Protein AF-A0A8J7XU67-F1 (afdb_monomer_lite)

pLDDT: mean 87.63, std 17.69, range [27.12, 98.69]

Foldseek 3Di:
DPDPPDPPPDPPPPPPPDDQALEEFEEEEEPPDVLQVVLVVLLVVLCVVQRYHYDYDHDHPVLLCCQQQVVLLDDVVSSHHAKYKDKFKFAPDPQQQQGGPPRDGCCQQAELVQQSPNPSTNVSLNHYDPLLNVLNVCLVPDDDPVVNLVSLLVNLVVCLQQCQKQWQKKKWDQDPNGTIIMTIIMHGNCVPPQSVDSLLSLLSNLSRQRVVSQVVVVVVCCVVPVPDPIGIDGDRGSGDPPRPNDDPVGDRNHNDNLSSQLSSVVVVGPTDHPLNVQLVVLQVVLVVCVLVVVLVSSLVSLVVSLVSCVVSVVPPVNCCSVVPRNVLSVLSVVLVVLLVVLVVCVVVVVLVSSLVSLVVSLVSCVSSVVVVSNVVSVVVNVVSVVVVVLVVLLVQLVVLQVVLVVCVVVVVLVSSLVSLVSSLVSCVVSVHPCNVVSVVSNVVSVVSVPPDDPVPVPPDPPPPPPDDDDDDDDD

Radius of gyration: 48.75 Å; chains: 1; bounding box: 141×47×150 Å

Sequence (475 aa):
MALLVGLALLLSHVPARGDQALFELRIICPDTYDFRMDYTEMIVDEFAAVGISVTLDFVPMDEVTERCFGSDGKLHKDDGFDVAFFGWRISKATDPRFMYVDGDTIYNIFHSDNSASNVEGDNCMSWENAGNDNLIDKIREEKDEAKLKEYWMQWQELFHDEQPIAPIFHTYVEVEEEECWIYEHISFNLNHPVLKKKLVRQALSHLVPRQKICNLHNRTEKNQRPDTLTSAEPCAVPVNPDHFAFNEDINPYQYDPDLAKELLFRAGYKVKTKKHENAESLLQQAENAFSAFEFQEALDLANQAKLLYEELGDTESLSNVTGAVIPLYQKAIGAETLLNEGTSLKDRGEYETAKQKLLEAKQTFEECGLTQKVSETELLISEIDEILRKQSIIQEADSLFEQGKEAFEKENYEAALDFFQRAKELYASVGSEKAAECDEWIEKTQTEMEKPCLGTIFLAVLIGAGFLVSRRRFR

Secondary structure (DSSP, 8-state):
--SSSSSSSS------S-PPPS-EEEEEEETT-HHHHHHHHHHHHHHHHTT-EEEEEEE-HHHHHHHHHSSTT--GGGTS-SEEEEEEEEP--SSTT--BGGG--HHHHH-GGGBTTTSS-SBTT----HHHHHHHHHHHH---HHHHHHHHHHHHHHHHHH-SEEEEEEEEEEETTEEEEEEEEEEE-TTSTTTTSHHHHHHHHHT--HHHHHHHHHHHHHHH-TT----EEE-SSSS-TTSTT--TT-PPPP--HHHHHHHHHHTT-----HHHHHHHHHHHHHHHHHHTT-HHHHHHHHHHHHHHHHHHT-HHHHHHIIIIIHHHHHHHHHHHHHHHHHHHHHHTT-HHHHHHHHHHHHHHHHHTT-HHHHHHHHHHHHHHHHHHHHHHHHHHHHHHHHHHHHHHHTT-HHHHHHHHHHHHHHHHHTT-THHHHHHHHHHHHHHHHTS--TTSTTSSSTTSSS---------

Structure (mmCIF, N/CA/C/O backbone):
data_AF-A0A8J7XU67-F1
#
_entry.id   AF-A0A8J7XU67-F1
#
loop_
_atom_site.group_PDB
_atom_site.id
_atom_site.type_symbol
_atom_site.label_atom_id
_atom_site.label_alt_id
_atom_site.label_comp_id
_atom_site.label_asym_id
_atom_site.label_entity_id
_atom_site.label_seq_id
_atom_site.pdbx_PDB_ins_code
_atom_site.Cartn_x
_atom_site.Cartn_y
_atom_site.Cartn_z
_atom_site.occupancy
_atom_site.B_iso_or_equiv
_atom_site.auth_seq_id
_atom_site.auth_comp_id
_atom_site.auth_asym_id
_atom_site.auth_atom_id
_atom_site.pdbx_PDB_model_num
ATOM 1 N N . MET A 1 1 ? -12.438 -17.602 27.881 1.00 35.47 1 MET A N 1
ATOM 2 C CA . MET A 1 1 ? -11.368 -18.220 27.062 1.00 35.47 1 MET A CA 1
ATOM 3 C C . MET A 1 1 ? -11.850 -18.218 25.619 1.00 35.47 1 MET A C 1
ATOM 5 O O . MET A 1 1 ? -12.963 -18.675 25.414 1.00 35.47 1 MET A O 1
ATOM 9 N N . ALA A 1 2 ? -11.022 -17.722 24.689 1.00 30.97 2 ALA A N 1
ATOM 10 C CA . ALA A 1 2 ? -11.254 -17.560 23.240 1.00 30.97 2 ALA A CA 1
ATOM 11 C C . ALA A 1 2 ? -11.916 -16.244 22.764 1.00 30.97 2 ALA A C 1
ATOM 13 O O . ALA A 1 2 ? -13.029 -16.271 22.261 1.00 30.97 2 ALA A O 1
ATOM 14 N N . LEU A 1 3 ? -11.200 -15.113 22.900 1.00 28.91 3 LEU A N 1
ATOM 15 C CA . LEU A 1 3 ? -11.207 -13.970 21.949 1.00 28.91 3 LEU A CA 1
ATOM 16 C C . LEU A 1 3 ? -10.097 -12.936 22.275 1.00 28.91 3 LEU A C 1
ATOM 18 O O . LEU A 1 3 ? -10.257 -11.738 22.114 1.00 28.91 3 LEU A O 1
ATOM 22 N N . LEU A 1 4 ? -8.942 -13.420 22.749 1.00 31.08 4 LEU A N 1
ATOM 23 C CA . LEU A 1 4 ? -7.715 -12.631 22.978 1.00 31.08 4 LEU A CA 1
ATOM 24 C C . LEU A 1 4 ? -6.519 -13.287 22.262 1.00 31.08 4 LEU A C 1
ATOM 26 O O . LEU A 1 4 ? -5.400 -13.342 22.759 1.00 31.08 4 LEU A O 1
ATOM 30 N N . VAL A 1 5 ? -6.795 -13.857 21.089 1.00 34.12 5 VAL A N 1
ATOM 31 C CA . VAL A 1 5 ? -5.806 -14.422 20.167 1.00 34.12 5 VAL A CA 1
ATOM 32 C C . VAL A 1 5 ? -6.238 -13.964 18.779 1.00 34.12 5 VAL A C 1
ATOM 34 O O . VAL A 1 5 ? -7.083 -14.608 18.166 1.00 34.12 5 VAL A O 1
ATOM 37 N N . GLY A 1 6 ? -5.759 -12.805 18.321 1.00 32.34 6 GLY A N 1
ATOM 38 C CA . GLY A 1 6 ? -6.169 -12.323 16.998 1.00 32.34 6 GLY A CA 1
ATOM 39 C C . GLY A 1 6 ? -5.794 -10.905 16.579 1.00 32.34 6 GLY A C 1
ATOM 40 O O . GLY A 1 6 ? -6.103 -10.562 15.449 1.00 32.34 6 GLY A O 1
ATOM 41 N N . LEU A 1 7 ? -5.115 -10.106 17.408 1.00 33.94 7 LEU A N 1
ATOM 42 C CA . LEU A 1 7 ? -4.463 -8.866 16.950 1.00 33.94 7 LEU A CA 1
ATOM 43 C C . LEU A 1 7 ? -2.937 -8.908 17.156 1.00 33.94 7 LEU A C 1
ATOM 45 O O . LEU A 1 7 ? -2.286 -7.893 17.321 1.00 33.94 7 LEU A O 1
ATOM 49 N N . ALA A 1 8 ? -2.359 -10.114 17.165 1.00 33.81 8 ALA A N 1
ATOM 50 C CA . ALA A 1 8 ? -0.918 -10.349 17.325 1.00 33.81 8 ALA A CA 1
ATOM 51 C C . ALA A 1 8 ? -0.303 -11.136 16.146 1.00 33.81 8 ALA A C 1
ATOM 53 O O . ALA A 1 8 ? 0.682 -11.852 16.309 1.00 33.81 8 ALA A O 1
ATOM 54 N N . LEU A 1 9 ? -0.886 -11.025 14.951 1.00 36.22 9 LEU A N 1
ATOM 55 C CA . LEU A 1 9 ? -0.333 -11.534 13.688 1.00 36.22 9 LEU A CA 1
ATOM 56 C C . LEU A 1 9 ? -0.510 -10.413 12.658 1.00 36.22 9 LEU A C 1
ATOM 58 O O . LEU A 1 9 ? -1.584 -10.267 12.092 1.00 36.22 9 LEU A O 1
ATOM 62 N N . LEU A 1 10 ? 0.440 -9.483 12.540 1.00 33.94 10 LEU A N 1
ATOM 63 C CA . LEU A 1 10 ? 1.437 -9.525 11.460 1.00 33.94 10 LEU A CA 1
ATOM 64 C C . LEU A 1 10 ? 2.639 -8.595 11.740 1.00 33.94 10 LEU A C 1
ATOM 66 O O . LEU A 1 10 ? 3.139 -7.918 10.854 1.00 33.94 10 LEU A O 1
ATOM 70 N N . LEU A 1 11 ? 3.146 -8.563 12.973 1.00 33.16 11 LEU A N 1
ATOM 71 C CA . LEU A 1 11 ? 4.442 -7.934 13.274 1.00 33.16 11 LEU A CA 1
ATOM 72 C C . LEU A 1 11 ? 5.386 -8.932 13.948 1.00 33.16 11 LEU A C 1
ATOM 74 O O . LEU A 1 11 ? 6.022 -8.657 14.961 1.00 33.16 11 LEU A O 1
ATOM 78 N N . SER A 1 12 ? 5.517 -10.125 13.363 1.00 30.45 12 SER A N 1
ATOM 79 C CA . SER A 1 12 ? 6.702 -10.942 13.610 1.00 30.45 12 SER A CA 1
ATOM 80 C C . SER A 1 12 ? 7.868 -10.340 12.828 1.00 30.45 12 SER A C 1
ATOM 82 O O . SER A 1 12 ? 8.170 -10.756 11.711 1.00 30.45 12 SER A O 1
ATOM 84 N N . HIS A 1 13 ? 8.533 -9.358 13.432 1.00 37.25 13 HIS A N 1
ATOM 85 C CA . HIS A 1 13 ? 9.885 -8.969 13.056 1.00 37.25 13 HIS A CA 1
ATOM 86 C C . HIS A 1 13 ? 10.839 -10.086 13.509 1.00 37.25 13 HIS A C 1
ATOM 88 O O . HIS A 1 13 ? 11.495 -10.012 14.547 1.00 37.25 13 HIS A O 1
ATOM 94 N N . VAL A 1 14 ? 10.867 -11.176 12.744 1.00 27.12 14 VAL A N 1
ATOM 95 C CA . VAL A 1 14 ? 12.009 -12.086 12.722 1.00 27.12 14 VAL A CA 1
ATOM 96 C C . VAL A 1 14 ? 12.861 -11.607 11.554 1.00 27.12 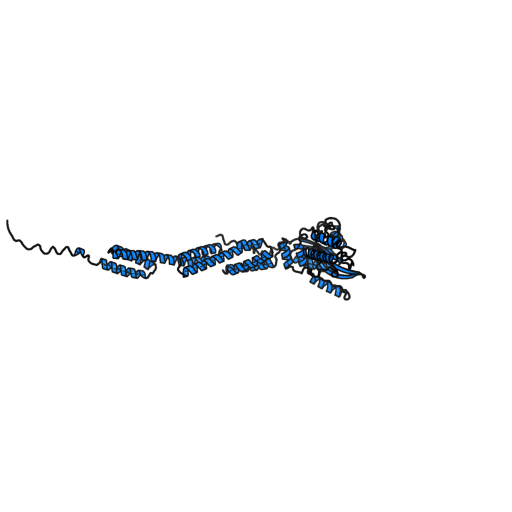14 VAL A C 1
ATOM 98 O O . VAL A 1 14 ? 12.423 -11.764 10.416 1.00 27.12 14 VAL A O 1
ATOM 101 N N . PRO A 1 15 ? 14.049 -11.017 11.775 1.00 28.39 15 PRO A N 1
ATOM 102 C CA . PRO A 1 15 ? 14.977 -10.801 10.683 1.00 28.39 15 PRO A CA 1
ATOM 103 C C . PRO A 1 15 ? 15.480 -12.186 10.278 1.00 28.39 15 PRO A C 1
ATOM 105 O O . PRO A 1 15 ? 16.399 -12.748 10.883 1.00 28.39 15 PRO A O 1
ATOM 108 N N . ALA A 1 16 ? 14.816 -12.789 9.295 1.00 30.48 16 ALA A N 1
ATOM 109 C CA . ALA A 1 16 ? 15.345 -13.956 8.630 1.00 30.48 16 ALA A CA 1
ATOM 110 C C . ALA A 1 16 ? 16.589 -13.489 7.878 1.00 30.48 16 ALA A C 1
ATOM 112 O O . ALA A 1 16 ? 16.538 -12.764 6.892 1.00 30.48 16 ALA A O 1
ATOM 113 N N . ARG A 1 17 ? 17.744 -13.896 8.388 1.00 38.28 17 ARG A N 1
ATOM 114 C CA . ARG A 1 17 ? 19.003 -13.888 7.659 1.00 38.28 17 ARG A CA 1
ATOM 115 C C . ARG A 1 17 ? 18.819 -14.787 6.426 1.00 38.28 17 ARG A C 1
ATOM 117 O O . ARG A 1 17 ? 19.041 -15.990 6.527 1.00 38.28 17 ARG A O 1
ATOM 124 N N . GLY A 1 18 ? 18.346 -14.214 5.317 1.00 39.53 18 GLY A N 1
ATOM 125 C CA . GLY A 1 18 ? 18.068 -14.920 4.063 1.00 39.53 18 GLY A CA 1
ATOM 126 C C . GLY A 1 18 ? 16.872 -14.379 3.273 1.00 39.53 18 GLY A C 1
ATOM 127 O O . GLY A 1 18 ? 16.030 -15.181 2.876 1.00 39.53 18 GLY A O 1
ATOM 128 N N . ASP A 1 19 ? 16.770 -13.064 3.049 1.00 57.81 19 ASP A N 1
ATOM 129 C CA . ASP A 1 19 ? 15.770 -12.542 2.109 1.00 57.81 19 ASP A CA 1
ATOM 130 C C . ASP A 1 19 ? 16.073 -13.086 0.707 1.00 57.81 19 ASP A C 1
ATOM 132 O O . ASP A 1 19 ? 17.152 -12.881 0.148 1.00 57.81 19 ASP A O 1
ATOM 136 N N . GLN A 1 20 ? 15.128 -13.854 0.167 1.00 77.94 20 GLN A N 1
ATOM 137 C CA . GLN A 1 20 ? 15.171 -14.324 -1.208 1.00 77.94 20 GLN A CA 1
ATOM 138 C C . GLN A 1 20 ? 15.192 -13.099 -2.129 1.00 77.94 20 GLN A C 1
ATOM 140 O O . GLN A 1 20 ? 14.343 -12.220 -1.993 1.00 77.94 20 GLN A O 1
ATOM 145 N N . ALA A 1 21 ? 16.150 -13.043 -3.057 1.00 90.12 21 ALA A N 1
ATOM 146 C CA . ALA A 1 21 ? 16.222 -11.959 -4.031 1.00 90.12 21 ALA A CA 1
ATOM 147 C C . ALA A 1 21 ? 14.888 -11.810 -4.778 1.00 90.12 21 ALA A C 1
ATOM 149 O O . ALA A 1 21 ? 14.239 -12.812 -5.093 1.00 90.12 21 ALA A O 1
ATOM 150 N N . LEU A 1 22 ? 14.499 -10.568 -5.090 1.00 94.94 22 LEU A N 1
ATOM 151 C CA . LEU A 1 22 ? 13.256 -10.291 -5.822 1.00 94.94 22 LEU A CA 1
ATOM 152 C C . LEU A 1 22 ? 13.239 -11.039 -7.162 1.00 94.94 22 LEU A C 1
ATOM 154 O O . LEU A 1 22 ? 12.222 -11.608 -7.563 1.00 94.94 22 LEU A O 1
ATOM 158 N N . PHE A 1 23 ? 14.385 -11.014 -7.837 1.00 96.31 23 PHE A N 1
ATOM 159 C CA . PHE A 1 23 ? 14.733 -11.759 -9.040 1.00 96.31 23 PHE A CA 1
ATOM 160 C C . PHE A 1 23 ? 16.243 -11.624 -9.282 1.00 96.31 23 PHE A C 1
ATOM 162 O O . PHE A 1 23 ? 16.929 -10.870 -8.587 1.00 96.31 23 PHE A O 1
ATOM 169 N N . GLU A 1 24 ? 16.747 -12.365 -10.263 1.00 96.69 24 GLU A N 1
ATOM 170 C CA . GLU A 1 24 ? 18.141 -12.335 -10.700 1.00 96.69 24 GLU A CA 1
ATOM 171 C C . GLU A 1 24 ? 18.259 -11.637 -12.061 1.00 96.69 24 GLU A C 1
ATOM 173 O O . GLU A 1 24 ? 17.380 -11.802 -12.908 1.00 96.69 24 GLU A O 1
ATOM 178 N N . LEU A 1 25 ? 19.331 -10.867 -12.259 1.00 97.38 25 LEU A N 1
ATOM 179 C CA . LEU A 1 25 ? 19.732 -10.291 -13.541 1.00 97.38 25 LEU A CA 1
ATOM 180 C C . LEU A 1 25 ? 21.200 -10.621 -13.833 1.00 97.38 25 LEU A C 1
ATOM 182 O O . LEU A 1 25 ? 22.069 -10.438 -12.973 1.00 97.38 25 LEU A O 1
ATOM 186 N N . ARG A 1 26 ? 21.479 -11.060 -15.064 1.00 97.94 26 ARG A N 1
ATOM 187 C CA . ARG A 1 26 ? 22.837 -11.182 -15.605 1.00 97.94 26 ARG A CA 1
ATOM 188 C C . ARG A 1 26 ? 23.139 -9.995 -16.508 1.00 97.94 26 ARG A C 1
ATOM 190 O O . ARG A 1 26 ? 22.433 -9.752 -17.486 1.00 97.94 26 ARG A O 1
ATOM 197 N N . ILE A 1 27 ? 24.166 -9.244 -16.140 1.00 98.31 27 ILE A N 1
ATOM 198 C CA . ILE A 1 27 ? 24.550 -8.003 -16.795 1.00 98.31 27 ILE A CA 1
ATOM 199 C C . ILE A 1 27 ? 25.882 -8.215 -17.492 1.00 98.31 27 ILE A C 1
ATOM 201 O O . ILE A 1 27 ? 26.849 -8.618 -16.850 1.00 98.31 27 ILE A O 1
ATOM 205 N N . ILE A 1 28 ? 25.931 -7.882 -18.778 1.00 98.12 28 ILE A N 1
ATOM 206 C CA . ILE A 1 28 ? 27.181 -7.792 -19.529 1.00 98.12 28 ILE A CA 1
ATOM 207 C C . ILE A 1 28 ? 27.539 -6.329 -19.783 1.00 98.12 28 ILE A C 1
ATOM 209 O O . ILE A 1 28 ? 26.685 -5.505 -20.126 1.00 98.12 28 ILE A O 1
ATOM 213 N N . CYS A 1 29 ? 28.811 -5.999 -19.606 1.00 97.44 29 CYS A N 1
ATOM 214 C CA . CYS A 1 29 ? 29.344 -4.672 -19.867 1.00 97.44 29 CYS A CA 1
ATOM 215 C C . CYS A 1 29 ? 30.671 -4.787 -20.625 1.00 97.44 29 CYS A C 1
ATOM 217 O O . CYS A 1 29 ? 31.521 -5.579 -20.229 1.00 97.44 29 CYS A O 1
ATOM 219 N N . PRO A 1 30 ? 30.897 -3.982 -21.671 1.00 96.44 30 PRO A N 1
ATOM 220 C CA . PRO A 1 30 ? 32.188 -3.872 -22.324 1.00 96.44 30 PRO A CA 1
ATOM 221 C C . PRO A 1 30 ? 33.334 -3.542 -21.367 1.00 96.44 30 PRO A C 1
ATOM 223 O O . PRO A 1 30 ? 33.221 -2.599 -20.581 1.00 96.44 30 PRO A O 1
ATOM 226 N N . ASP A 1 31 ? 34.458 -4.236 -21.514 1.00 94.00 31 ASP A N 1
ATOM 227 C CA . ASP A 1 31 ? 35.710 -4.005 -20.776 1.00 94.00 31 ASP A CA 1
ATOM 228 C C . ASP A 1 31 ? 36.641 -2.961 -21.430 1.00 94.00 31 ASP A C 1
ATOM 230 O O . ASP A 1 31 ? 37.784 -2.770 -21.020 1.00 94.00 31 ASP A O 1
ATOM 234 N N . THR A 1 32 ? 36.156 -2.270 -22.464 1.00 86.81 32 THR A N 1
ATOM 235 C CA . THR A 1 32 ? 36.960 -1.368 -23.305 1.00 86.81 32 THR A CA 1
ATOM 236 C C . THR A 1 32 ? 36.997 0.081 -22.825 1.00 86.81 32 THR A C 1
ATOM 238 O O . THR A 1 32 ? 37.763 0.882 -23.365 1.00 86.81 32 THR A O 1
ATOM 241 N N . TYR A 1 33 ? 36.163 0.450 -21.848 1.00 85.56 33 TYR A N 1
ATOM 242 C CA . TYR A 1 33 ? 36.050 1.824 -21.360 1.00 85.56 33 TYR A CA 1
ATOM 243 C C . TYR A 1 33 ? 35.840 1.860 -19.845 1.00 85.56 33 TYR A C 1
ATOM 245 O O . TYR A 1 33 ? 34.720 1.677 -19.368 1.00 85.56 33 TYR A O 1
ATOM 253 N N . ASP A 1 34 ? 36.914 2.163 -19.107 1.00 88.38 34 ASP A N 1
ATOM 254 C CA . ASP A 1 34 ? 36.951 2.180 -17.636 1.00 88.38 34 ASP A CA 1
ATOM 255 C C . ASP A 1 34 ? 35.786 2.967 -17.017 1.00 88.38 34 ASP A C 1
ATOM 257 O O . ASP A 1 34 ? 35.135 2.504 -16.087 1.00 88.38 34 ASP A O 1
ATOM 261 N N . PHE A 1 35 ? 35.447 4.134 -17.574 1.00 90.00 35 PHE A N 1
ATOM 262 C CA . PHE A 1 35 ? 34.359 4.948 -17.031 1.00 90.00 35 PHE A CA 1
ATOM 263 C C . PHE A 1 35 ? 32.985 4.266 -17.155 1.00 90.00 35 PHE A C 1
ATOM 265 O O . PHE A 1 35 ? 32.144 4.432 -16.269 1.00 90.00 35 PHE A O 1
ATOM 272 N N . ARG A 1 36 ? 32.752 3.472 -18.215 1.00 92.19 36 ARG A N 1
ATOM 273 C CA . ARG A 1 36 ? 31.535 2.652 -18.334 1.00 92.19 36 ARG A CA 1
ATOM 274 C C . ARG A 1 36 ? 31.494 1.561 -17.289 1.00 92.19 36 ARG A C 1
ATOM 276 O O . ARG A 1 36 ? 30.437 1.343 -16.702 1.00 92.19 36 ARG A O 1
ATOM 283 N N . MET A 1 37 ? 32.628 0.932 -17.022 1.00 94.38 37 MET A N 1
ATOM 284 C CA . MET A 1 37 ? 32.727 -0.069 -15.970 1.00 94.38 37 MET A CA 1
ATOM 285 C C . MET A 1 37 ? 32.388 0.549 -14.605 1.00 94.38 37 MET A C 1
ATOM 287 O O . MET A 1 37 ? 31.492 0.051 -13.926 1.00 94.38 37 MET A O 1
ATOM 291 N N . ASP A 1 38 ? 32.977 1.705 -14.279 1.00 94.12 38 ASP A N 1
ATOM 292 C CA . ASP A 1 38 ? 32.745 2.427 -13.019 1.00 94.12 38 ASP A CA 1
ATOM 293 C C . ASP A 1 38 ? 31.266 2.786 -12.797 1.00 94.12 38 ASP A C 1
ATOM 295 O O . ASP A 1 38 ? 30.703 2.564 -11.719 1.00 94.12 38 ASP A O 1
ATOM 299 N N . TYR A 1 39 ? 30.602 3.380 -13.800 1.00 95.25 39 TYR A N 1
ATOM 300 C CA . TYR A 1 39 ? 29.195 3.748 -13.633 1.00 95.25 39 TYR A CA 1
ATOM 301 C C . TYR A 1 39 ? 28.267 2.527 -13.686 1.00 95.25 39 TYR A C 1
ATOM 303 O O . TYR A 1 39 ? 27.183 2.574 -13.101 1.00 95.25 39 TYR A O 1
ATOM 311 N N . THR A 1 40 ? 28.669 1.443 -14.359 1.00 97.38 40 THR A N 1
ATOM 312 C CA . THR A 1 40 ? 27.912 0.184 -14.374 1.00 97.38 40 THR A CA 1
ATOM 313 C C . THR A 1 40 ? 27.907 -0.435 -12.985 1.00 97.38 40 THR A C 1
ATOM 315 O O . THR A 1 40 ? 26.830 -0.736 -12.479 1.00 97.38 40 THR A O 1
ATOM 318 N N . GLU A 1 41 ? 29.063 -0.535 -12.323 1.00 96.62 41 GLU A N 1
ATOM 319 C CA . GLU A 1 41 ? 29.141 -0.982 -10.925 1.00 96.62 41 GLU A CA 1
ATOM 320 C C . GLU A 1 41 ? 28.266 -0.115 -10.016 1.00 96.62 41 GLU A C 1
ATOM 322 O O . GLU A 1 41 ? 27.479 -0.641 -9.231 1.00 96.62 41 GLU A O 1
ATOM 327 N N . MET A 1 42 ? 28.306 1.212 -10.195 1.00 96.75 42 MET A N 1
ATOM 328 C CA . MET A 1 42 ? 27.453 2.128 -9.436 1.00 96.75 42 MET A CA 1
ATOM 329 C C . MET A 1 42 ? 25.960 1.821 -9.610 1.00 96.75 42 MET A C 1
ATOM 331 O O . MET A 1 42 ? 25.224 1.850 -8.634 1.00 96.75 42 MET A O 1
ATOM 335 N N . ILE A 1 43 ? 25.495 1.544 -10.830 1.00 98.38 43 ILE A N 1
ATOM 336 C CA . ILE A 1 43 ? 24.087 1.204 -11.090 1.00 98.38 43 ILE A CA 1
ATOM 337 C C . ILE A 1 43 ? 23.747 -0.187 -10.534 1.00 98.38 43 ILE A C 1
ATOM 339 O O . ILE A 1 43 ? 22.662 -0.385 -9.988 1.00 98.38 43 ILE A O 1
ATOM 343 N N . VAL A 1 44 ? 24.670 -1.145 -10.634 1.00 97.00 44 VAL A N 1
ATOM 344 C CA . VAL A 1 44 ? 24.504 -2.493 -10.077 1.00 97.00 44 VAL A CA 1
ATOM 345 C C . VAL A 1 44 ? 24.358 -2.466 -8.559 1.00 97.00 44 VAL A C 1
ATOM 347 O O . VAL A 1 44 ? 23.491 -3.165 -8.030 1.00 97.00 44 VAL A O 1
ATOM 350 N N . ASP A 1 45 ? 25.125 -1.624 -7.868 1.00 97.38 45 ASP A N 1
ATOM 351 C CA . ASP A 1 45 ? 24.984 -1.411 -6.427 1.00 97.38 45 ASP A CA 1
ATOM 352 C C . ASP A 1 45 ? 23.579 -0.896 -6.068 1.00 97.38 45 ASP A C 1
ATOM 354 O O . ASP A 1 45 ? 22.974 -1.3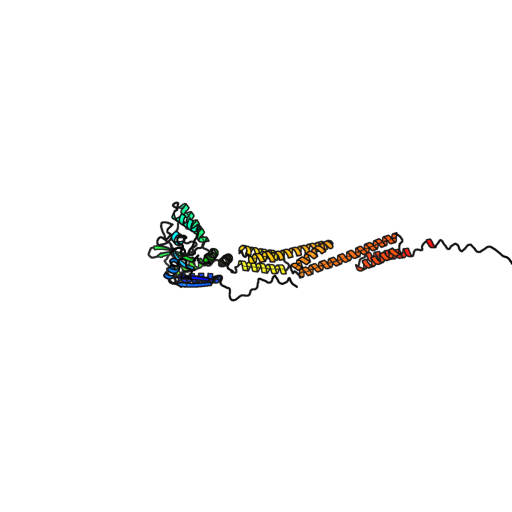67 -5.103 1.00 97.38 45 ASP A O 1
ATOM 358 N N . GLU A 1 46 ? 23.014 0.014 -6.870 1.00 98.06 46 GLU A N 1
ATOM 359 C CA . GLU A 1 46 ? 21.648 0.525 -6.676 1.00 98.06 46 GLU A CA 1
ATOM 360 C C . GLU A 1 46 ? 20.583 -0.559 -6.911 1.00 98.06 46 GLU A C 1
ATOM 362 O O . GLU A 1 46 ? 19.608 -0.658 -6.159 1.00 98.06 46 GLU A O 1
ATOM 367 N N . PHE A 1 47 ? 20.773 -1.427 -7.912 1.00 97.62 47 PHE A N 1
ATOM 368 C CA . PHE A 1 47 ? 19.891 -2.579 -8.139 1.00 97.62 47 PHE A CA 1
ATOM 369 C C . PHE A 1 47 ? 19.959 -3.562 -6.960 1.00 97.62 47 PHE A C 1
ATOM 371 O O . PHE A 1 47 ? 18.925 -4.010 -6.450 1.00 97.62 47 PHE A O 1
ATOM 378 N N . ALA A 1 48 ? 21.165 -3.861 -6.475 1.00 95.69 48 ALA A N 1
ATOM 379 C CA . ALA A 1 48 ? 21.374 -4.738 -5.329 1.00 95.69 48 ALA A CA 1
ATOM 380 C C . ALA A 1 48 ? 20.767 -4.164 -4.038 1.00 95.69 48 ALA A C 1
ATOM 382 O O . ALA A 1 48 ? 20.154 -4.902 -3.262 1.00 95.69 48 ALA A O 1
ATOM 383 N N . ALA A 1 49 ? 20.858 -2.846 -3.830 1.00 95.25 49 ALA A N 1
ATOM 384 C CA . ALA A 1 49 ? 20.326 -2.157 -2.654 1.00 95.25 49 ALA A CA 1
ATOM 385 C C . ALA A 1 49 ? 18.798 -2.273 -2.501 1.00 95.25 49 ALA A C 1
ATOM 387 O O . ALA A 1 49 ? 18.276 -2.156 -1.387 1.00 95.25 49 ALA A O 1
ATOM 388 N N . VAL A 1 50 ? 18.067 -2.533 -3.591 1.00 95.38 50 VAL A N 1
ATOM 389 C CA . VAL A 1 50 ? 16.618 -2.790 -3.549 1.00 95.38 50 VAL A CA 1
ATOM 390 C C . VAL A 1 50 ? 16.250 -4.277 -3.530 1.00 95.38 50 VAL A C 1
ATOM 392 O O . VAL A 1 50 ? 15.066 -4.605 -3.549 1.00 95.38 50 VAL A O 1
ATOM 395 N N . GLY A 1 51 ? 17.236 -5.175 -3.441 1.00 94.62 51 GLY A N 1
ATOM 396 C CA . GLY A 1 51 ? 17.028 -6.620 -3.302 1.00 94.62 51 GLY A CA 1
ATOM 397 C C . GLY A 1 51 ? 17.044 -7.410 -4.614 1.00 94.62 51 GLY A C 1
ATOM 398 O O . GLY A 1 51 ? 16.599 -8.561 -4.634 1.00 94.62 51 GLY A O 1
ATOM 399 N N . ILE A 1 52 ? 17.535 -6.825 -5.711 1.00 96.69 52 ILE A N 1
ATOM 400 C CA . ILE A 1 52 ? 17.760 -7.546 -6.972 1.00 96.69 52 ILE A CA 1
ATOM 401 C C . ILE A 1 52 ? 19.101 -8.275 -6.879 1.00 96.69 52 ILE A C 1
ATOM 403 O O . ILE A 1 52 ? 20.118 -7.681 -6.532 1.00 96.69 52 ILE A O 1
ATOM 407 N N . SER A 1 53 ? 19.127 -9.569 -7.195 1.00 96.88 53 SER A N 1
ATOM 408 C CA . SER A 1 53 ? 20.395 -10.287 -7.323 1.00 96.88 53 SER A CA 1
ATOM 409 C C . SER A 1 53 ? 21.003 -9.969 -8.681 1.00 96.88 53 SER A C 1
ATOM 411 O O . SER A 1 53 ? 20.357 -10.157 -9.708 1.00 96.88 53 SER A O 1
ATOM 413 N N . VAL A 1 54 ? 22.238 -9.483 -8.690 1.00 96.00 54 VAL A N 1
ATOM 414 C CA . VAL A 1 54 ? 22.935 -9.115 -9.920 1.00 96.00 54 VAL A CA 1
ATOM 415 C C . VAL A 1 54 ? 24.221 -9.917 -10.032 1.00 96.00 54 VAL A C 1
ATOM 417 O O . VAL A 1 54 ? 24.953 -10.066 -9.055 1.00 96.00 54 VAL A O 1
ATOM 420 N N . THR A 1 55 ? 24.504 -10.426 -11.228 1.00 97.56 55 THR A N 1
ATOM 421 C CA . THR A 1 55 ? 25.872 -10.783 -11.622 1.00 97.56 55 THR A CA 1
ATOM 422 C C . THR A 1 55 ? 26.292 -9.885 -12.768 1.00 97.56 55 THR A C 1
ATOM 424 O O . THR A 1 55 ? 25.533 -9.729 -13.722 1.00 97.56 55 THR A O 1
ATOM 427 N N . LEU A 1 56 ? 27.475 -9.293 -12.640 1.00 97.94 56 LEU A N 1
ATOM 428 C CA . LEU A 1 56 ? 28.064 -8.389 -13.614 1.00 97.94 56 LEU A CA 1
ATOM 429 C C . LEU A 1 56 ? 29.315 -9.039 -14.199 1.00 97.94 56 LEU A C 1
ATOM 431 O O . LEU A 1 56 ? 30.235 -9.370 -13.451 1.00 97.94 56 LEU A O 1
ATOM 435 N N . ASP A 1 57 ? 29.334 -9.180 -15.519 1.00 97.44 57 ASP A N 1
ATOM 436 C CA . ASP A 1 57 ? 30.462 -9.694 -16.280 1.00 97.44 57 ASP A CA 1
ATOM 437 C C . ASP A 1 57 ? 30.993 -8.592 -17.207 1.00 97.44 57 ASP A C 1
ATOM 439 O O . ASP A 1 57 ? 30.268 -8.050 -18.049 1.00 97.44 57 ASP A O 1
ATOM 443 N N . PHE A 1 58 ? 32.272 -8.256 -17.039 1.00 97.88 58 PHE A N 1
ATOM 444 C CA . PHE A 1 58 ? 32.988 -7.409 -17.985 1.00 97.88 58 PHE A CA 1
ATOM 445 C C . PHE A 1 58 ? 33.540 -8.274 -19.111 1.00 97.88 58 PHE A C 1
ATOM 447 O O . PHE A 1 58 ? 34.308 -9.203 -18.852 1.00 97.88 58 PHE A O 1
ATOM 454 N N . VAL A 1 59 ? 33.121 -7.986 -20.339 1.00 97.25 59 VAL A N 1
ATOM 455 C CA . VAL A 1 59 ? 33.426 -8.799 -21.519 1.00 97.25 59 VAL A CA 1
ATOM 456 C C . VAL A 1 59 ? 33.921 -7.927 -22.677 1.00 97.25 59 VAL A C 1
ATOM 458 O O . VAL A 1 59 ? 33.589 -6.740 -22.733 1.00 97.25 59 VAL A O 1
ATOM 461 N N . PRO A 1 60 ? 34.680 -8.489 -23.628 1.00 96.81 60 PRO A N 1
ATOM 462 C CA . PRO A 1 60 ? 35.051 -7.797 -24.858 1.00 96.81 60 PRO A CA 1
ATOM 463 C C . PRO A 1 60 ? 33.846 -7.259 -25.660 1.00 96.81 60 PRO A C 1
ATOM 465 O O . PRO A 1 60 ? 32.746 -7.813 -25.632 1.00 96.81 60 PRO A O 1
ATOM 468 N N . MET A 1 61 ? 34.041 -6.167 -26.412 1.00 92.31 61 MET A N 1
ATOM 469 C CA . MET A 1 61 ? 32.969 -5.539 -27.216 1.00 92.31 61 MET A CA 1
ATOM 470 C C . MET A 1 61 ? 32.384 -6.454 -28.301 1.00 92.31 61 MET A C 1
ATOM 472 O O . MET A 1 61 ? 31.198 -6.349 -28.617 1.00 92.31 61 MET A O 1
ATOM 476 N N . ASP A 1 62 ? 33.198 -7.322 -28.898 1.00 94.25 62 ASP A N 1
ATOM 477 C CA . ASP A 1 62 ? 32.750 -8.317 -29.876 1.00 94.25 62 ASP A CA 1
ATOM 478 C C . ASP A 1 62 ? 31.800 -9.334 -29.236 1.00 94.25 62 ASP A C 1
ATOM 480 O O . ASP A 1 62 ? 30.770 -9.646 -29.829 1.00 94.25 62 ASP A O 1
ATOM 484 N N . GLU A 1 63 ? 32.062 -9.745 -27.994 1.00 95.31 63 GLU A N 1
ATOM 485 C CA . GLU A 1 63 ? 31.151 -10.601 -27.230 1.00 95.31 63 GLU A CA 1
ATOM 486 C C . GLU A 1 63 ? 29.822 -9.895 -26.911 1.00 95.31 63 GLU A C 1
ATOM 488 O O . GLU A 1 63 ? 28.759 -10.493 -27.074 1.00 95.31 63 GLU A O 1
ATOM 493 N N . VAL A 1 64 ? 29.838 -8.611 -26.522 1.00 94.56 64 VAL A N 1
ATOM 494 C CA . VAL A 1 64 ? 28.587 -7.838 -26.356 1.00 94.56 64 VAL A CA 1
ATOM 495 C C . VAL A 1 64 ? 27.810 -7.770 -27.669 1.00 94.56 64 VAL A C 1
ATOM 497 O O . VAL A 1 64 ? 26.591 -7.937 -27.669 1.00 94.56 64 VAL A O 1
ATOM 500 N N . THR A 1 65 ? 28.510 -7.560 -28.785 1.00 91.81 65 THR A N 1
ATOM 501 C CA . THR A 1 65 ? 27.899 -7.471 -30.116 1.00 91.81 65 THR A CA 1
ATOM 502 C C . THR A 1 65 ? 27.245 -8.797 -30.509 1.00 91.81 65 THR A C 1
ATOM 504 O O . THR A 1 65 ? 26.074 -8.810 -30.883 1.00 91.81 65 THR A O 1
ATOM 507 N N . GLU A 1 66 ? 27.956 -9.917 -30.358 1.00 92.75 66 GLU A N 1
ATOM 508 C CA . GLU A 1 66 ? 27.439 -11.259 -30.646 1.00 92.75 66 GLU A CA 1
ATOM 509 C C . GLU A 1 66 ? 26.229 -11.595 -29.763 1.00 92.75 66 GLU A C 1
ATOM 511 O O . GLU A 1 66 ? 25.179 -11.994 -30.268 1.00 92.75 66 GLU A O 1
ATOM 516 N N . ARG A 1 67 ? 26.331 -11.355 -28.451 1.00 94.06 67 ARG A N 1
ATOM 517 C CA . ARG A 1 67 ? 25.261 -11.672 -27.495 1.00 94.06 67 ARG A CA 1
ATOM 518 C C . ARG A 1 67 ? 24.034 -10.780 -27.633 1.00 94.06 67 ARG A C 1
ATOM 520 O O . ARG A 1 67 ? 22.930 -11.247 -27.359 1.00 94.06 67 ARG A O 1
ATOM 527 N N . CYS A 1 68 ? 24.187 -9.517 -28.023 1.00 92.12 68 CYS A N 1
ATOM 528 C CA . CYS A 1 68 ? 23.045 -8.623 -28.211 1.00 92.12 68 CYS A CA 1
ATOM 529 C C . CYS A 1 68 ? 22.423 -8.809 -29.599 1.00 92.12 68 CYS A C 1
ATOM 531 O O . CYS A 1 68 ? 21.238 -9.107 -29.700 1.00 92.12 68 CYS A O 1
ATOM 533 N N . PHE A 1 69 ? 23.211 -8.671 -30.663 1.00 89.38 69 PHE A N 1
ATOM 534 C CA . PHE A 1 69 ? 22.699 -8.548 -32.032 1.00 89.38 69 PHE A CA 1
ATOM 535 C C . PHE A 1 69 ? 22.738 -9.864 -32.827 1.00 89.38 69 PHE A C 1
ATOM 537 O O . PHE A 1 69 ? 21.947 -10.038 -33.745 1.00 89.38 69 PHE A O 1
ATOM 544 N N . GLY A 1 70 ? 23.606 -10.814 -32.461 1.00 85.00 70 GLY A N 1
ATOM 545 C CA . GLY A 1 70 ? 23.714 -12.128 -33.115 1.00 85.00 70 GLY A CA 1
ATOM 546 C C . GLY A 1 70 ? 22.971 -13.263 -32.402 1.00 85.00 70 GLY A C 1
ATOM 547 O O . GLY A 1 70 ? 23.058 -14.419 -32.812 1.00 85.00 70 GLY A O 1
ATOM 548 N N . SER A 1 71 ? 22.274 -12.974 -31.301 1.00 77.12 71 SER A N 1
ATOM 549 C CA . SER A 1 71 ? 21.744 -14.011 -30.411 1.00 77.12 71 SER A CA 1
ATOM 550 C C . SER A 1 71 ? 20.320 -14.461 -30.720 1.00 77.12 71 SER A C 1
ATOM 552 O O . SER A 1 71 ? 19.815 -15.335 -30.018 1.00 77.12 71 SER A O 1
ATOM 554 N N . ASP A 1 72 ? 19.659 -13.902 -31.735 1.00 84.81 72 ASP A N 1
ATOM 555 C CA . ASP A 1 72 ? 18.242 -14.154 -32.041 1.00 84.81 72 ASP A CA 1
ATOM 556 C C . ASP A 1 72 ? 17.324 -13.967 -30.806 1.00 84.81 72 ASP A C 1
ATOM 558 O O . ASP A 1 72 ? 16.407 -14.750 -30.540 1.00 84.81 72 ASP A O 1
ATOM 562 N N . GLY A 1 73 ? 17.630 -12.967 -29.968 1.00 87.88 73 GLY A N 1
ATOM 563 C CA . GLY A 1 73 ? 16.856 -12.635 -28.769 1.00 87.88 73 GLY A CA 1
ATOM 564 C C . GLY A 1 73 ? 17.014 -13.622 -27.604 1.00 87.88 73 GLY A C 1
ATOM 565 O O . GLY A 1 73 ? 16.208 -13.587 -26.665 1.00 87.88 73 GLY A O 1
ATOM 566 N N . LYS A 1 74 ? 18.026 -14.502 -27.635 1.00 93.25 74 LYS A N 1
ATOM 567 C CA . LYS A 1 74 ? 18.325 -15.445 -26.544 1.00 93.25 74 LYS A CA 1
ATOM 568 C C . LYS A 1 74 ? 18.631 -14.723 -25.231 1.00 93.25 74 LYS A C 1
ATOM 570 O O . LYS A 1 74 ? 19.180 -13.624 -25.196 1.00 93.25 74 LYS A O 1
ATOM 575 N N . LEU A 1 75 ? 18.281 -15.380 -24.128 1.00 95.69 75 LEU A N 1
ATOM 576 C CA . LEU A 1 75 ? 18.606 -14.919 -22.777 1.00 95.69 75 LEU A CA 1
ATOM 577 C C . LEU A 1 75 ? 20.064 -15.233 -22.436 1.00 95.69 75 LEU A C 1
ATOM 579 O O . LEU A 1 75 ? 20.688 -16.070 -23.087 1.00 95.69 75 LEU A O 1
ATOM 583 N N . HIS A 1 76 ? 20.589 -14.643 -21.360 1.00 95.94 76 HIS A N 1
ATOM 584 C CA . HIS A 1 76 ? 21.987 -14.850 -20.962 1.00 95.94 76 HIS A CA 1
ATOM 585 C C . HIS A 1 76 ? 22.357 -16.330 -20.765 1.00 95.94 76 HIS A C 1
ATOM 587 O O . HIS A 1 76 ? 23.455 -16.764 -21.099 1.00 95.94 76 HIS A O 1
ATOM 593 N N . LYS A 1 77 ? 21.430 -17.134 -20.234 1.00 94.12 77 LYS A N 1
ATOM 594 C CA . LYS A 1 77 ? 21.625 -18.581 -20.020 1.00 94.12 77 LYS A CA 1
ATOM 595 C C . LYS A 1 77 ? 21.772 -19.400 -21.316 1.00 94.12 77 LYS A C 1
ATOM 597 O O . LYS A 1 77 ? 22.206 -20.544 -21.239 1.00 94.12 77 LYS A O 1
ATOM 602 N N . ASP A 1 78 ? 21.359 -18.834 -22.448 1.00 94.75 78 ASP A N 1
ATOM 603 C CA . ASP A 1 78 ? 21.341 -19.454 -23.776 1.00 94.75 78 ASP A CA 1
ATOM 604 C C . ASP A 1 78 ? 22.299 -18.697 -24.725 1.00 94.75 78 ASP A C 1
ATOM 606 O O . ASP A 1 78 ? 22.007 -18.537 -25.907 1.00 94.75 78 ASP A O 1
ATOM 610 N N . ASP A 1 79 ? 23.416 -18.186 -24.192 1.00 93.12 79 ASP A N 1
ATOM 611 C CA . ASP A 1 79 ? 24.451 -17.421 -24.911 1.00 93.12 79 ASP A CA 1
ATOM 612 C C . ASP A 1 79 ? 23.975 -16.088 -25.531 1.00 93.12 79 ASP A C 1
ATOM 614 O O . ASP A 1 79 ? 24.609 -15.549 -26.434 1.00 93.12 79 ASP A O 1
ATOM 618 N N . GLY A 1 80 ? 22.868 -15.522 -25.043 1.00 94.69 80 GLY A N 1
ATOM 619 C CA . GLY A 1 80 ? 22.468 -14.142 -25.333 1.00 94.69 80 GLY A CA 1
ATOM 620 C C . GLY A 1 80 ? 22.743 -13.201 -24.158 1.00 94.69 80 GLY A C 1
ATOM 621 O O . GLY A 1 80 ? 23.802 -13.263 -23.522 1.00 94.69 80 GLY A O 1
ATOM 622 N N . PHE A 1 81 ? 21.777 -12.341 -23.831 1.00 96.88 81 PHE A N 1
ATOM 623 C CA . PHE A 1 81 ? 21.881 -11.384 -22.722 1.00 96.88 81 PHE A CA 1
ATOM 624 C C . PHE A 1 81 ? 20.540 -11.180 -22.008 1.00 96.88 81 PHE A C 1
ATOM 626 O O . PHE A 1 81 ? 19.481 -11.358 -22.608 1.00 96.88 81 PHE A O 1
ATOM 633 N N . ASP A 1 82 ? 20.583 -10.784 -20.732 1.00 97.94 82 ASP A N 1
ATOM 634 C CA . ASP A 1 82 ? 19.397 -10.276 -20.029 1.00 97.94 82 ASP A CA 1
ATOM 635 C C . ASP A 1 82 ? 19.431 -8.742 -20.012 1.00 97.94 82 ASP A C 1
ATOM 637 O O . ASP A 1 82 ? 18.462 -8.081 -20.389 1.00 97.94 82 ASP A O 1
ATOM 641 N N . VAL A 1 83 ? 20.573 -8.177 -19.606 1.00 98.31 83 VAL A N 1
ATOM 642 C CA . VAL A 1 83 ? 20.832 -6.735 -19.555 1.00 98.31 83 VAL A CA 1
ATOM 643 C C . VAL A 1 83 ? 22.232 -6.451 -20.094 1.00 98.31 83 VAL A C 1
ATOM 645 O O . VAL A 1 83 ? 23.178 -7.166 -19.764 1.00 98.31 83 VAL A O 1
ATOM 648 N N . ALA A 1 84 ? 22.375 -5.403 -20.900 1.00 97.62 84 ALA A N 1
ATOM 649 C CA . ALA A 1 84 ? 23.656 -5.005 -21.475 1.00 97.62 84 ALA A CA 1
ATOM 650 C C . ALA A 1 84 ? 23.871 -3.491 -21.382 1.00 97.62 84 ALA A C 1
ATOM 652 O O . ALA A 1 84 ? 22.920 -2.718 -21.479 1.00 97.62 84 ALA A O 1
ATOM 653 N N . PHE A 1 85 ? 25.121 -3.071 -21.203 1.00 96.94 85 PHE A N 1
ATOM 654 C CA . PHE A 1 85 ? 25.511 -1.662 -21.135 1.00 96.94 85 PHE A CA 1
ATOM 655 C C . PHE A 1 85 ? 26.327 -1.288 -22.364 1.00 96.94 85 PHE A C 1
ATOM 657 O O . PHE A 1 85 ? 27.412 -1.821 -22.562 1.00 96.94 85 PHE A O 1
ATOM 664 N N . PHE A 1 86 ? 25.837 -0.369 -23.188 1.00 92.31 86 PHE A N 1
ATOM 665 C CA . PHE A 1 86 ? 26.593 0.166 -24.320 1.00 92.31 86 PHE A CA 1
ATOM 666 C C . PHE A 1 86 ? 25.993 1.495 -24.786 1.00 92.31 86 PHE A C 1
ATOM 668 O O . PHE A 1 86 ? 24.958 1.947 -24.293 1.00 92.31 86 PHE A O 1
ATOM 675 N N . GLY A 1 87 ? 26.667 2.142 -25.734 1.00 89.38 87 GLY A N 1
ATOM 676 C CA . GLY A 1 87 ? 26.232 3.409 -26.302 1.00 89.38 87 GLY A CA 1
ATOM 677 C C . GLY A 1 87 ? 26.132 3.362 -27.818 1.00 89.38 87 GLY A C 1
ATOM 678 O O . GLY A 1 87 ? 26.849 2.608 -28.478 1.00 89.38 87 GLY A O 1
ATOM 679 N N . TRP A 1 88 ? 25.256 4.200 -28.367 1.00 87.19 88 TRP A N 1
ATOM 680 C CA . TRP A 1 88 ? 25.171 4.438 -29.805 1.00 87.19 88 TRP A CA 1
ATOM 681 C C . TRP A 1 88 ? 25.747 5.797 -30.165 1.00 87.19 88 TRP A C 1
ATOM 683 O O . TRP A 1 88 ? 25.652 6.759 -29.398 1.00 87.19 88 TRP A O 1
ATOM 693 N N . ARG A 1 89 ? 26.310 5.875 -31.371 1.00 85.31 89 ARG A N 1
ATOM 694 C CA . ARG A 1 89 ? 26.698 7.140 -31.987 1.00 85.31 89 ARG A CA 1
ATOM 695 C C . ARG A 1 89 ? 25.525 7.668 -32.802 1.00 85.31 89 ARG A C 1
ATOM 697 O O . ARG A 1 89 ? 25.002 6.982 -33.677 1.00 85.31 89 ARG A O 1
ATOM 704 N N . ILE A 1 90 ? 25.134 8.893 -32.508 1.00 80.75 90 ILE A N 1
ATOM 705 C CA . ILE A 1 90 ? 24.033 9.624 -33.119 1.00 80.75 90 ILE A CA 1
ATOM 706 C C . ILE A 1 90 ? 24.636 10.645 -34.087 1.00 80.75 90 ILE A C 1
ATOM 708 O O . ILE A 1 90 ? 25.546 11.402 -33.731 1.00 80.75 90 ILE A O 1
ATOM 712 N N . SER A 1 91 ? 24.156 10.637 -35.329 1.00 71.25 91 SER A N 1
ATOM 713 C CA . SER A 1 91 ? 24.693 11.475 -36.401 1.00 71.25 91 SER A CA 1
ATOM 714 C C . SER A 1 91 ? 24.116 12.898 -36.365 1.00 71.25 91 SER A C 1
ATOM 716 O O . SER A 1 91 ? 23.045 13.155 -35.807 1.00 71.25 91 SER A O 1
ATOM 718 N N . LYS A 1 92 ? 24.813 13.843 -37.009 1.00 67.31 92 LYS A N 1
ATOM 719 C CA . LYS A 1 92 ? 24.269 15.161 -37.388 1.00 67.31 92 LYS A CA 1
ATOM 720 C C . LYS A 1 92 ? 23.602 15.112 -38.773 1.00 67.31 92 LYS A C 1
ATOM 722 O O . LYS A 1 92 ? 23.828 16.002 -39.595 1.00 67.31 92 LYS A O 1
ATOM 727 N N . ALA A 1 93 ? 22.872 14.040 -39.100 1.00 64.19 93 ALA A N 1
ATOM 728 C CA . ALA A 1 93 ? 22.318 13.882 -40.444 1.00 64.19 93 ALA A CA 1
ATOM 729 C C . ALA A 1 93 ? 21.389 15.040 -40.834 1.00 64.19 93 ALA A C 1
ATOM 731 O O . ALA A 1 93 ? 20.679 15.623 -40.017 1.00 64.19 93 ALA A O 1
ATOM 732 N N . THR A 1 94 ? 21.387 15.352 -42.130 1.00 65.75 94 THR A N 1
ATOM 733 C CA . THR A 1 94 ? 20.552 16.413 -42.710 1.00 65.75 94 THR A CA 1
ATOM 734 C C . THR A 1 94 ? 19.088 16.010 -42.849 1.00 65.75 94 THR A C 1
ATOM 736 O O . THR A 1 94 ? 18.221 16.881 -42.806 1.00 65.75 94 THR A O 1
ATOM 739 N N . ASP A 1 95 ? 18.800 14.715 -43.010 1.00 73.38 95 ASP A N 1
ATOM 740 C CA . ASP A 1 95 ? 17.438 14.194 -42.927 1.00 73.38 95 ASP A CA 1
ATOM 741 C C . ASP A 1 95 ? 17.181 13.704 -41.494 1.00 73.38 95 ASP A C 1
ATOM 743 O O . ASP A 1 95 ? 17.881 12.800 -41.026 1.00 73.38 95 ASP A O 1
ATOM 747 N N . PRO A 1 96 ? 16.171 14.264 -40.805 1.00 69.31 96 PRO A N 1
ATOM 748 C CA . PRO A 1 96 ? 15.873 13.945 -39.412 1.00 69.31 96 PRO A CA 1
ATOM 749 C C . PRO A 1 96 ? 15.534 12.471 -39.145 1.00 69.31 96 PRO A C 1
ATOM 751 O O . PRO A 1 96 ? 15.508 12.036 -38.000 1.00 69.31 96 PRO A O 1
ATOM 754 N N . ARG A 1 97 ? 15.251 11.670 -40.178 1.00 77.81 97 ARG A N 1
ATOM 755 C CA . ARG A 1 97 ? 14.957 10.235 -40.025 1.00 77.81 97 ARG A CA 1
ATOM 756 C C . ARG A 1 97 ? 16.207 9.391 -39.765 1.00 77.81 97 ARG A C 1
ATOM 758 O O . ARG A 1 97 ? 16.085 8.290 -39.230 1.00 77.81 97 ARG A O 1
ATOM 765 N N . PHE A 1 98 ? 17.386 9.894 -40.131 1.00 74.69 98 PHE A N 1
ATOM 766 C CA . PHE A 1 98 ? 18.668 9.203 -40.000 1.00 74.69 98 PHE A CA 1
ATOM 767 C C . PHE A 1 98 ? 19.347 9.617 -38.702 1.00 74.69 98 PHE A C 1
ATOM 769 O O . PHE A 1 98 ? 20.143 10.547 -38.654 1.00 74.69 98 PHE A O 1
ATOM 776 N N . MET A 1 99 ? 18.983 8.944 -37.619 1.00 73.69 99 MET A N 1
ATOM 777 C CA . MET A 1 99 ? 19.391 9.360 -36.282 1.00 73.69 99 MET A CA 1
ATOM 778 C C . MET A 1 99 ? 20.784 8.849 -35.904 1.00 73.69 99 MET A C 1
ATOM 780 O O . MET A 1 99 ? 21.484 9.502 -35.136 1.00 73.69 99 MET A O 1
ATOM 784 N N . TYR A 1 100 ? 21.227 7.723 -36.460 1.00 75.44 100 TYR A N 1
ATOM 785 C CA . TYR A 1 100 ? 22.473 7.072 -36.062 1.00 75.44 100 TYR A CA 1
ATOM 786 C C . TYR A 1 100 ? 23.560 7.210 -37.127 1.00 75.44 100 TYR A C 1
ATOM 788 O O . TYR A 1 100 ? 23.289 7.487 -38.300 1.00 75.44 100 TYR A O 1
ATOM 796 N N . VAL A 1 101 ? 24.816 7.091 -36.693 1.00 66.19 101 VAL A N 1
ATOM 797 C CA . VAL A 1 101 ? 25.958 6.995 -37.616 1.00 66.19 101 VAL A CA 1
ATOM 798 C C . VAL A 1 101 ? 25.771 5.739 -38.483 1.00 66.19 101 VAL A C 1
ATOM 800 O O . VAL A 1 101 ? 25.064 4.824 -38.084 1.00 66.19 101 VAL A O 1
ATOM 803 N N . ASP A 1 102 ? 26.325 5.732 -39.697 1.00 68.44 102 ASP A N 1
ATOM 804 C CA . ASP A 1 102 ? 26.201 4.640 -40.685 1.00 68.44 102 ASP A CA 1
ATOM 805 C C . ASP A 1 102 ? 24.843 4.532 -41.418 1.00 68.44 102 ASP A C 1
ATOM 807 O O . ASP A 1 102 ? 24.696 3.736 -42.346 1.00 68.44 102 ASP A O 1
ATOM 811 N N . GLY A 1 103 ? 23.894 5.432 -41.127 1.00 67.88 103 GLY A N 1
ATOM 812 C CA . GLY A 1 103 ? 22.624 5.545 -41.856 1.00 67.88 103 GLY A CA 1
ATOM 813 C C . GLY A 1 103 ? 21.467 4.761 -41.237 1.00 67.88 103 GLY A C 1
ATOM 814 O O . GLY A 1 103 ? 20.404 4.664 -41.856 1.00 67.88 103 GLY A O 1
ATOM 815 N N . ASP A 1 104 ? 21.646 4.253 -40.018 1.00 73.12 104 ASP A N 1
ATOM 816 C CA . ASP A 1 104 ? 20.584 3.585 -39.277 1.00 73.12 104 ASP A CA 1
ATOM 817 C C . ASP A 1 104 ? 19.524 4.574 -38.777 1.00 73.12 104 ASP A C 1
ATOM 819 O O . ASP A 1 104 ? 19.773 5.743 -38.446 1.00 73.12 104 ASP A O 1
ATOM 823 N N . THR A 1 105 ? 18.292 4.081 -38.718 1.00 81.88 105 THR A N 1
ATOM 824 C CA . THR A 1 105 ? 17.115 4.845 -38.303 1.00 81.88 105 THR A CA 1
ATOM 825 C C . THR A 1 105 ? 16.470 4.202 -37.079 1.00 81.88 105 THR A C 1
ATOM 827 O O . THR A 1 105 ? 16.739 3.046 -36.749 1.00 81.88 105 THR A O 1
ATOM 830 N N . ILE A 1 106 ? 15.535 4.907 -36.436 1.00 87.31 106 ILE A N 1
ATOM 831 C CA . ILE A 1 106 ? 14.702 4.308 -35.378 1.00 87.31 106 ILE A CA 1
ATOM 832 C C . ILE A 1 106 ? 13.944 3.059 -35.855 1.00 87.31 106 ILE A C 1
ATOM 834 O O . ILE A 1 106 ? 13.585 2.225 -35.032 1.00 87.31 106 ILE A O 1
ATOM 838 N N . TYR A 1 107 ? 13.737 2.892 -37.168 1.00 90.12 107 TYR A N 1
ATOM 839 C CA . TYR A 1 107 ? 13.158 1.671 -37.718 1.00 90.12 107 TYR A CA 1
ATOM 840 C C . TYR A 1 107 ? 14.061 0.465 -37.479 1.00 90.12 107 TYR A C 1
ATOM 842 O O . TYR A 1 107 ? 13.597 -0.523 -36.920 1.00 90.12 107 TYR A O 1
ATOM 850 N N . ASN A 1 108 ? 15.341 0.558 -37.851 1.00 88.31 108 ASN A N 1
ATOM 851 C CA . ASN A 1 108 ? 16.314 -0.524 -37.687 1.00 88.31 108 ASN A CA 1
ATOM 852 C C . ASN A 1 108 ? 16.363 -1.001 -36.229 1.00 88.31 108 ASN A C 1
ATOM 854 O O . ASN A 1 108 ? 16.255 -2.191 -35.959 1.00 88.31 108 ASN A O 1
ATOM 858 N N . ILE A 1 109 ? 16.430 -0.049 -35.297 1.00 88.75 109 ILE A N 1
ATOM 859 C CA . ILE A 1 109 ? 16.711 -0.328 -33.886 1.00 88.75 109 ILE A CA 1
ATOM 860 C C . ILE A 1 109 ? 15.459 -0.671 -33.068 1.00 88.75 109 ILE A C 1
ATOM 862 O O . ILE A 1 109 ? 15.543 -1.454 -32.127 1.00 88.75 109 ILE A O 1
ATOM 866 N N . PHE A 1 110 ? 14.294 -0.094 -33.384 1.00 92.31 110 PHE A N 1
ATOM 867 C CA . PHE A 1 110 ? 13.121 -0.179 -32.502 1.00 92.31 110 PHE A CA 1
ATOM 868 C C . PHE A 1 110 ? 11.857 -0.738 -33.149 1.00 92.31 110 PHE A C 1
ATOM 870 O O . PHE A 1 110 ? 10.888 -0.969 -32.431 1.00 92.31 110 PHE A O 1
ATOM 877 N N . HIS A 1 111 ? 11.812 -0.942 -34.466 1.00 94.06 111 HIS A N 1
ATOM 878 C CA . HIS A 1 111 ? 10.626 -1.514 -35.107 1.00 94.06 111 HIS A CA 1
ATOM 879 C C . HIS A 1 111 ? 10.536 -3.026 -34.855 1.00 94.06 111 HIS A C 1
ATOM 881 O O . HIS A 1 111 ? 11.552 -3.728 -34.894 1.00 94.06 111 HIS A O 1
ATOM 887 N N . SER A 1 112 ? 9.324 -3.548 -34.650 1.00 93.88 112 SER A N 1
ATOM 888 C CA . SER A 1 112 ? 9.102 -4.980 -34.387 1.00 93.88 112 SER A CA 1
ATOM 889 C C . SER A 1 112 ? 9.563 -5.892 -35.534 1.00 93.88 112 SER A C 1
ATOM 891 O O . SER A 1 112 ? 9.991 -7.018 -35.286 1.00 93.88 112 SER A O 1
ATOM 893 N N . ASP A 1 113 ? 9.538 -5.413 -36.784 1.00 91.69 113 ASP A N 1
ATOM 894 C CA . ASP A 1 113 ? 10.041 -6.170 -37.951 1.00 91.69 113 ASP A CA 1
ATOM 895 C C . ASP A 1 113 ? 11.535 -6.510 -37.847 1.00 91.69 113 ASP A C 1
ATOM 897 O O . ASP A 1 113 ? 11.984 -7.479 -38.455 1.00 91.69 113 ASP A O 1
ATOM 901 N N . ASN A 1 114 ? 12.293 -5.732 -37.069 1.00 89.25 114 ASN A N 1
ATOM 902 C CA . ASN A 1 114 ? 13.719 -5.953 -36.827 1.00 89.25 114 ASN A CA 1
ATOM 903 C C . ASN A 1 114 ? 13.982 -6.609 -35.463 1.00 89.25 114 ASN A C 1
ATOM 905 O O . ASN A 1 114 ? 15.129 -6.664 -35.030 1.00 89.25 114 ASN A O 1
ATOM 909 N N . SER A 1 115 ? 12.935 -7.071 -34.764 1.00 86.69 115 SER A N 1
ATOM 910 C CA . SER A 1 115 ? 13.046 -7.787 -33.486 1.00 86.69 115 SER A CA 1
ATOM 911 C C . SER A 1 115 ? 13.983 -8.980 -33.637 1.00 86.69 115 SER A C 1
ATOM 913 O O . SER A 1 115 ? 13.762 -9.833 -34.501 1.00 86.69 115 SER A O 1
ATOM 915 N N . ALA A 1 116 ? 14.973 -9.085 -32.748 1.00 78.19 116 ALA A N 1
ATOM 916 C CA . ALA A 1 116 ? 15.883 -10.229 -32.717 1.00 78.19 116 ALA A CA 1
ATOM 917 C C . ALA A 1 116 ? 15.145 -11.571 -32.527 1.00 78.19 116 ALA A C 1
ATOM 919 O O . ALA A 1 116 ? 15.665 -12.623 -32.873 1.00 78.19 116 ALA A O 1
ATOM 920 N N . SER A 1 117 ? 13.896 -11.552 -32.048 1.00 70.75 117 SER A N 1
ATOM 921 C CA . SER A 1 117 ? 13.047 -12.749 -31.971 1.00 70.75 117 SER A CA 1
ATOM 922 C C . SER A 1 117 ? 12.573 -13.275 -33.335 1.00 70.75 117 SER A C 1
ATOM 924 O O . SER A 1 117 ? 12.071 -14.398 -33.407 1.00 70.75 117 SER A O 1
ATOM 926 N N . ASN A 1 118 ? 12.706 -12.484 -34.407 1.00 63.56 118 ASN A N 1
ATOM 927 C CA . ASN A 1 118 ? 12.186 -12.796 -35.738 1.00 63.56 118 ASN A CA 1
ATOM 928 C C . ASN A 1 118 ? 13.280 -13.103 -36.787 1.00 63.56 118 ASN A C 1
ATOM 930 O O . ASN A 1 118 ? 12.952 -13.807 -37.740 1.00 63.56 118 ASN A O 1
ATOM 934 N N . VAL A 1 119 ? 14.526 -12.614 -36.629 1.00 55.66 119 VAL A N 1
ATOM 935 C CA . VAL A 1 119 ? 15.782 -12.866 -37.406 1.00 55.66 119 VAL A CA 1
ATOM 936 C C . VAL A 1 119 ? 16.918 -11.976 -36.828 1.00 55.66 119 VAL A C 1
ATOM 938 O O . VAL A 1 119 ? 16.603 -11.152 -35.977 1.00 55.66 119 VAL A O 1
ATOM 941 N N . GLU A 1 120 ? 18.187 -12.100 -37.280 1.00 65.50 120 GLU A N 1
ATOM 942 C CA . GLU A 1 120 ? 19.363 -11.226 -36.976 1.00 65.50 120 GLU A CA 1
ATOM 943 C C . GLU A 1 120 ? 19.097 -9.715 -37.243 1.00 65.50 120 GLU A C 1
ATOM 945 O O . GLU A 1 120 ? 19.632 -9.125 -38.181 1.00 65.50 120 GLU A O 1
ATOM 950 N N . GLY A 1 121 ? 18.200 -9.091 -36.480 1.00 70.81 121 GLY A N 1
ATOM 951 C CA . GLY A 1 121 ? 17.792 -7.694 -36.614 1.00 70.81 121 GLY A CA 1
ATOM 952 C C . GLY A 1 121 ? 18.329 -6.812 -35.487 1.00 70.81 121 GLY A C 1
ATOM 953 O O . GLY A 1 121 ? 18.579 -7.275 -34.372 1.00 70.81 121 GLY A O 1
ATOM 954 N N . ASP A 1 122 ? 18.482 -5.515 -35.770 1.00 82.81 122 ASP A N 1
ATOM 955 C CA . ASP A 1 122 ? 19.168 -4.569 -34.876 1.00 82.81 122 ASP A CA 1
ATOM 956 C C . ASP A 1 122 ? 18.363 -4.202 -33.612 1.00 82.81 122 ASP A C 1
ATOM 958 O O . ASP A 1 122 ? 18.904 -3.615 -32.670 1.00 82.81 122 ASP A O 1
ATOM 962 N N . ASN A 1 123 ? 17.086 -4.598 -33.530 1.00 90.56 123 ASN A N 1
ATOM 963 C CA . ASN A 1 123 ? 16.288 -4.528 -32.303 1.00 90.56 123 ASN A CA 1
ATOM 964 C C . ASN A 1 123 ? 16.640 -5.707 -31.382 1.00 90.56 123 ASN A C 1
ATOM 966 O O . ASN A 1 123 ? 15.842 -6.625 -31.151 1.00 90.56 123 ASN A O 1
ATOM 970 N N . CYS A 1 124 ? 17.852 -5.664 -30.818 1.00 91.31 124 CYS A N 1
ATOM 971 C CA . CYS A 1 124 ? 18.353 -6.679 -29.890 1.00 91.31 124 CYS A CA 1
ATOM 972 C C . CYS A 1 124 ? 17.549 -6.789 -28.584 1.00 91.31 124 CYS A C 1
ATOM 974 O O . CYS A 1 124 ? 17.573 -7.825 -27.923 1.00 91.31 124 CYS A O 1
ATOM 976 N N . MET A 1 125 ? 16.761 -5.769 -28.235 1.00 92.50 125 MET A N 1
ATOM 977 C CA . MET A 1 125 ? 15.839 -5.796 -27.100 1.00 92.50 125 MET A CA 1
ATOM 978 C C . MET A 1 125 ? 14.654 -6.733 -27.347 1.00 92.50 125 MET A C 1
ATOM 980 O O . MET A 1 125 ? 13.974 -7.107 -26.392 1.00 92.50 125 MET A O 1
ATOM 984 N N . SER A 1 126 ? 14.371 -7.088 -28.607 1.00 93.69 126 SER A N 1
ATOM 985 C CA . SER A 1 126 ? 13.100 -7.700 -29.012 1.00 93.69 126 SER A CA 1
ATOM 986 C C . SER A 1 126 ? 11.896 -6.878 -28.528 1.00 93.69 126 SER A C 1
ATOM 988 O O . SER A 1 126 ? 10.916 -7.416 -28.004 1.00 93.69 126 SER A O 1
ATOM 990 N N . TRP A 1 127 ? 11.985 -5.544 -28.631 1.00 94.75 127 TRP A N 1
ATOM 991 C CA . TRP A 1 127 ? 10.869 -4.672 -28.279 1.00 94.75 127 TRP A CA 1
ATOM 992 C C . TRP A 1 127 ? 9.819 -4.685 -29.378 1.00 94.75 127 TRP A C 1
ATOM 994 O O . TRP A 1 127 ? 10.044 -4.163 -30.464 1.00 94.75 127 TRP A O 1
ATOM 1004 N N . GLU A 1 128 ? 8.668 -5.277 -29.066 1.00 94.00 128 GLU A N 1
ATOM 1005 C CA . GLU A 1 128 ? 7.536 -5.370 -29.981 1.00 94.00 128 GLU A CA 1
ATOM 1006 C C . GLU A 1 128 ? 6.361 -4.542 -29.457 1.00 94.00 128 GLU A C 1
ATOM 1008 O O . GLU A 1 128 ? 5.770 -4.854 -28.415 1.00 94.00 128 GLU A O 1
ATOM 1013 N N . ASN A 1 129 ? 6.023 -3.459 -30.158 1.00 96.69 129 ASN A N 1
ATOM 1014 C CA . ASN A 1 129 ? 4.958 -2.546 -29.753 1.00 96.69 129 ASN A CA 1
ATOM 1015 C C . ASN A 1 129 ? 4.268 -1.925 -30.976 1.00 96.69 129 ASN A C 1
ATOM 1017 O O . ASN A 1 129 ? 4.821 -1.074 -31.663 1.00 96.69 129 ASN A O 1
ATOM 1021 N N . ALA A 1 130 ? 3.001 -2.288 -31.193 1.00 97.31 130 ALA A N 1
ATOM 1022 C CA . ALA A 1 130 ? 2.236 -1.838 -32.358 1.00 97.31 130 ALA A CA 1
ATOM 1023 C C . ALA A 1 130 ? 2.033 -0.310 -32.427 1.00 97.31 130 ALA A C 1
ATOM 1025 O O . ALA A 1 130 ? 1.869 0.247 -33.512 1.00 97.31 130 ALA A O 1
ATOM 1026 N N . GLY A 1 131 ? 2.013 0.378 -31.279 1.00 97.50 131 GLY A N 1
ATOM 1027 C CA . GLY A 1 131 ? 1.944 1.840 -31.230 1.00 97.50 131 GLY A CA 1
ATOM 1028 C C . GLY A 1 131 ? 3.240 2.480 -31.723 1.00 97.50 131 GLY A C 1
ATOM 1029 O O . GLY A 1 131 ? 3.189 3.408 -32.530 1.00 97.50 131 GLY A O 1
ATOM 1030 N N . ASN A 1 132 ? 4.377 1.937 -31.285 1.00 97.12 132 ASN A N 1
ATOM 1031 C CA . ASN A 1 132 ? 5.710 2.311 -31.747 1.00 97.12 132 ASN A CA 1
ATOM 1032 C C . ASN A 1 132 ? 5.862 2.061 -33.250 1.00 97.12 132 ASN A C 1
ATOM 1034 O O . ASN A 1 132 ? 6.220 2.987 -33.970 1.00 97.12 132 ASN A O 1
ATOM 1038 N N . ASP A 1 133 ? 5.499 0.870 -33.727 1.00 97.12 133 ASP A N 1
ATOM 1039 C CA . ASP A 1 133 ? 5.618 0.496 -35.141 1.00 97.12 133 ASP A CA 1
ATOM 1040 C C . ASP A 1 133 ? 4.852 1.470 -36.044 1.00 97.12 133 ASP A C 1
ATOM 1042 O O . ASP A 1 133 ? 5.408 2.087 -36.950 1.00 97.12 133 ASP A O 1
ATOM 1046 N N . ASN A 1 134 ? 3.587 1.732 -35.704 1.00 98.00 134 ASN A N 1
ATOM 1047 C CA . ASN A 1 134 ? 2.751 2.684 -36.431 1.00 98.00 134 ASN A CA 1
ATOM 1048 C C . ASN A 1 134 ? 3.289 4.127 -36.390 1.00 98.00 134 ASN A C 1
ATOM 1050 O O . ASN A 1 134 ? 3.080 4.879 -37.341 1.00 98.00 134 ASN A O 1
ATOM 1054 N N . LEU A 1 135 ? 3.940 4.551 -35.303 1.00 97.44 135 LEU A N 1
ATOM 1055 C CA . LEU A 1 135 ? 4.570 5.875 -35.234 1.00 97.44 135 LEU A CA 1
ATOM 1056 C C . LEU A 1 135 ? 5.830 5.939 -36.102 1.00 97.44 135 LEU A C 1
ATOM 1058 O O . LEU A 1 135 ? 5.995 6.902 -36.849 1.00 97.44 135 LEU A O 1
ATOM 1062 N N . ILE A 1 136 ? 6.673 4.908 -36.053 1.00 95.56 136 ILE A N 1
ATOM 1063 C CA . ILE A 1 136 ? 7.878 4.797 -36.880 1.00 95.56 136 ILE A CA 1
ATOM 1064 C C . ILE A 1 136 ? 7.508 4.801 -38.368 1.00 95.56 136 ILE A C 1
ATOM 1066 O O . ILE A 1 136 ? 8.097 5.561 -39.135 1.00 95.56 136 ILE A O 1
ATOM 1070 N N . ASP A 1 137 ? 6.508 4.027 -38.790 1.00 96.06 137 ASP A N 1
ATOM 1071 C CA . ASP A 1 137 ? 6.071 3.997 -40.190 1.00 96.06 137 ASP A CA 1
ATOM 1072 C C . ASP A 1 137 ? 5.560 5.357 -40.672 1.00 96.06 137 ASP A C 1
ATOM 1074 O O . ASP A 1 137 ? 5.930 5.825 -41.752 1.00 96.06 137 ASP A O 1
ATOM 1078 N N . LYS A 1 138 ? 4.795 6.063 -39.833 1.00 95.81 138 LYS A N 1
ATOM 1079 C CA . LYS A 1 138 ? 4.386 7.440 -40.131 1.00 95.81 138 LYS A CA 1
ATOM 1080 C C . LYS A 1 138 ? 5.582 8.381 -40.252 1.00 95.81 138 LYS A C 1
ATOM 1082 O O . LYS A 1 138 ? 5.620 9.176 -41.185 1.00 95.81 138 LYS A O 1
ATOM 1087 N N . ILE A 1 139 ? 6.564 8.290 -39.354 1.00 94.50 139 ILE A N 1
ATOM 1088 C CA . ILE A 1 139 ? 7.790 9.104 -39.412 1.00 94.50 139 ILE A CA 1
ATOM 1089 C C . ILE A 1 139 ? 8.544 8.859 -40.729 1.00 94.50 139 ILE A C 1
ATOM 1091 O O . ILE A 1 139 ? 9.028 9.806 -41.356 1.00 94.50 139 ILE A O 1
ATOM 1095 N N . ARG A 1 140 ? 8.615 7.604 -41.184 1.00 92.31 140 ARG A N 1
ATOM 1096 C CA . ARG A 1 140 ? 9.309 7.222 -42.424 1.00 92.31 140 ARG A CA 1
ATOM 1097 C C . ARG A 1 140 ? 8.646 7.789 -43.676 1.00 92.31 140 ARG A C 1
ATOM 1099 O O . ARG A 1 140 ? 9.351 8.208 -44.592 1.00 92.31 140 ARG A O 1
ATOM 1106 N N . GLU A 1 141 ? 7.317 7.806 -43.725 1.00 92.69 141 GLU A N 1
ATOM 1107 C CA . GLU A 1 141 ? 6.567 8.153 -44.938 1.00 92.69 141 GLU A CA 1
ATOM 1108 C C . GLU A 1 141 ? 6.084 9.614 -44.997 1.00 92.69 141 GLU A C 1
ATOM 1110 O O . GLU A 1 141 ? 5.803 10.122 -46.089 1.00 92.69 141 GLU A O 1
ATOM 1115 N N . GLU A 1 142 ? 5.977 10.298 -43.852 1.00 94.94 142 GLU A N 1
ATOM 1116 C CA . GLU A 1 142 ? 5.405 11.646 -43.768 1.00 94.94 142 GLU A CA 1
ATOM 1117 C C . GLU A 1 142 ? 6.287 12.686 -44.467 1.00 94.94 142 GLU A C 1
ATOM 1119 O O . GLU A 1 142 ? 7.504 12.704 -44.311 1.00 94.94 142 GLU A O 1
ATOM 1124 N N . LYS A 1 143 ? 5.664 13.578 -45.240 1.00 92.62 143 LYS A N 1
ATOM 1125 C CA . LYS A 1 143 ? 6.331 14.634 -46.020 1.00 92.62 143 LYS A CA 1
ATOM 1126 C C . LYS A 1 143 ? 6.052 16.032 -45.477 1.00 92.62 143 LYS A C 1
ATOM 1128 O O . LYS A 1 143 ? 6.789 16.957 -45.803 1.00 92.62 143 LYS A O 1
ATOM 1133 N N . ASP A 1 144 ? 4.986 16.194 -44.699 1.00 95.12 144 ASP A N 1
ATOM 1134 C CA . ASP A 1 144 ? 4.658 17.430 -44.002 1.00 95.12 144 ASP A CA 1
ATOM 1135 C C . ASP A 1 144 ? 5.500 17.561 -42.725 1.00 95.12 144 ASP A C 1
ATOM 1137 O O . ASP A 1 144 ? 5.426 16.729 -41.823 1.00 95.12 144 ASP A O 1
ATOM 1141 N N . GLU A 1 145 ? 6.314 18.614 -42.646 1.00 92.56 145 GLU A N 1
ATOM 1142 C CA . GLU A 1 145 ? 7.272 18.816 -41.551 1.00 92.56 145 GLU A CA 1
ATOM 1143 C C . GLU A 1 145 ? 6.589 18.981 -40.183 1.00 92.56 145 GLU A C 1
ATOM 1145 O O . GLU A 1 145 ? 7.095 18.486 -39.174 1.00 92.56 145 GLU A O 1
ATOM 1150 N N . ALA A 1 146 ? 5.417 19.625 -40.141 1.00 94.19 146 ALA A N 1
ATOM 1151 C CA . ALA A 1 146 ? 4.687 19.840 -38.896 1.00 94.19 146 ALA A CA 1
ATOM 1152 C C . ALA A 1 146 ? 4.129 18.520 -38.345 1.00 94.19 146 ALA A C 1
ATOM 1154 O O . ALA A 1 146 ? 4.296 18.232 -37.160 1.00 94.19 146 ALA A O 1
ATOM 1155 N N . LYS A 1 147 ? 3.536 17.684 -39.207 1.00 96.19 147 LYS A N 1
ATOM 1156 C CA . LYS A 1 147 ? 3.089 16.336 -38.822 1.00 96.19 147 LYS A CA 1
ATOM 1157 C C . LYS A 1 147 ? 4.244 15.412 -38.467 1.00 96.19 147 LYS A C 1
ATOM 1159 O O . LYS A 1 147 ? 4.141 14.656 -37.507 1.00 96.19 147 LYS A O 1
ATOM 1164 N N . LEU A 1 148 ? 5.352 15.487 -39.205 1.00 94.19 148 LEU A N 1
ATOM 1165 C CA . LEU A 1 148 ? 6.552 14.713 -38.900 1.00 94.19 148 LEU A CA 1
ATOM 1166 C C . LEU A 1 148 ? 7.056 15.032 -37.488 1.00 94.19 148 LEU A C 1
ATOM 1168 O O . LEU A 1 148 ? 7.339 14.114 -36.720 1.00 94.19 148 LEU A O 1
ATOM 1172 N N . LYS A 1 149 ? 7.117 16.322 -37.130 1.00 93.75 149 LYS A N 1
ATOM 1173 C CA . LYS A 1 149 ? 7.466 16.758 -35.773 1.00 93.75 149 LYS A CA 1
ATOM 1174 C C . LYS A 1 149 ? 6.497 16.201 -34.731 1.00 93.75 149 LYS A C 1
ATOM 1176 O O . LYS A 1 149 ? 6.945 15.684 -33.714 1.00 93.75 149 LYS A O 1
ATOM 1181 N N . GLU A 1 150 ? 5.193 16.260 -34.993 1.00 96.06 150 GLU A N 1
ATOM 1182 C CA . GLU A 1 150 ? 4.167 15.718 -34.095 1.00 96.06 150 GLU A CA 1
ATOM 1183 C C . GLU A 1 150 ? 4.364 14.212 -33.838 1.00 96.06 150 GLU A C 1
ATOM 1185 O O . GLU A 1 150 ? 4.349 13.776 -32.687 1.00 96.06 150 GLU A O 1
ATOM 1190 N N . TYR A 1 151 ? 4.615 13.417 -34.884 1.00 96.69 151 TYR A N 1
ATOM 1191 C CA . TYR A 1 151 ? 4.857 11.977 -34.740 1.00 96.69 151 TYR A CA 1
ATOM 1192 C C . TYR A 1 151 ? 6.145 11.666 -33.979 1.00 96.69 151 TYR A C 1
ATOM 1194 O O . TYR A 1 151 ? 6.150 10.758 -33.151 1.00 96.69 151 TYR A O 1
ATOM 1202 N N . TRP A 1 152 ? 7.209 12.444 -34.187 1.00 94.81 152 TRP A N 1
ATOM 1203 C CA . TRP A 1 152 ? 8.432 12.338 -33.390 1.00 94.81 152 TRP A CA 1
ATOM 1204 C C . TRP A 1 152 ? 8.207 12.644 -31.910 1.00 94.81 152 TRP A C 1
ATOM 1206 O O . TRP A 1 152 ? 8.764 11.957 -31.054 1.00 94.81 152 TRP A O 1
ATOM 1216 N N . MET A 1 153 ? 7.405 13.662 -31.589 1.00 95.38 153 MET A N 1
ATOM 1217 C CA . MET A 1 153 ? 7.080 13.994 -30.198 1.00 95.38 153 MET A CA 1
ATOM 1218 C C . MET A 1 153 ? 6.279 12.865 -29.540 1.00 95.38 153 MET A C 1
ATOM 1220 O O . MET A 1 153 ? 6.657 12.409 -28.464 1.00 95.38 153 MET A O 1
ATOM 1224 N N . GLN A 1 154 ? 5.261 12.336 -30.229 1.00 97.56 154 GLN A N 1
ATOM 1225 C CA . GLN A 1 154 ? 4.479 11.184 -29.757 1.00 97.56 154 GLN A CA 1
ATOM 1226 C C . GLN A 1 154 ? 5.341 9.924 -29.578 1.00 97.56 154 GLN A C 1
ATOM 1228 O O . GLN A 1 154 ? 5.156 9.178 -28.618 1.00 97.56 154 GLN A O 1
ATOM 1233 N N . TRP A 1 155 ? 6.288 9.677 -30.490 1.00 97.25 155 TRP A N 1
ATOM 1234 C CA . TRP A 1 155 ? 7.203 8.539 -30.392 1.00 97.25 155 TRP A CA 1
ATOM 1235 C C . TRP A 1 155 ? 8.118 8.653 -29.173 1.00 97.25 155 TRP A C 1
ATOM 1237 O O . TRP A 1 155 ? 8.244 7.689 -28.425 1.00 97.25 155 TRP A O 1
ATOM 1247 N N . GLN A 1 156 ? 8.696 9.832 -28.925 1.00 96.81 156 GLN A N 1
ATOM 1248 C CA . GLN A 1 156 ? 9.527 10.077 -27.743 1.00 96.81 156 GLN A CA 1
ATOM 1249 C C . GLN A 1 156 ? 8.739 9.912 -26.436 1.00 96.81 156 GLN A C 1
ATOM 1251 O O . GLN A 1 156 ? 9.262 9.321 -25.496 1.00 96.81 156 GLN A O 1
ATOM 1256 N N . GLU A 1 157 ? 7.487 10.377 -26.376 1.00 98.00 157 GLU A N 1
ATOM 1257 C CA . GLU A 1 157 ? 6.610 10.182 -25.210 1.00 98.00 157 GLU A CA 1
ATOM 1258 C C . GLU A 1 157 ? 6.316 8.696 -24.962 1.00 98.00 157 GLU A C 1
ATOM 1260 O O . GLU A 1 157 ? 6.469 8.213 -23.840 1.00 98.00 157 GLU A O 1
ATOM 1265 N N . LEU A 1 158 ? 5.952 7.951 -26.014 1.00 98.06 158 LEU A N 1
ATOM 1266 C CA . LEU A 1 158 ? 5.712 6.509 -25.919 1.00 98.06 158 LEU A CA 1
ATOM 1267 C C . LEU A 1 158 ? 6.976 5.757 -25.498 1.00 98.06 158 LEU A C 1
ATOM 1269 O O . LEU A 1 158 ? 6.918 4.891 -24.628 1.00 98.06 158 LEU A O 1
ATOM 1273 N N . PHE A 1 159 ? 8.112 6.075 -26.116 1.00 97.19 159 PHE A N 1
ATOM 1274 C CA . PHE A 1 159 ? 9.400 5.474 -25.803 1.00 97.19 159 PHE A CA 1
ATOM 1275 C C . PHE A 1 159 ? 9.789 5.731 -24.347 1.00 97.19 159 PHE A C 1
ATOM 1277 O O . PHE A 1 159 ? 10.201 4.809 -23.640 1.00 97.19 159 PHE A O 1
ATOM 1284 N N . HIS A 1 160 ? 9.647 6.981 -23.895 1.00 97.94 160 HIS A N 1
ATOM 1285 C CA . HIS A 1 160 ? 9.950 7.370 -22.525 1.00 97.94 160 HIS A CA 1
ATOM 1286 C C . HIS A 1 160 ? 9.078 6.599 -21.540 1.00 97.94 160 HIS A C 1
ATOM 1288 O O . HIS A 1 160 ? 9.604 6.034 -20.592 1.00 97.94 160 HIS A O 1
ATOM 1294 N N . ASP A 1 161 ? 7.782 6.470 -21.794 1.00 98.25 161 ASP A N 1
ATOM 1295 C CA . ASP A 1 161 ? 6.904 5.709 -20.913 1.00 98.25 161 ASP A CA 1
ATOM 1296 C C . ASP A 1 161 ? 7.228 4.198 -20.946 1.00 98.25 161 ASP A C 1
ATOM 1298 O O . ASP A 1 161 ? 7.330 3.551 -19.902 1.00 98.25 161 ASP A O 1
ATOM 1302 N N . GLU A 1 162 ? 7.449 3.609 -22.125 1.00 97.94 162 GLU A N 1
ATOM 1303 C CA . GLU A 1 162 ? 7.722 2.174 -22.282 1.00 97.94 162 GLU A CA 1
ATOM 1304 C C . GLU A 1 162 ? 9.112 1.735 -21.790 1.00 97.94 162 GLU A C 1
ATOM 1306 O O . GLU A 1 162 ? 9.262 0.566 -21.423 1.00 97.94 162 GLU A O 1
ATOM 1311 N N . GLN A 1 163 ? 10.113 2.623 -21.754 1.00 97.38 163 GLN A N 1
ATOM 1312 C CA . GLN A 1 163 ? 11.502 2.320 -21.362 1.00 97.38 163 GLN A CA 1
ATOM 1313 C C . GLN A 1 163 ? 12.027 0.994 -21.966 1.00 97.38 163 GLN A C 1
ATOM 1315 O O . GLN A 1 163 ? 12.388 0.089 -21.209 1.00 97.38 163 GLN A O 1
ATOM 1320 N N . PRO A 1 164 ? 12.024 0.790 -23.301 1.00 95.31 164 PRO A N 1
ATOM 1321 C CA . PRO A 1 164 ? 12.582 -0.432 -23.905 1.00 95.31 164 PRO A CA 1
ATOM 1322 C C . PRO A 1 164 ? 14.091 -0.573 -23.646 1.00 95.31 164 PRO A C 1
ATOM 1324 O O . PRO A 1 164 ? 14.606 -1.680 -23.509 1.00 95.31 164 PRO A O 1
ATOM 1327 N N . ILE A 1 165 ? 14.758 0.566 -23.483 1.00 95.94 165 ILE A N 1
ATOM 1328 C CA . ILE A 1 165 ? 16.088 0.738 -22.900 1.00 95.94 165 ILE A CA 1
ATOM 1329 C C . ILE A 1 165 ? 15.987 1.814 -21.812 1.00 95.94 165 ILE A C 1
ATOM 1331 O O . ILE A 1 165 ? 15.039 2.604 -21.815 1.00 95.94 165 ILE A O 1
ATOM 1335 N N . ALA A 1 166 ? 16.968 1.882 -20.912 1.00 97.31 166 ALA A N 1
ATOM 1336 C CA . ALA A 1 166 ? 17.110 2.992 -19.974 1.00 97.31 166 ALA A CA 1
ATOM 1337 C C . ALA A 1 166 ? 18.231 3.946 -20.433 1.00 97.31 166 ALA A C 1
ATOM 1339 O O . ALA A 1 166 ? 19.407 3.643 -20.219 1.00 97.31 166 ALA A O 1
ATOM 1340 N N . PRO A 1 167 ? 17.896 5.111 -21.020 1.00 96.31 167 PRO A N 1
ATOM 1341 C CA . PRO A 1 167 ? 18.819 6.235 -21.186 1.00 96.31 167 PRO A CA 1
ATOM 1342 C C . PRO A 1 167 ? 19.673 6.502 -19.950 1.00 96.31 167 PRO A C 1
ATOM 1344 O O . PRO A 1 167 ? 19.118 6.551 -18.857 1.00 96.31 167 PRO A O 1
ATOM 1347 N N . ILE A 1 168 ? 20.978 6.741 -20.087 1.00 96.94 168 ILE A N 1
ATOM 1348 C CA . ILE A 1 168 ? 21.828 7.186 -18.969 1.00 96.94 168 ILE A CA 1
ATOM 1349 C C . ILE A 1 168 ? 22.224 8.646 -19.189 1.00 96.94 168 ILE A C 1
ATOM 1351 O O . ILE A 1 168 ? 21.753 9.532 -18.471 1.00 96.94 168 ILE A O 1
ATOM 1355 N N . PHE A 1 169 ? 23.053 8.908 -20.197 1.00 94.94 169 PHE A N 1
ATOM 1356 C CA . PHE A 1 169 ? 23.510 10.247 -20.551 1.00 94.94 169 PHE A CA 1
ATOM 1357 C C . PHE A 1 169 ? 23.783 10.355 -22.048 1.00 94.94 169 PHE A C 1
ATOM 1359 O O . PHE A 1 169 ? 24.012 9.348 -22.718 1.00 94.94 169 PHE A O 1
ATOM 1366 N N . HIS A 1 170 ? 23.768 11.581 -22.559 1.00 91.62 170 HIS A N 1
ATOM 1367 C CA . HIS A 1 170 ? 24.324 11.900 -23.866 1.00 91.62 170 HIS A CA 1
ATOM 1368 C C . HIS A 1 170 ? 25.507 12.846 -23.696 1.00 91.62 170 HIS A C 1
ATOM 1370 O O . HIS A 1 170 ? 25.521 13.667 -22.782 1.00 91.62 170 HIS A O 1
ATOM 1376 N N . THR A 1 171 ? 26.510 12.725 -24.554 1.00 88.81 171 THR A N 1
ATOM 1377 C CA . THR A 1 171 ? 27.663 13.624 -24.582 1.00 88.81 171 THR A CA 1
ATOM 1378 C C . THR A 1 171 ? 28.039 13.933 -26.017 1.00 88.81 171 THR A C 1
ATOM 1380 O O . THR A 1 171 ? 28.000 13.066 -26.889 1.00 88.81 171 THR A O 1
ATOM 1383 N N . TYR A 1 172 ? 28.417 15.178 -26.259 1.00 83.62 172 TYR A N 1
ATOM 1384 C CA . TYR A 1 172 ? 28.974 15.589 -27.536 1.00 83.62 172 TYR A CA 1
ATOM 1385 C C . TYR A 1 172 ? 30.446 15.179 -27.621 1.00 83.62 172 TYR A C 1
ATOM 1387 O O . TYR A 1 172 ? 31.189 15.406 -26.663 1.00 83.62 172 TYR A O 1
ATOM 1395 N N . VAL A 1 173 ? 30.866 14.578 -28.737 1.00 76.69 173 VAL A N 1
ATOM 1396 C CA . VAL A 1 173 ? 32.262 14.184 -28.964 1.00 76.69 173 VAL A CA 1
ATOM 1397 C C . VAL A 1 173 ? 32.717 14.608 -30.357 1.00 76.69 173 VAL A C 1
ATOM 1399 O O . VAL A 1 173 ? 32.042 14.363 -31.356 1.00 76.69 173 VAL A O 1
ATOM 1402 N N . GLU A 1 174 ? 33.904 15.206 -30.410 1.00 70.56 174 GLU A N 1
ATOM 1403 C CA . GLU A 1 174 ? 34.649 15.458 -31.643 1.00 70.56 174 GLU A CA 1
ATOM 1404 C C . GLU A 1 174 ? 35.702 14.352 -31.802 1.00 70.56 174 GLU A C 1
ATOM 1406 O O . GLU A 1 174 ? 36.664 14.283 -31.030 1.00 70.56 174 GLU A O 1
ATOM 1411 N N . VAL A 1 175 ? 35.509 13.453 -32.770 1.00 63.03 175 VAL A N 1
ATOM 1412 C CA . VAL A 1 175 ? 36.454 12.369 -33.086 1.00 63.03 175 VAL A CA 1
ATOM 1413 C C . VAL A 1 175 ? 36.952 12.568 -34.510 1.00 63.03 175 VAL A C 1
ATOM 1415 O O . VAL A 1 175 ? 36.151 12.543 -35.430 1.00 63.03 175 VAL A O 1
ATOM 1418 N N . GLU A 1 176 ? 38.262 12.749 -34.707 1.00 61.03 176 GLU A N 1
ATOM 1419 C CA . GLU A 1 176 ? 38.885 12.781 -36.048 1.00 61.03 176 GLU A CA 1
ATOM 1420 C C . GLU A 1 176 ? 38.209 13.742 -37.059 1.00 61.03 176 GLU A C 1
ATOM 1422 O O . GLU A 1 176 ? 38.094 13.424 -38.235 1.00 61.03 176 GLU A O 1
ATOM 1427 N N . GLU A 1 177 ? 37.790 14.933 -36.606 1.00 57.50 177 GLU A N 1
ATOM 1428 C CA . GLU A 1 177 ? 37.032 15.942 -37.386 1.00 57.50 177 GLU A CA 1
ATOM 1429 C C . GLU A 1 177 ? 35.556 15.590 -37.681 1.00 57.50 177 GLU A C 1
ATOM 1431 O O . GLU A 1 177 ? 34.858 16.379 -38.319 1.00 57.50 177 GLU A O 1
ATOM 1436 N N . GLU A 1 178 ? 35.037 14.472 -37.163 1.00 63.12 178 GLU A N 1
ATOM 1437 C CA . GLU A 1 178 ? 33.609 14.144 -37.166 1.00 63.12 178 GLU A CA 1
ATOM 1438 C C . GLU A 1 178 ? 32.942 14.507 -35.832 1.00 63.12 178 GLU A C 1
ATOM 1440 O O . GLU A 1 178 ? 33.341 14.085 -34.742 1.00 63.12 178 GLU A O 1
ATOM 1445 N N . GLU A 1 179 ? 31.886 15.308 -35.934 1.00 73.44 179 GLU A N 1
ATOM 1446 C CA . GLU A 1 179 ? 31.074 15.753 -34.810 1.00 73.44 179 GLU A CA 1
ATOM 1447 C C . GLU A 1 179 ? 29.884 14.800 -34.622 1.00 73.44 179 GLU A C 1
ATOM 1449 O O . GLU A 1 179 ? 28.978 14.761 -35.461 1.00 73.44 179 GLU A O 1
ATOM 1454 N N . CYS A 1 180 ? 29.843 14.054 -33.516 1.00 78.00 180 CYS A N 1
ATOM 1455 C CA . CYS A 1 180 ? 28.726 13.156 -33.211 1.00 78.00 180 CYS A CA 1
ATOM 1456 C C . CYS A 1 180 ? 28.299 13.240 -31.742 1.00 78.00 180 CYS A C 1
ATOM 1458 O O . CYS A 1 180 ? 29.038 13.697 -30.868 1.00 78.00 180 CYS A O 1
ATOM 1460 N N . TRP A 1 181 ? 27.076 12.797 -31.471 1.00 83.50 181 TRP A N 1
ATOM 1461 C CA . TRP A 1 181 ? 26.585 12.623 -30.110 1.00 83.50 181 TRP A CA 1
ATOM 1462 C C . TRP A 1 181 ? 26.737 11.156 -29.716 1.00 83.50 181 TRP A C 1
ATOM 1464 O O . TRP A 1 181 ? 26.388 10.267 -30.486 1.00 83.50 181 TRP A O 1
ATOM 1474 N N . ILE A 1 182 ? 27.244 10.883 -28.521 1.00 86.62 182 ILE A N 1
ATOM 1475 C CA . ILE A 1 182 ? 27.215 9.544 -27.931 1.00 86.62 182 ILE A CA 1
ATOM 1476 C C . ILE A 1 182 ? 26.071 9.508 -26.938 1.00 86.62 182 ILE A C 1
ATOM 1478 O O . ILE A 1 182 ? 25.955 10.400 -26.102 1.00 86.62 182 ILE A O 1
ATOM 1482 N N . TYR A 1 183 ? 25.252 8.470 -27.017 1.00 89.81 183 TYR A N 1
ATOM 1483 C CA . TYR A 1 183 ? 24.178 8.212 -26.074 1.00 89.81 183 TYR A CA 1
ATOM 1484 C C . TYR A 1 183 ? 24.386 6.846 -25.417 1.00 89.81 183 TYR A C 1
ATOM 1486 O O . TYR A 1 183 ? 24.283 5.807 -26.072 1.00 89.81 183 TYR A O 1
ATOM 1494 N N . GLU A 1 184 ? 24.691 6.858 -24.121 1.00 94.06 184 GLU A N 1
ATOM 1495 C CA . GLU A 1 184 ? 24.879 5.661 -23.298 1.00 94.06 184 GLU A CA 1
ATOM 1496 C C . GLU A 1 184 ? 23.553 5.229 -22.673 1.00 94.06 184 GLU A C 1
ATOM 1498 O O . GLU A 1 184 ? 22.773 6.058 -22.185 1.00 94.06 184 GLU A O 1
ATOM 1503 N N . HIS A 1 185 ? 23.308 3.922 -22.655 1.00 96.06 185 HIS A N 1
ATOM 1504 C CA . HIS A 1 185 ? 22.065 3.354 -22.153 1.00 96.06 185 HIS A CA 1
ATOM 1505 C C . HIS A 1 185 ? 22.248 1.951 -21.568 1.00 96.06 185 HIS A C 1
ATOM 1507 O O . HIS A 1 185 ? 23.270 1.288 -21.747 1.00 96.06 185 HIS A O 1
ATOM 1513 N N . ILE A 1 186 ? 21.205 1.499 -20.876 1.00 97.94 186 ILE A N 1
ATOM 1514 C CA . ILE A 1 186 ? 21.022 0.112 -20.455 1.00 97.94 186 ILE A CA 1
ATOM 1515 C C . ILE A 1 186 ? 20.037 -0.540 -21.420 1.00 97.94 186 ILE A C 1
ATOM 1517 O O . ILE A 1 186 ? 18.887 -0.110 -21.505 1.00 97.94 186 ILE A O 1
ATOM 1521 N N . SER A 1 187 ? 20.464 -1.579 -22.123 1.00 96.75 187 SER A N 1
ATOM 1522 C CA . SER A 1 187 ? 19.599 -2.394 -22.971 1.00 96.75 187 SER A CA 1
ATOM 1523 C C . SER A 1 187 ? 18.969 -3.532 -22.177 1.00 96.75 187 SER A C 1
ATOM 1525 O O . SER A 1 187 ? 19.655 -4.233 -21.430 1.00 96.75 187 SER A O 1
ATOM 1527 N N . PHE A 1 188 ? 17.662 -3.732 -22.354 1.00 97.56 188 PHE A N 1
ATOM 1528 C CA . PHE A 1 188 ? 16.898 -4.796 -21.706 1.00 97.56 188 PHE A CA 1
ATOM 1529 C C . PHE A 1 188 ? 16.433 -5.821 -22.740 1.00 97.56 188 PHE A C 1
ATOM 1531 O O . PHE A 1 188 ? 15.753 -5.460 -23.698 1.00 97.56 188 PHE A O 1
ATOM 1538 N N . ASN A 1 189 ? 16.717 -7.106 -22.523 1.00 97.06 189 ASN A N 1
ATOM 1539 C CA . ASN A 1 189 ? 16.132 -8.162 -23.343 1.00 97.06 189 ASN A CA 1
ATOM 1540 C C . ASN A 1 189 ? 14.676 -8.415 -22.913 1.00 97.06 189 ASN A C 1
ATOM 1542 O O . ASN A 1 189 ? 14.408 -8.957 -21.836 1.00 97.06 189 ASN A O 1
ATOM 1546 N N . LEU A 1 190 ? 13.709 -8.037 -23.751 1.00 96.50 190 LEU A N 1
ATOM 1547 C CA . LEU A 1 190 ? 12.280 -8.109 -23.433 1.00 96.50 190 LEU A CA 1
ATOM 1548 C C . LEU A 1 190 ? 11.670 -9.504 -23.629 1.00 96.50 190 LEU A C 1
ATOM 1550 O O . LEU A 1 190 ? 10.507 -9.713 -23.267 1.00 96.50 190 LEU A O 1
ATOM 1554 N N . ASN A 1 191 ? 12.458 -10.486 -24.079 1.00 95.38 191 ASN A N 1
ATOM 1555 C CA . ASN A 1 191 ? 12.117 -11.901 -23.926 1.00 95.38 191 ASN A CA 1
ATOM 1556 C C . ASN A 1 191 ? 12.271 -12.372 -22.474 1.00 95.38 191 ASN A C 1
ATOM 1558 O O . ASN A 1 191 ? 11.666 -13.374 -22.078 1.00 95.38 191 ASN A O 1
ATOM 1562 N N . HIS A 1 192 ? 13.034 -11.646 -21.647 1.00 97.19 192 HIS A N 1
ATOM 1563 C CA . HIS A 1 192 ? 13.192 -11.983 -20.239 1.00 97.19 192 HIS A CA 1
ATOM 1564 C C . HIS A 1 192 ? 11.869 -11.739 -19.485 1.00 97.19 192 HIS A C 1
ATOM 1566 O O . HIS A 1 192 ? 11.330 -10.627 -19.513 1.00 97.19 192 HIS A O 1
ATOM 1572 N N . PRO A 1 193 ? 11.331 -12.729 -18.741 1.00 96.38 193 PRO A N 1
ATOM 1573 C CA . PRO A 1 193 ? 9.990 -12.647 -18.147 1.00 96.38 193 PRO A CA 1
ATOM 1574 C C . PRO A 1 193 ? 9.833 -11.506 -17.132 1.00 96.38 193 PRO A C 1
ATOM 1576 O O . PRO A 1 193 ? 8.725 -11.014 -16.912 1.00 96.38 193 PRO A O 1
ATOM 1579 N N . VAL A 1 194 ? 10.937 -11.080 -16.512 1.00 97.81 194 VAL A N 1
ATOM 1580 C CA . VAL A 1 194 ? 10.960 -9.932 -15.597 1.00 97.81 194 VAL A CA 1
ATOM 1581 C C . VAL A 1 194 ? 11.045 -8.613 -16.362 1.00 97.81 194 VAL A C 1
ATOM 1583 O O . VAL A 1 194 ? 10.276 -7.700 -16.075 1.00 97.81 194 VAL A O 1
ATOM 1586 N N . LEU A 1 195 ? 11.931 -8.518 -17.360 1.00 98.12 195 LEU A N 1
ATOM 1587 C CA . LEU A 1 195 ? 12.199 -7.263 -18.071 1.00 98.12 195 LEU A CA 1
ATOM 1588 C C . LEU A 1 195 ? 11.103 -6.934 -19.085 1.00 98.12 195 LEU A C 1
ATOM 1590 O O . LEU A 1 195 ? 10.899 -5.767 -19.397 1.00 98.12 195 LEU A O 1
ATOM 1594 N N . LYS A 1 196 ? 10.304 -7.920 -19.518 1.00 97.06 196 LYS A N 1
ATOM 1595 C CA . LYS A 1 196 ? 9.088 -7.687 -20.309 1.00 97.06 196 LYS A CA 1
ATOM 1596 C C . LYS A 1 196 ? 8.067 -6.802 -19.582 1.00 97.06 196 LYS A C 1
ATOM 1598 O O . LYS A 1 196 ? 7.281 -6.107 -20.229 1.00 97.06 196 LYS A O 1
ATOM 1603 N N . LYS A 1 197 ? 8.079 -6.778 -18.242 1.00 98.31 197 LYS A N 1
ATOM 1604 C CA . LYS A 1 197 ? 7.197 -5.922 -17.438 1.00 98.31 197 LYS A CA 1
ATOM 1605 C C . LYS A 1 197 ? 7.687 -4.471 -17.469 1.00 98.31 197 LYS A C 1
ATOM 1607 O O . LYS A 1 197 ? 8.695 -4.140 -16.852 1.00 98.31 197 LYS A O 1
ATOM 1612 N N . LYS A 1 198 ? 6.902 -3.588 -18.087 1.00 98.31 198 LYS A N 1
ATOM 1613 C CA . LYS A 1 198 ? 7.150 -2.136 -18.140 1.00 98.31 198 LYS A CA 1
ATOM 1614 C C . LYS A 1 198 ? 7.497 -1.518 -16.781 1.00 98.31 198 LYS A C 1
ATOM 1616 O O . LYS A 1 198 ? 8.508 -0.838 -16.665 1.00 98.31 198 LYS A O 1
ATOM 1621 N N . LEU A 1 199 ? 6.716 -1.822 -15.739 1.00 98.44 199 LEU A N 1
ATOM 1622 C CA . LEU A 1 199 ? 6.946 -1.292 -14.386 1.00 98.44 199 LEU A CA 1
ATOM 1623 C C . LEU A 1 199 ? 8.326 -1.661 -13.821 1.00 98.44 199 LEU A C 1
ATOM 1625 O O . LEU A 1 199 ? 8.907 -0.872 -13.083 1.00 98.44 199 LEU A O 1
ATOM 1629 N N . VAL A 1 200 ? 8.877 -2.827 -14.183 1.00 98.62 200 VAL A N 1
ATOM 1630 C CA . VAL A 1 200 ? 10.235 -3.204 -13.769 1.00 98.62 200 VAL A CA 1
ATOM 1631 C C . VAL A 1 200 ? 11.264 -2.329 -14.474 1.00 98.62 200 VAL A C 1
ATOM 1633 O O . VAL A 1 200 ? 12.146 -1.800 -13.813 1.00 98.62 200 VAL A O 1
ATOM 1636 N N . ARG A 1 201 ? 11.139 -2.109 -15.787 1.00 98.50 201 ARG A N 1
ATOM 1637 C CA . ARG A 1 201 ? 12.074 -1.248 -16.537 1.00 98.50 201 ARG A CA 1
ATOM 1638 C C . ARG A 1 201 ? 12.037 0.203 -16.062 1.00 98.50 201 ARG A C 1
ATOM 1640 O O . ARG A 1 201 ? 13.086 0.824 -15.899 1.00 98.50 201 ARG A O 1
ATOM 1647 N N . GLN A 1 202 ? 10.848 0.719 -15.754 1.00 98.69 202 GLN A N 1
ATOM 1648 C CA . GLN A 1 202 ? 10.689 2.033 -15.126 1.00 98.69 202 GLN A CA 1
ATOM 1649 C C . GLN A 1 202 ? 11.355 2.079 -13.740 1.00 98.69 202 GLN A C 1
ATOM 1651 O O . GLN A 1 202 ? 12.069 3.033 -13.438 1.00 98.69 202 GLN A O 1
ATOM 1656 N N . ALA A 1 203 ? 11.203 1.030 -12.921 1.00 98.69 203 ALA A N 1
ATOM 1657 C CA . ALA A 1 203 ? 11.881 0.935 -11.628 1.00 98.69 203 ALA A CA 1
ATOM 1658 C C . ALA A 1 203 ? 13.411 0.929 -11.768 1.00 98.69 203 ALA A C 1
ATOM 1660 O O . ALA A 1 203 ? 14.084 1.710 -11.102 1.00 98.69 203 ALA A O 1
ATOM 1661 N N . LEU A 1 204 ? 13.961 0.104 -12.669 1.00 98.62 204 LEU A N 1
ATOM 1662 C CA . LEU A 1 204 ? 15.400 0.071 -12.958 1.00 98.62 204 LEU A CA 1
ATOM 1663 C C . LEU A 1 204 ? 15.902 1.440 -13.432 1.00 98.62 204 LEU A C 1
ATOM 1665 O O . LEU A 1 204 ? 16.972 1.880 -13.029 1.00 98.62 204 LEU A O 1
ATOM 1669 N N . SER A 1 205 ? 15.100 2.159 -14.216 1.00 98.50 205 SER A N 1
ATOM 1670 C CA . SER A 1 205 ? 15.436 3.504 -14.687 1.00 98.50 205 SER A CA 1
ATOM 1671 C C . SER A 1 205 ? 15.487 4.532 -13.556 1.00 98.50 205 SER A C 1
ATOM 1673 O O . SER A 1 205 ? 16.377 5.381 -13.569 1.00 98.50 205 SER A O 1
ATOM 1675 N N . HIS A 1 206 ? 14.605 4.442 -12.557 1.00 98.69 206 HIS A N 1
ATOM 1676 C CA . HIS A 1 206 ? 14.663 5.269 -11.341 1.00 98.69 206 HIS A CA 1
ATOM 1677 C C . HIS A 1 206 ? 15.850 4.936 -10.425 1.00 98.69 206 HIS A C 1
ATOM 1679 O O . HIS A 1 206 ? 16.200 5.743 -9.569 1.00 98.69 206 HIS A O 1
ATOM 1685 N N . LEU A 1 207 ? 16.501 3.786 -10.608 1.00 98.56 207 LEU A N 1
ATOM 1686 C CA . LEU A 1 207 ? 17.712 3.418 -9.870 1.00 98.56 207 LEU A CA 1
ATOM 1687 C C . LEU A 1 207 ? 18.998 3.912 -10.539 1.00 98.56 207 LEU A C 1
ATOM 1689 O O . LEU A 1 207 ? 20.064 3.796 -9.949 1.00 98.56 207 LEU A O 1
ATOM 1693 N N . VAL A 1 208 ? 18.925 4.503 -11.736 1.00 98.44 208 VAL A N 1
ATOM 1694 C CA . VAL A 1 208 ? 20.101 5.057 -12.420 1.00 98.44 208 VAL A CA 1
ATOM 1695 C C . VAL A 1 208 ? 20.414 6.460 -11.879 1.00 98.44 208 VAL A C 1
ATOM 1697 O O . VAL A 1 208 ? 19.644 7.394 -12.125 1.00 98.44 208 VAL A O 1
ATOM 1700 N N . PRO A 1 209 ? 21.563 6.686 -11.210 1.00 97.81 209 PRO A N 1
ATOM 1701 C CA . PRO A 1 209 ? 21.921 7.987 -10.651 1.00 97.81 209 PRO A CA 1
ATOM 1702 C C . PRO A 1 209 ? 22.522 8.917 -11.725 1.00 97.81 209 PRO A C 1
ATOM 1704 O O . PRO A 1 209 ? 23.652 9.394 -11.594 1.00 97.81 209 PRO A O 1
ATOM 1707 N N . ARG A 1 210 ? 21.765 9.200 -12.798 1.00 97.31 210 ARG A N 1
ATOM 1708 C CA . ARG A 1 210 ? 22.225 9.904 -14.019 1.00 97.31 210 ARG A CA 1
ATOM 1709 C C . ARG A 1 210 ? 23.013 11.177 -13.727 1.00 97.31 210 ARG A C 1
ATOM 1711 O O . ARG A 1 210 ? 24.122 11.339 -14.219 1.00 97.31 210 ARG A O 1
ATOM 1718 N N . GLN A 1 211 ? 22.497 12.052 -12.860 1.00 96.19 211 GLN A N 1
ATOM 1719 C CA . GLN A 1 211 ? 23.178 13.310 -12.533 1.00 96.19 211 GLN A CA 1
ATOM 1720 C C . GLN A 1 211 ? 24.550 13.084 -11.878 1.00 96.19 211 GLN A C 1
ATOM 1722 O O . GLN A 1 211 ? 25.497 13.822 -12.148 1.00 96.19 211 GLN A O 1
ATOM 1727 N N . LYS A 1 212 ? 24.677 12.066 -11.016 1.00 96.25 212 LYS A N 1
ATOM 1728 C CA . LYS A 1 212 ? 25.951 11.704 -10.379 1.00 96.25 212 LYS A CA 1
ATOM 1729 C C . LYS A 1 212 ? 26.940 11.178 -11.420 1.00 96.25 212 LYS A C 1
ATOM 1731 O O . LYS A 1 212 ? 28.101 11.579 -11.378 1.00 96.25 212 LYS A O 1
ATOM 1736 N N . ILE A 1 213 ? 26.467 10.357 -12.360 1.00 95.94 213 ILE A N 1
ATOM 1737 C CA . ILE A 1 213 ? 27.261 9.820 -13.473 1.00 95.94 213 ILE A CA 1
ATOM 1738 C C . ILE A 1 213 ? 27.759 10.959 -14.371 1.00 95.94 213 ILE A C 1
ATOM 1740 O O . ILE A 1 213 ? 28.965 11.092 -14.554 1.00 95.94 213 ILE A O 1
ATOM 1744 N N . CYS A 1 214 ? 26.880 11.852 -14.835 1.00 94.75 214 CYS A N 1
ATOM 1745 C CA . CYS A 1 214 ? 27.267 12.999 -15.667 1.00 94.75 214 CYS A CA 1
ATOM 1746 C C . CYS A 1 214 ? 28.266 13.923 -14.955 1.00 94.75 214 CYS A C 1
ATOM 1748 O O . CYS A 1 214 ? 29.268 14.342 -15.533 1.00 94.75 214 CYS A O 1
ATOM 1750 N N . ASN A 1 215 ? 28.046 14.201 -13.665 1.00 93.19 215 ASN A N 1
ATOM 1751 C CA . ASN A 1 215 ? 28.977 15.000 -12.867 1.00 93.19 215 ASN A CA 1
ATOM 1752 C C . ASN A 1 215 ? 30.364 14.349 -12.765 1.00 93.19 215 ASN A C 1
ATOM 1754 O O . ASN A 1 215 ? 31.365 15.065 -12.719 1.00 93.19 215 ASN A O 1
ATOM 1758 N N . LEU A 1 216 ? 30.429 13.016 -12.684 1.00 91.19 216 LEU A N 1
ATOM 1759 C CA . LEU A 1 216 ? 31.689 12.279 -12.657 1.00 91.19 216 LEU A CA 1
ATOM 1760 C C . LEU A 1 216 ? 32.367 12.312 -14.029 1.00 91.19 216 LEU A C 1
ATOM 1762 O O . LEU A 1 216 ? 33.527 12.708 -14.094 1.00 91.19 216 LEU A O 1
ATOM 1766 N N . HIS A 1 217 ? 31.629 12.011 -15.103 1.00 90.69 217 HIS A N 1
ATOM 1767 C CA . HIS A 1 217 ? 32.113 12.086 -16.485 1.00 90.69 217 HIS A CA 1
ATOM 1768 C C . HIS A 1 217 ? 32.768 13.441 -16.767 1.00 90.69 217 HIS A C 1
ATOM 1770 O O . HIS A 1 217 ? 33.942 13.519 -17.113 1.00 90.69 217 HIS A O 1
ATOM 1776 N N . ASN A 1 218 ? 32.043 14.531 -16.501 1.00 88.44 218 ASN A N 1
ATOM 1777 C CA . ASN A 1 218 ? 32.495 15.886 -16.820 1.00 88.44 218 ASN A CA 1
ATOM 1778 C C . ASN A 1 218 ? 33.721 16.305 -16.002 1.00 88.44 218 ASN A C 1
ATOM 1780 O O . ASN A 1 218 ? 34.536 17.103 -16.463 1.00 88.44 218 ASN A O 1
ATOM 1784 N N . ARG A 1 219 ? 33.886 15.771 -14.785 1.00 86.00 219 ARG A N 1
ATOM 1785 C CA . ARG A 1 219 ? 35.110 15.973 -13.995 1.00 86.00 219 ARG A CA 1
ATOM 1786 C C . ARG A 1 219 ? 36.281 15.187 -14.576 1.00 86.00 219 ARG A C 1
ATOM 1788 O O . ARG A 1 219 ? 37.378 15.734 -14.648 1.00 86.00 219 ARG A O 1
ATOM 1795 N N . THR A 1 220 ? 36.058 13.934 -14.960 1.00 82.75 220 THR A N 1
ATOM 1796 C CA . THR A 1 220 ? 37.087 13.059 -15.532 1.00 82.75 220 THR A CA 1
ATOM 1797 C C . THR A 1 220 ? 37.579 13.597 -16.872 1.00 82.75 220 THR A C 1
ATOM 1799 O O . THR A 1 220 ? 38.779 13.831 -17.014 1.00 82.75 220 THR A O 1
ATOM 1802 N N . GLU A 1 221 ? 36.668 13.906 -17.797 1.00 78.62 221 GLU A N 1
ATOM 1803 C CA . GLU A 1 221 ? 36.998 14.470 -19.110 1.00 78.62 221 GLU A CA 1
ATOM 1804 C C . GLU A 1 221 ? 37.732 15.804 -18.978 1.00 78.62 221 GLU A C 1
ATOM 1806 O O . GLU A 1 221 ? 38.812 15.963 -19.533 1.00 78.62 221 GLU A O 1
ATOM 1811 N N . LYS A 1 222 ? 37.254 16.732 -18.139 1.00 73.94 222 LYS A N 1
ATOM 1812 C CA . LYS A 1 222 ? 37.939 18.017 -17.920 1.00 73.94 222 LYS A CA 1
ATOM 1813 C C . LYS A 1 222 ? 39.357 17.865 -17.354 1.00 73.94 222 LYS A C 1
ATOM 1815 O O . LYS A 1 222 ? 40.222 18.689 -17.644 1.00 73.94 222 LYS A O 1
ATOM 1820 N N . ASN A 1 223 ? 39.607 16.847 -16.530 1.00 74.81 223 ASN A N 1
ATOM 1821 C CA . ASN A 1 223 ? 40.941 16.587 -15.984 1.00 74.81 223 ASN A CA 1
ATOM 1822 C C . ASN A 1 223 ? 41.890 15.982 -17.028 1.00 74.81 223 ASN A C 1
ATOM 1824 O O . ASN A 1 223 ? 43.085 16.270 -16.994 1.00 74.81 223 ASN A O 1
ATOM 1828 N N . GLN A 1 224 ? 41.378 15.138 -17.925 1.00 73.94 224 GLN A N 1
ATOM 1829 C CA . GLN A 1 224 ? 42.178 14.466 -18.953 1.00 73.94 224 GLN A CA 1
ATOM 1830 C C . GLN A 1 224 ? 42.365 15.329 -20.210 1.00 73.94 224 GLN A C 1
ATOM 1832 O O . GLN A 1 224 ? 43.424 15.295 -20.836 1.00 73.94 224 GLN A O 1
ATOM 1837 N N . ARG A 1 225 ? 41.341 16.106 -20.570 1.00 68.69 225 ARG A N 1
ATOM 1838 C CA . ARG A 1 225 ? 41.222 16.912 -21.789 1.00 68.69 225 ARG A CA 1
ATOM 1839 C C . ARG A 1 225 ? 40.606 18.282 -21.444 1.00 68.69 225 ARG A C 1
ATOM 1841 O O . ARG A 1 225 ? 39.436 18.536 -21.710 1.00 68.69 225 ARG A O 1
ATOM 1848 N N . PRO A 1 226 ? 41.374 19.201 -20.833 1.00 67.88 226 PRO A N 1
ATOM 1849 C CA . PRO A 1 226 ? 40.842 20.479 -20.345 1.00 67.88 226 PRO A CA 1
ATOM 1850 C C . PRO A 1 226 ? 40.321 21.411 -21.449 1.00 67.88 226 PRO A C 1
ATOM 1852 O O . PRO A 1 226 ? 39.529 22.303 -21.151 1.00 67.88 226 PRO A O 1
ATOM 1855 N N . ASP A 1 227 ? 40.755 21.198 -22.695 1.00 70.44 227 ASP A N 1
ATOM 1856 C CA . ASP A 1 227 ? 40.411 22.032 -23.849 1.00 70.44 227 ASP A CA 1
ATOM 1857 C C . ASP A 1 227 ? 39.221 21.487 -24.670 1.00 70.44 227 ASP A C 1
ATOM 1859 O O . ASP A 1 227 ? 38.780 22.152 -25.605 1.00 70.44 227 ASP A O 1
ATOM 1863 N N . THR A 1 228 ? 38.682 20.300 -24.349 1.00 65.19 228 THR A N 1
ATOM 1864 C CA . THR A 1 228 ? 37.522 19.735 -25.067 1.00 65.19 228 THR A CA 1
ATOM 1865 C C . THR A 1 228 ? 36.199 20.285 -24.539 1.00 65.19 228 THR A C 1
ATOM 1867 O O . THR A 1 228 ? 36.007 20.395 -23.329 1.00 65.19 228 THR A O 1
ATOM 1870 N N . LEU A 1 229 ? 35.254 20.562 -25.445 1.00 62.88 229 LEU A N 1
ATOM 1871 C CA . LEU A 1 229 ? 33.891 21.023 -25.133 1.00 62.88 229 LEU A CA 1
ATOM 1872 C C . LEU A 1 229 ? 32.936 19.892 -24.690 1.00 62.88 229 LEU A C 1
ATOM 1874 O O . LEU A 1 229 ? 31.732 20.108 -24.578 1.00 62.88 229 LEU A O 1
ATOM 1878 N N . THR A 1 230 ? 33.460 18.694 -24.427 1.00 68.19 230 THR A N 1
ATOM 1879 C CA . THR A 1 230 ? 32.694 17.511 -24.022 1.00 68.19 230 THR A CA 1
ATOM 1880 C C . THR A 1 230 ? 31.966 17.748 -22.695 1.00 68.19 230 THR A C 1
ATOM 1882 O O . THR A 1 230 ? 32.591 17.963 -21.654 1.00 68.19 230 THR A O 1
ATOM 1885 N N . SER A 1 231 ? 30.636 17.666 -22.721 1.00 82.25 231 SER A N 1
ATOM 1886 C CA . SER A 1 231 ? 29.780 17.706 -21.534 1.00 82.25 231 SER A CA 1
ATOM 1887 C C . SER A 1 231 ? 28.702 16.636 -21.653 1.00 82.25 231 SER A C 1
ATOM 1889 O O . SER A 1 231 ? 27.898 16.657 -22.583 1.00 82.25 231 SER A O 1
ATOM 1891 N N . ALA A 1 232 ? 28.693 15.706 -20.703 1.00 90.75 232 ALA A N 1
ATOM 1892 C CA . ALA A 1 232 ? 27.631 14.737 -20.519 1.00 90.75 232 ALA A CA 1
ATOM 1893 C C . ALA A 1 232 ? 26.453 15.366 -19.776 1.00 90.75 232 ALA A C 1
ATOM 1895 O O . ALA A 1 232 ? 26.629 16.012 -18.734 1.00 90.75 232 ALA A O 1
ATOM 1896 N N . GLU A 1 233 ? 25.253 15.098 -20.274 1.00 92.75 233 GLU A N 1
ATOM 1897 C CA . GLU A 1 233 ? 23.987 15.525 -19.692 1.00 92.75 233 GLU A CA 1
ATOM 1898 C C . GLU A 1 233 ? 23.039 14.327 -19.536 1.00 92.75 233 GLU A C 1
ATOM 1900 O O . GLU A 1 233 ? 23.080 13.395 -20.347 1.00 92.75 233 GLU A O 1
ATOM 1905 N N . PRO A 1 234 ? 22.218 14.283 -18.466 1.00 95.19 234 PRO A N 1
ATOM 1906 C CA . PRO A 1 234 ? 21.258 13.204 -18.267 1.00 95.19 234 PRO A CA 1
ATOM 1907 C C . PRO A 1 234 ? 20.319 13.062 -19.464 1.00 95.19 234 PRO A C 1
ATOM 1909 O O . PRO A 1 234 ? 19.672 14.023 -19.866 1.00 95.19 234 PRO A O 1
ATOM 1912 N N . CYS A 1 235 ? 20.201 11.850 -20.001 1.00 94.00 235 CYS A N 1
ATOM 1913 C CA . CYS A 1 235 ? 19.394 11.618 -21.193 1.00 94.00 235 CYS A CA 1
ATOM 1914 C C . CYS A 1 235 ? 18.013 11.056 -20.846 1.00 94.00 235 CYS A C 1
ATOM 1916 O O . CYS A 1 235 ? 17.894 10.213 -19.954 1.00 94.00 235 CYS A O 1
ATOM 1918 N N . ALA A 1 236 ? 16.980 11.502 -21.567 1.00 93.25 236 ALA A N 1
ATOM 1919 C CA . ALA A 1 236 ? 15.602 11.036 -21.405 1.00 93.25 236 ALA A CA 1
ATOM 1920 C C . ALA A 1 236 ? 15.121 10.130 -22.548 1.00 93.25 236 ALA A C 1
ATOM 1922 O O . ALA A 1 236 ? 14.330 9.221 -22.314 1.00 93.25 236 ALA A O 1
ATOM 1923 N N . VAL A 1 237 ? 15.594 10.378 -23.770 1.00 92.50 237 VAL A N 1
ATOM 1924 C CA . VAL A 1 237 ? 15.195 9.687 -25.004 1.00 92.50 237 VAL A CA 1
ATOM 1925 C C . VAL A 1 237 ? 16.383 9.649 -25.969 1.00 92.50 237 VAL A C 1
ATOM 1927 O O . VAL A 1 237 ? 17.193 10.573 -25.948 1.00 92.50 237 VAL A O 1
ATOM 1930 N N . PRO A 1 238 ? 16.509 8.628 -26.832 1.00 88.75 238 PRO A N 1
ATOM 1931 C CA . PRO A 1 238 ? 17.666 8.434 -27.706 1.00 88.75 238 PRO A CA 1
ATOM 1932 C C . PRO A 1 238 ? 17.627 9.348 -28.943 1.00 88.75 238 PRO A C 1
ATOM 1934 O O . PRO A 1 238 ? 17.990 8.918 -30.028 1.00 88.75 238 PRO A O 1
ATOM 1937 N N . VAL A 1 239 ? 17.158 10.590 -28.805 1.00 88.00 239 VAL A N 1
ATOM 1938 C CA . VAL A 1 239 ? 17.055 11.570 -29.894 1.00 88.00 239 VAL A CA 1
ATOM 1939 C C . VAL A 1 239 ? 18.122 12.639 -29.704 1.00 88.00 239 VAL A C 1
ATOM 1941 O O . VAL A 1 239 ? 18.337 13.108 -28.588 1.00 88.00 239 VAL A O 1
ATOM 1944 N N . ASN A 1 240 ? 18.790 13.019 -30.796 1.00 85.00 240 ASN A N 1
ATOM 1945 C CA . ASN A 1 240 ? 19.784 14.091 -30.790 1.00 85.00 240 ASN A CA 1
ATOM 1946 C C . ASN A 1 240 ? 19.167 15.384 -30.205 1.00 85.00 240 ASN A C 1
ATOM 1948 O O . ASN A 1 240 ? 18.129 15.808 -30.716 1.00 85.00 240 ASN A O 1
ATOM 1952 N N . PRO A 1 241 ? 19.780 16.034 -29.198 1.00 86.00 241 PRO A N 1
ATOM 1953 C CA . PRO A 1 241 ? 19.296 17.313 -28.673 1.00 86.00 241 PRO A CA 1
ATOM 1954 C C . PRO A 1 241 ? 19.177 18.426 -29.729 1.00 86.00 241 PRO A C 1
ATOM 1956 O O . PRO A 1 241 ? 18.305 19.280 -29.624 1.00 86.00 241 PRO A O 1
ATOM 1959 N N . ASP A 1 242 ? 20.000 18.390 -30.783 1.00 84.25 242 ASP A N 1
ATOM 1960 C CA . ASP A 1 242 ? 19.949 19.342 -31.903 1.00 84.25 242 ASP A CA 1
ATOM 1961 C C . ASP A 1 242 ? 18.867 18.990 -32.949 1.00 84.25 242 ASP A C 1
ATOM 1963 O O . ASP A 1 242 ? 18.701 19.683 -33.958 1.00 84.25 242 ASP A O 1
ATOM 1967 N N . HIS A 1 243 ? 18.134 17.888 -32.761 1.00 85.88 243 HIS A N 1
ATOM 1968 C CA . HIS A 1 243 ? 17.098 17.448 -33.689 1.00 85.88 243 HIS A CA 1
ATOM 1969 C C . HIS A 1 243 ? 15.903 18.415 -33.687 1.00 85.88 243 HIS A C 1
ATOM 1971 O O . HIS A 1 243 ? 15.384 18.784 -32.638 1.00 85.88 243 HIS A O 1
ATOM 1977 N N . PHE A 1 244 ? 15.372 18.761 -34.867 1.00 87.38 244 PHE A N 1
ATOM 1978 C CA . PHE A 1 244 ? 14.262 19.728 -35.011 1.00 87.38 244 PHE A CA 1
ATOM 1979 C C . PHE A 1 244 ? 12.979 19.358 -34.229 1.00 87.38 244 PHE A C 1
ATOM 1981 O O . PHE A 1 244 ? 12.132 20.217 -33.944 1.00 87.38 244 PHE A O 1
ATOM 1988 N N . ALA A 1 245 ? 12.827 18.067 -33.919 1.00 90.25 245 ALA A N 1
ATOM 1989 C CA . ALA A 1 245 ? 11.721 17.490 -33.168 1.00 90.25 245 ALA A CA 1
ATOM 1990 C C . ALA A 1 245 ? 12.152 16.878 -31.825 1.00 90.25 245 ALA A C 1
ATOM 1992 O O . ALA A 1 245 ? 11.415 16.057 -31.286 1.00 90.25 245 ALA A O 1
ATOM 1993 N N . PHE A 1 246 ? 13.329 17.229 -31.296 1.00 91.12 246 PHE A N 1
ATOM 1994 C CA . PHE A 1 246 ? 13.698 16.871 -29.926 1.00 91.12 246 PHE A CA 1
ATOM 1995 C C . PHE A 1 246 ? 12.643 17.409 -28.950 1.00 91.12 246 PHE A C 1
ATOM 1997 O O . PHE A 1 246 ? 12.221 18.564 -29.053 1.00 91.12 246 PHE A O 1
ATOM 2004 N N . ASN A 1 247 ? 12.164 16.549 -28.053 1.00 93.56 247 ASN A N 1
ATOM 2005 C CA . ASN A 1 247 ? 11.124 16.913 -27.101 1.00 93.56 247 ASN A CA 1
ATOM 2006 C C . ASN A 1 247 ? 11.745 17.355 -25.767 1.00 93.56 247 ASN A C 1
ATOM 2008 O O . ASN A 1 247 ? 12.018 16.530 -24.897 1.00 93.56 247 ASN A O 1
ATOM 2012 N N . GLU A 1 248 ? 11.938 18.666 -25.609 1.00 93.06 248 GLU A N 1
ATOM 2013 C CA . GLU A 1 248 ? 12.503 19.281 -24.397 1.00 93.06 248 GLU A CA 1
ATOM 2014 C C . GLU A 1 248 ? 11.606 19.131 -23.152 1.00 93.06 248 GLU A C 1
ATOM 2016 O O . GLU A 1 248 ? 12.093 19.258 -22.028 1.00 93.06 248 GLU A O 1
ATOM 2021 N N . ASP A 1 249 ? 10.311 18.835 -23.322 1.00 95.75 249 ASP A N 1
ATOM 2022 C CA . ASP A 1 249 ? 9.375 18.667 -22.203 1.00 95.75 249 ASP A CA 1
ATOM 2023 C C . ASP A 1 249 ? 9.553 17.309 -21.492 1.00 95.75 249 ASP A C 1
ATOM 2025 O O . ASP A 1 249 ? 9.085 17.112 -20.361 1.00 95.75 249 ASP A O 1
ATOM 2029 N N . ILE A 1 250 ? 10.251 16.361 -22.129 1.00 96.12 250 ILE A N 1
ATOM 2030 C CA . ILE A 1 250 ? 10.506 15.036 -21.569 1.00 96.12 250 ILE A CA 1
ATOM 2031 C C . ILE A 1 250 ? 11.744 15.080 -20.677 1.00 96.12 250 ILE A C 1
ATOM 2033 O O . ILE A 1 250 ? 12.887 15.144 -21.125 1.00 96.12 250 ILE A O 1
ATOM 2037 N N . ASN A 1 251 ? 11.505 14.953 -19.375 1.00 95.69 251 ASN A N 1
ATOM 2038 C CA . ASN A 1 251 ? 12.570 14.921 -18.386 1.00 95.69 251 ASN A CA 1
ATOM 2039 C C . ASN A 1 251 ? 13.121 13.498 -18.195 1.00 95.69 251 ASN A C 1
ATOM 2041 O O . ASN A 1 251 ? 12.344 12.537 -18.161 1.00 95.69 251 ASN A O 1
ATOM 2045 N N . PRO A 1 252 ? 14.439 13.335 -17.981 1.00 96.19 252 PRO A N 1
ATOM 2046 C CA . PRO A 1 252 ? 15.014 12.053 -17.597 1.00 96.19 252 PRO A CA 1
ATOM 2047 C C . PRO A 1 252 ? 14.354 11.499 -16.334 1.00 96.19 252 PRO A C 1
ATOM 2049 O O . PRO A 1 252 ? 14.005 12.255 -15.418 1.00 96.19 252 PRO A O 1
ATOM 2052 N N . TYR A 1 253 ? 14.242 10.170 -16.257 1.00 97.31 253 TYR A N 1
ATOM 2053 C CA . TYR A 1 253 ? 13.812 9.490 -15.037 1.00 97.31 253 TYR A CA 1
ATOM 2054 C C . TYR A 1 253 ? 14.709 9.925 -13.871 1.00 97.31 253 TYR A C 1
ATOM 2056 O O . TYR A 1 253 ? 15.934 9.757 -13.908 1.00 97.31 253 TYR A O 1
ATOM 2064 N N . GLN A 1 254 ? 14.093 10.523 -12.852 1.00 97.38 254 GLN A N 1
ATOM 2065 C CA . GLN A 1 254 ? 14.800 11.000 -11.669 1.00 97.38 254 GLN A CA 1
ATOM 2066 C C . GLN A 1 254 ? 15.263 9.817 -10.825 1.00 97.38 254 GLN A C 1
ATOM 2068 O O . GLN A 1 254 ? 14.565 8.809 -10.736 1.00 97.38 254 GLN A O 1
ATOM 2073 N N . TYR A 1 255 ? 16.426 9.950 -10.196 1.00 98.19 255 TYR A N 1
ATOM 2074 C CA . TYR A 1 255 ? 16.910 8.931 -9.276 1.00 98.19 255 TYR A CA 1
ATOM 2075 C C . TYR A 1 255 ? 16.046 8.926 -8.006 1.00 98.19 255 TYR A C 1
ATOM 2077 O O . TYR A 1 255 ? 16.076 9.886 -7.235 1.00 98.19 255 TYR A O 1
ATOM 2085 N N . ASP A 1 256 ? 15.262 7.865 -7.826 1.00 98.06 256 ASP A N 1
ATOM 2086 C CA . ASP A 1 256 ? 14.320 7.692 -6.717 1.00 98.06 256 ASP A CA 1
ATOM 2087 C C . ASP A 1 256 ? 14.176 6.197 -6.359 1.00 98.06 256 ASP A C 1
ATOM 2089 O O . ASP A 1 256 ? 13.322 5.486 -6.906 1.00 98.06 256 ASP A O 1
ATOM 2093 N N . PRO A 1 257 ? 15.016 5.689 -5.437 1.00 97.31 257 PRO A N 1
ATOM 2094 C CA . PRO A 1 257 ? 14.944 4.301 -4.989 1.00 97.31 257 PRO A CA 1
ATOM 2095 C C . PRO A 1 257 ? 13.636 3.936 -4.275 1.00 97.31 257 PRO A C 1
ATOM 2097 O O . PRO A 1 257 ? 13.240 2.769 -4.300 1.00 97.31 257 PRO A O 1
ATOM 2100 N N . ASP A 1 258 ? 12.956 4.899 -3.644 1.00 96.12 258 ASP A N 1
ATOM 2101 C CA . ASP A 1 258 ? 11.683 4.648 -2.961 1.00 96.12 258 ASP A CA 1
ATOM 2102 C C . ASP A 1 258 ? 10.585 4.378 -3.999 1.00 96.12 258 ASP A C 1
ATOM 2104 O O . ASP A 1 258 ? 9.884 3.363 -3.913 1.00 96.12 258 ASP A O 1
ATOM 2108 N N . LEU A 1 259 ? 10.500 5.218 -5.036 1.00 96.81 259 LEU A N 1
ATOM 2109 C CA . LEU A 1 259 ? 9.585 5.013 -6.159 1.00 96.81 259 LEU A CA 1
ATOM 2110 C C . LEU A 1 259 ? 9.909 3.729 -6.933 1.00 96.81 259 LEU A C 1
ATOM 2112 O O . LEU A 1 259 ? 8.993 2.995 -7.308 1.00 96.81 259 LEU A O 1
ATOM 2116 N N . ALA A 1 260 ? 11.190 3.401 -7.123 1.00 98.19 260 ALA A N 1
ATOM 2117 C CA . ALA A 1 260 ? 11.587 2.139 -7.743 1.00 98.19 260 ALA A CA 1
ATOM 2118 C C . ALA A 1 260 ? 11.017 0.929 -6.983 1.00 98.19 260 ALA A C 1
ATOM 2120 O O . ALA A 1 260 ? 10.433 0.033 -7.595 1.00 98.19 260 ALA A O 1
ATOM 2121 N N . LYS A 1 261 ? 11.099 0.919 -5.645 1.00 97.75 261 LYS A N 1
ATOM 2122 C CA . LYS A 1 261 ? 10.495 -0.143 -4.824 1.00 97.75 261 LYS A CA 1
ATOM 2123 C C . LYS A 1 261 ? 8.969 -0.176 -4.947 1.00 97.75 261 LYS A C 1
ATOM 2125 O O . LYS A 1 261 ? 8.404 -1.264 -5.022 1.00 97.75 261 LYS A O 1
ATOM 2130 N N . GLU A 1 262 ? 8.289 0.973 -5.013 1.00 97.00 262 GLU A N 1
ATOM 2131 C CA . GLU A 1 262 ? 6.834 1.019 -5.250 1.00 97.00 262 GLU A CA 1
ATOM 2132 C C . GLU A 1 262 ? 6.445 0.406 -6.603 1.00 97.00 262 GLU A C 1
ATOM 2134 O O . GLU A 1 262 ? 5.498 -0.379 -6.687 1.00 97.00 262 GLU A O 1
ATOM 2139 N N . LEU A 1 263 ? 7.196 0.713 -7.662 1.00 97.69 263 LEU A N 1
ATOM 2140 C CA . LEU A 1 263 ? 6.973 0.153 -8.996 1.00 97.69 263 LEU A CA 1
ATOM 2141 C C . LEU A 1 263 ? 7.249 -1.357 -9.039 1.00 97.69 263 LEU A C 1
ATOM 2143 O O . LEU A 1 263 ? 6.462 -2.104 -9.623 1.00 97.69 263 LEU A O 1
ATOM 2147 N N . LEU A 1 264 ? 8.312 -1.826 -8.375 1.00 97.81 264 LEU A N 1
ATOM 2148 C CA . LEU A 1 264 ? 8.600 -3.257 -8.224 1.00 97.81 264 LEU A CA 1
ATOM 2149 C C . LEU A 1 264 ? 7.490 -3.976 -7.446 1.00 97.81 264 LEU A C 1
ATOM 2151 O O . LEU A 1 264 ? 7.060 -5.056 -7.854 1.00 97.81 264 LEU A O 1
ATOM 2155 N N . PHE A 1 265 ? 6.966 -3.364 -6.384 1.00 96.56 265 PHE A N 1
ATOM 2156 C CA . PHE A 1 265 ? 5.829 -3.909 -5.647 1.00 96.56 265 PHE A CA 1
ATOM 2157 C C . PHE A 1 265 ? 4.597 -4.069 -6.544 1.00 96.56 265 PHE A C 1
ATOM 2159 O O . PHE A 1 265 ? 4.049 -5.166 -6.666 1.00 96.56 265 PHE A O 1
ATOM 2166 N N . ARG A 1 266 ? 4.230 -3.014 -7.282 1.00 95.19 266 ARG A N 1
ATOM 2167 C CA . ARG A 1 266 ? 3.123 -3.047 -8.255 1.00 95.19 266 ARG A CA 1
ATOM 2168 C C . ARG A 1 266 ? 3.354 -4.040 -9.400 1.00 95.19 266 ARG A C 1
ATOM 2170 O O . ARG A 1 266 ? 2.395 -4.562 -9.962 1.00 95.19 266 ARG A O 1
ATOM 2177 N N . ALA A 1 267 ? 4.609 -4.345 -9.730 1.00 96.00 267 ALA A N 1
ATOM 2178 C CA . ALA A 1 267 ? 4.975 -5.385 -10.693 1.00 96.00 267 ALA A CA 1
ATOM 2179 C C . ALA A 1 267 ? 4.864 -6.825 -10.133 1.00 96.00 267 ALA A C 1
ATOM 2181 O O . ALA A 1 267 ? 5.131 -7.794 -10.863 1.00 96.00 267 ALA A O 1
ATOM 2182 N N . GLY A 1 268 ? 4.460 -6.971 -8.867 1.00 94.38 268 GLY A N 1
ATOM 2183 C CA . GLY A 1 268 ? 4.208 -8.237 -8.180 1.00 94.38 268 GLY A CA 1
ATOM 2184 C C . GLY A 1 268 ? 5.383 -8.764 -7.354 1.00 94.38 268 GLY A C 1
ATOM 2185 O O . GLY A 1 268 ? 5.374 -9.942 -6.994 1.00 94.38 268 GLY A O 1
ATOM 2186 N N . TYR A 1 269 ? 6.401 -7.944 -7.076 1.00 94.38 269 TYR A N 1
ATOM 2187 C CA . TYR A 1 269 ? 7.547 -8.344 -6.255 1.00 94.38 269 TYR A CA 1
ATOM 2188 C C . TYR A 1 269 ? 7.342 -7.957 -4.793 1.00 94.38 269 TYR A C 1
ATOM 2190 O O . TYR A 1 269 ? 6.913 -6.853 -4.475 1.00 94.38 269 TYR A O 1
ATOM 2198 N N . LYS A 1 270 ? 7.679 -8.861 -3.873 1.00 91.06 270 LYS A N 1
ATOM 2199 C CA . LYS A 1 270 ? 7.549 -8.608 -2.435 1.00 91.06 270 LYS A CA 1
ATOM 2200 C C . LYS A 1 270 ? 8.727 -7.774 -1.940 1.00 91.06 270 LYS A C 1
ATOM 2202 O O . LYS A 1 270 ? 9.722 -8.320 -1.481 1.00 91.06 270 LYS A O 1
ATOM 2207 N N . VAL A 1 271 ? 8.604 -6.457 -2.051 1.00 92.94 271 VAL A N 1
ATOM 2208 C CA . VAL A 1 271 ? 9.587 -5.488 -1.560 1.00 92.94 271 VAL A CA 1
ATOM 2209 C C . VAL A 1 271 ? 8.911 -4.490 -0.632 1.00 92.94 271 VAL A C 1
ATOM 2211 O O . VAL A 1 271 ? 7.843 -3.960 -0.938 1.00 92.94 271 VAL A O 1
ATOM 2214 N N . LYS A 1 272 ? 9.532 -4.234 0.520 1.00 89.88 272 LYS A N 1
ATOM 2215 C CA . LYS A 1 272 ? 9.023 -3.252 1.474 1.00 89.88 272 LYS A CA 1
ATOM 2216 C C . LYS A 1 272 ? 9.362 -1.842 0.998 1.00 89.88 272 LYS A C 1
ATOM 2218 O O . LYS A 1 272 ? 10.509 -1.556 0.656 1.00 89.88 272 LYS A O 1
ATOM 2223 N N . THR A 1 273 ? 8.360 -0.969 0.976 1.00 93.88 273 THR A N 1
ATOM 2224 C CA . THR A 1 273 ? 8.502 0.436 0.563 1.00 93.88 273 THR A CA 1
ATOM 2225 C C . THR A 1 273 ? 8.362 1.363 1.765 1.00 93.88 273 THR A C 1
ATOM 2227 O O . THR A 1 273 ? 7.804 0.986 2.796 1.00 93.88 273 THR A O 1
ATOM 2230 N N . LYS A 1 274 ? 8.778 2.618 1.605 1.00 93.81 274 LYS A N 1
ATOM 2231 C CA . LYS A 1 274 ? 8.576 3.660 2.616 1.00 93.81 274 LYS A CA 1
ATOM 2232 C C . LYS A 1 274 ? 7.103 3.881 2.974 1.00 93.81 274 LYS A C 1
ATOM 2234 O O . LYS A 1 274 ? 6.774 4.148 4.125 1.00 93.81 274 LYS A O 1
ATOM 2239 N N . LYS A 1 275 ? 6.186 3.727 2.012 1.00 94.25 275 LYS A N 1
ATOM 2240 C CA . LYS A 1 275 ? 4.741 3.783 2.287 1.00 94.25 275 LYS A CA 1
ATOM 2241 C C . LYS A 1 275 ? 4.265 2.617 3.155 1.00 94.25 275 LYS A C 1
ATOM 2243 O O . LYS A 1 275 ? 3.418 2.852 4.008 1.00 94.25 275 LYS A O 1
ATOM 2248 N N . HIS A 1 276 ? 4.834 1.415 3.005 1.00 94.12 276 HIS A N 1
ATOM 2249 C CA . HIS A 1 276 ? 4.546 0.306 3.923 1.00 94.12 276 HIS A CA 1
ATOM 2250 C C . HIS A 1 276 ? 4.996 0.657 5.345 1.00 94.12 276 HIS A C 1
ATOM 2252 O O . HIS A 1 276 ? 4.216 0.535 6.281 1.00 94.12 276 HIS A O 1
ATOM 2258 N N . GLU A 1 277 ? 6.220 1.167 5.511 1.00 95.56 277 GLU A N 1
ATOM 2259 C CA . GLU A 1 277 ? 6.743 1.580 6.823 1.00 95.56 277 GLU A CA 1
ATOM 2260 C C . GLU A 1 277 ? 5.872 2.661 7.481 1.00 95.56 277 GLU A C 1
ATOM 2262 O O . GLU A 1 277 ? 5.543 2.573 8.665 1.00 95.56 277 GLU A O 1
ATOM 2267 N N . ASN A 1 278 ? 5.440 3.655 6.702 1.00 96.81 278 ASN A N 1
ATOM 2268 C CA . ASN A 1 278 ? 4.542 4.703 7.180 1.00 96.81 278 ASN A CA 1
ATOM 2269 C C . ASN A 1 278 ? 3.165 4.146 7.572 1.00 96.81 278 ASN A C 1
ATOM 2271 O O . ASN A 1 278 ? 2.636 4.515 8.620 1.00 96.81 278 ASN A O 1
ATOM 2275 N N . ALA A 1 279 ? 2.591 3.251 6.764 1.00 96.94 279 ALA A N 1
ATOM 2276 C CA . ALA A 1 279 ? 1.297 2.635 7.046 1.00 96.94 279 ALA A CA 1
ATOM 2277 C C . ALA A 1 279 ? 1.348 1.746 8.297 1.00 96.94 279 ALA A C 1
ATOM 2279 O O . ALA A 1 279 ? 0.470 1.835 9.151 1.00 96.94 279 ALA A O 1
ATOM 2280 N N . GLU A 1 280 ? 2.398 0.940 8.456 1.00 96.62 280 GLU A N 1
ATOM 2281 C CA . GLU A 1 280 ? 2.633 0.134 9.659 1.00 96.62 280 GLU A CA 1
ATOM 2282 C C . GLU A 1 280 ? 2.796 1.010 10.910 1.00 96.62 280 GLU A C 1
ATOM 2284 O O . GLU A 1 280 ? 2.204 0.720 11.948 1.00 96.62 280 GLU A O 1
ATOM 2289 N N . SER A 1 281 ? 3.538 2.118 10.808 1.00 97.75 281 SER A N 1
ATOM 2290 C CA . SER A 1 281 ? 3.689 3.085 11.902 1.00 97.75 281 SER A CA 1
ATOM 2291 C C . SER A 1 281 ? 2.352 3.712 12.310 1.00 97.75 281 SER A C 1
ATOM 2293 O O . SER A 1 281 ? 2.061 3.837 13.502 1.00 97.75 281 SER A O 1
ATOM 2295 N N . LEU A 1 282 ? 1.508 4.072 11.338 1.00 98.31 282 LEU A N 1
ATOM 2296 C CA . LEU A 1 282 ? 0.160 4.586 11.592 1.00 98.31 282 LEU A CA 1
ATOM 2297 C C . LEU A 1 282 ? -0.731 3.539 12.268 1.00 98.31 282 LEU A C 1
ATOM 2299 O O . LEU A 1 282 ? -1.443 3.870 13.212 1.00 98.31 282 LEU A O 1
ATOM 2303 N N . LEU A 1 283 ? -0.668 2.274 11.842 1.00 98.12 283 LEU A N 1
ATOM 2304 C CA . LEU A 1 283 ? -1.421 1.192 12.484 1.00 98.12 283 LEU A CA 1
ATOM 2305 C C . LEU A 1 283 ? -0.956 0.937 13.920 1.00 98.12 283 LEU A C 1
ATOM 2307 O O . LEU A 1 283 ? -1.794 0.719 14.792 1.00 98.12 283 LEU A O 1
ATOM 2311 N N . GLN A 1 284 ? 0.347 1.027 14.189 1.00 98.06 284 GLN A N 1
ATOM 2312 C CA . GLN A 1 284 ? 0.864 0.903 15.550 1.00 98.06 284 GLN A CA 1
ATOM 2313 C C . GLN A 1 284 ? 0.382 2.050 16.447 1.00 98.06 284 GLN A C 1
ATOM 2315 O O . GLN A 1 284 ? 0.017 1.828 17.602 1.00 98.06 284 GLN A O 1
ATOM 2320 N N . GLN A 1 285 ? 0.361 3.279 15.925 1.00 98.12 285 GLN A N 1
ATOM 2321 C CA . GLN A 1 285 ? -0.210 4.426 16.635 1.00 98.12 285 GLN A CA 1
ATOM 2322 C C . GLN A 1 285 ? -1.713 4.241 16.870 1.00 98.12 285 GLN A C 1
ATOM 2324 O O . GLN A 1 285 ? -2.194 4.514 17.967 1.00 98.12 285 GLN A O 1
ATOM 2329 N N . ALA A 1 286 ? -2.439 3.704 15.888 1.00 98.44 286 ALA A N 1
ATOM 2330 C CA . ALA A 1 286 ? -3.861 3.420 16.012 1.00 98.44 286 ALA A CA 1
ATOM 2331 C C . ALA A 1 286 ? -4.155 2.384 17.110 1.00 98.44 286 ALA A C 1
ATOM 2333 O O . ALA A 1 286 ? -5.090 2.553 17.886 1.00 98.44 286 ALA A O 1
ATOM 2334 N N . GLU A 1 287 ? -3.344 1.330 17.206 1.00 97.94 287 GLU A N 1
ATOM 2335 C CA . GLU A 1 287 ? -3.450 0.321 18.267 1.00 97.94 287 GLU A CA 1
ATOM 2336 C C . GLU A 1 287 ? -3.198 0.924 19.661 1.00 97.94 287 GLU A C 1
ATOM 2338 O O . GLU A 1 287 ? -3.907 0.608 20.623 1.00 97.94 287 GLU A O 1
ATOM 2343 N N . ASN A 1 288 ? -2.228 1.838 19.769 1.00 97.81 288 ASN A N 1
ATOM 2344 C CA . ASN A 1 288 ? -1.948 2.553 21.014 1.00 97.81 288 ASN A CA 1
ATOM 2345 C C . ASN A 1 288 ? -3.126 3.451 21.424 1.00 97.81 288 ASN A C 1
ATOM 2347 O O . ASN A 1 288 ? -3.563 3.380 22.572 1.00 97.81 288 ASN A O 1
ATOM 2351 N N . ALA A 1 289 ? -3.676 4.234 20.489 1.00 98.25 289 ALA A N 1
ATOM 2352 C CA . ALA A 1 289 ? -4.856 5.070 20.722 1.00 98.25 289 ALA A CA 1
ATOM 2353 C C . ALA A 1 289 ? -6.077 4.222 21.123 1.00 98.25 289 ALA A C 1
ATOM 2355 O O . ALA A 1 289 ? -6.782 4.535 22.081 1.00 98.25 289 ALA A O 1
ATOM 2356 N N . PHE A 1 290 ? -6.291 3.077 20.464 1.00 98.06 290 PHE A N 1
ATOM 2357 C CA . PHE A 1 290 ? -7.369 2.150 20.816 1.00 98.06 290 PHE A CA 1
ATOM 2358 C C . PHE A 1 290 ? -7.218 1.612 22.245 1.00 98.06 290 PHE A C 1
ATOM 2360 O O . PHE A 1 290 ? -8.187 1.573 23.005 1.00 98.06 290 PHE A O 1
ATOM 2367 N N . SER A 1 291 ? -5.992 1.252 22.632 1.00 96.06 291 SER A N 1
ATOM 2368 C CA . SER A 1 291 ? -5.664 0.790 23.986 1.00 96.06 291 SER A CA 1
ATOM 2369 C C . SER A 1 291 ? -5.825 1.886 25.047 1.00 96.06 291 SER A C 1
ATOM 2371 O O . SER A 1 291 ? -6.102 1.579 26.204 1.00 96.06 291 SER A O 1
ATOM 2373 N N . ALA A 1 292 ? -5.685 3.155 24.656 1.00 97.38 292 ALA A N 1
ATOM 2374 C CA . ALA A 1 292 ? -5.953 4.327 25.488 1.00 97.38 292 ALA A CA 1
ATOM 2375 C C . ALA A 1 292 ? -7.442 4.741 25.514 1.00 97.38 292 ALA A C 1
ATOM 2377 O O . ALA A 1 292 ? -7.794 5.714 26.177 1.00 97.38 292 ALA A O 1
ATOM 2378 N N . PHE A 1 293 ? -8.320 3.991 24.833 1.00 97.75 293 PHE A N 1
ATOM 2379 C CA . PHE A 1 293 ? -9.745 4.293 24.634 1.00 97.75 293 PHE A CA 1
ATOM 2380 C C . PHE A 1 293 ? -10.025 5.561 23.804 1.00 97.75 293 PHE A C 1
ATOM 2382 O O . PHE A 1 293 ? -11.140 6.081 23.802 1.00 97.75 293 PHE A O 1
ATOM 2389 N N . GLU A 1 294 ? -9.044 6.028 23.033 1.00 98.25 294 GLU A N 1
ATOM 2390 C CA . GLU A 1 294 ? -9.151 7.140 22.083 1.00 98.25 294 GLU A CA 1
ATOM 2391 C C . GLU A 1 294 ? -9.639 6.610 20.721 1.00 98.25 294 GLU A C 1
ATOM 2393 O O . GLU A 1 294 ? -8.959 6.670 19.697 1.00 98.25 294 GLU A O 1
ATOM 2398 N N . PHE A 1 295 ? -10.839 6.017 20.703 1.00 98.12 295 PHE A N 1
ATOM 2399 C CA . PHE A 1 295 ? -11.302 5.202 19.570 1.00 98.12 295 PHE A CA 1
ATOM 2400 C C . PHE A 1 295 ? -11.440 5.968 18.246 1.00 98.12 295 PHE A C 1
ATOM 2402 O O . PHE A 1 295 ? -11.215 5.390 17.182 1.00 98.12 295 PHE A O 1
ATOM 2409 N N . GLN A 1 296 ? -11.801 7.254 18.292 1.00 98.31 296 GLN A N 1
ATOM 2410 C CA . GLN A 1 296 ? -11.895 8.074 17.082 1.00 98.31 296 GLN A CA 1
ATOM 2411 C C . GLN A 1 296 ? -10.511 8.336 16.476 1.00 98.31 296 GLN A C 1
ATOM 2413 O O . GLN A 1 296 ? -10.346 8.201 15.268 1.00 98.31 296 GLN A O 1
ATOM 2418 N N . GLU A 1 297 ? -9.508 8.629 17.306 1.00 98.56 297 GLU A N 1
ATOM 2419 C CA . GLU A 1 297 ? -8.127 8.808 16.852 1.00 98.56 297 GLU A CA 1
ATOM 2420 C C . GLU A 1 297 ? -7.571 7.509 16.256 1.00 98.56 297 GLU A C 1
ATOM 2422 O O . GLU A 1 297 ? -6.989 7.519 15.170 1.00 98.56 297 GLU A O 1
ATOM 2427 N N . ALA A 1 298 ? -7.844 6.368 16.898 1.00 98.62 298 ALA A N 1
ATOM 2428 C CA . ALA A 1 298 ? -7.495 5.056 16.361 1.00 98.62 298 ALA A CA 1
ATOM 2429 C C . ALA A 1 298 ? -8.104 4.816 14.966 1.00 98.62 298 ALA A C 1
ATOM 2431 O O . ALA A 1 298 ? -7.422 4.350 14.048 1.00 98.62 298 ALA A O 1
ATOM 2432 N N . LEU A 1 299 ? -9.383 5.162 14.781 1.00 98.69 299 LEU A N 1
ATOM 2433 C CA . LEU A 1 299 ? -10.064 5.052 13.492 1.00 98.69 299 LEU A CA 1
ATOM 2434 C C . LEU A 1 299 ? -9.453 5.980 12.432 1.00 98.69 299 LEU A C 1
ATOM 2436 O O . LEU A 1 299 ? -9.254 5.556 11.290 1.00 98.69 299 LEU A O 1
ATOM 2440 N N . ASP A 1 300 ? -9.140 7.222 12.786 1.00 98.69 300 ASP A N 1
ATOM 2441 C CA . ASP A 1 300 ? -8.570 8.202 11.859 1.00 98.69 300 ASP A CA 1
ATOM 2442 C C . ASP A 1 300 ? -7.171 7.773 11.385 1.00 98.69 300 ASP A C 1
ATOM 2444 O O . ASP A 1 300 ? -6.874 7.825 10.188 1.00 98.69 300 ASP A O 1
ATOM 2448 N N . LEU A 1 301 ? -6.331 7.270 12.294 1.00 98.69 301 LEU A N 1
ATOM 2449 C CA . LEU A 1 301 ? -5.005 6.727 11.979 1.00 98.69 301 LEU A CA 1
ATOM 2450 C C . LEU A 1 301 ? -5.090 5.475 11.092 1.00 98.69 301 LEU A C 1
ATOM 2452 O O . LEU A 1 301 ? -4.361 5.364 10.102 1.00 98.69 301 LEU A O 1
ATOM 2456 N N . ALA A 1 302 ? -6.018 4.557 11.380 1.00 98.44 302 ALA A N 1
ATOM 2457 C CA . ALA A 1 302 ? -6.238 3.375 10.545 1.00 98.44 302 ALA A CA 1
ATOM 2458 C C . ALA A 1 302 ? -6.707 3.740 9.125 1.00 98.44 302 ALA A C 1
ATOM 2460 O O . ALA A 1 302 ? -6.285 3.110 8.153 1.00 98.44 302 ALA A O 1
ATOM 2461 N N . ASN A 1 303 ? -7.533 4.781 8.976 1.00 98.56 303 ASN A N 1
ATOM 2462 C CA . ASN A 1 303 ? -7.938 5.287 7.662 1.00 98.56 303 ASN A CA 1
ATOM 2463 C C . ASN A 1 303 ? -6.779 5.944 6.898 1.00 98.56 303 ASN A C 1
ATOM 2465 O O . ASN A 1 303 ? -6.699 5.794 5.682 1.00 98.56 303 ASN A O 1
ATOM 2469 N N . GLN A 1 304 ? -5.852 6.621 7.580 1.00 98.56 304 GLN A N 1
ATOM 2470 C CA . GLN A 1 304 ? -4.637 7.129 6.934 1.00 98.56 304 GLN A CA 1
ATOM 2471 C C . GLN A 1 304 ? -3.751 5.982 6.426 1.00 98.56 304 GLN A C 1
ATOM 2473 O O . GLN A 1 304 ? -3.290 6.022 5.287 1.00 98.56 304 GLN A O 1
ATOM 2478 N N . ALA A 1 305 ? -3.573 4.922 7.222 1.00 98.25 305 ALA A N 1
ATOM 2479 C CA . ALA A 1 305 ? -2.842 3.730 6.789 1.00 98.25 305 ALA A CA 1
ATOM 2480 C C . ALA A 1 305 ? -3.517 3.046 5.587 1.00 98.25 305 ALA A C 1
ATOM 2482 O O . ALA A 1 305 ? -2.847 2.644 4.638 1.00 98.25 305 ALA A O 1
ATOM 2483 N N . LYS A 1 306 ? -4.854 2.962 5.599 1.00 98.25 306 LYS A N 1
ATOM 2484 C CA . LYS A 1 306 ? -5.655 2.440 4.485 1.00 98.25 306 LYS A CA 1
ATOM 2485 C C . LYS A 1 306 ? -5.346 3.173 3.172 1.00 98.25 306 LYS A C 1
ATOM 2487 O O . LYS A 1 306 ? -5.108 2.503 2.172 1.00 98.25 306 LYS A O 1
ATOM 2492 N N . LEU A 1 307 ? -5.318 4.510 3.175 1.00 98.00 307 LEU A N 1
ATOM 2493 C CA . LEU A 1 307 ? -5.024 5.307 1.974 1.00 98.00 307 LEU A CA 1
ATOM 2494 C C . LEU A 1 307 ? -3.641 4.979 1.394 1.00 98.00 307 LEU A C 1
ATOM 2496 O O . LEU A 1 307 ? -3.502 4.832 0.183 1.00 98.00 307 LEU A O 1
ATOM 2500 N N . LEU A 1 308 ? -2.630 4.787 2.248 1.00 97.00 308 LEU A N 1
ATOM 2501 C CA . LEU A 1 308 ? -1.288 4.407 1.797 1.00 97.00 308 LEU A CA 1
ATOM 2502 C C . LEU A 1 308 ? -1.269 3.026 1.125 1.00 97.00 308 LEU A C 1
ATOM 2504 O O . LEU A 1 308 ? -0.616 2.860 0.095 1.00 97.00 308 LEU A O 1
ATOM 2508 N N . TYR A 1 309 ? -2.003 2.046 1.662 1.00 96.19 309 TYR A N 1
ATOM 2509 C CA . TYR A 1 309 ? -2.132 0.732 1.022 1.00 96.19 309 TYR A CA 1
ATOM 2510 C C . TYR A 1 309 ? -2.937 0.788 -0.285 1.00 96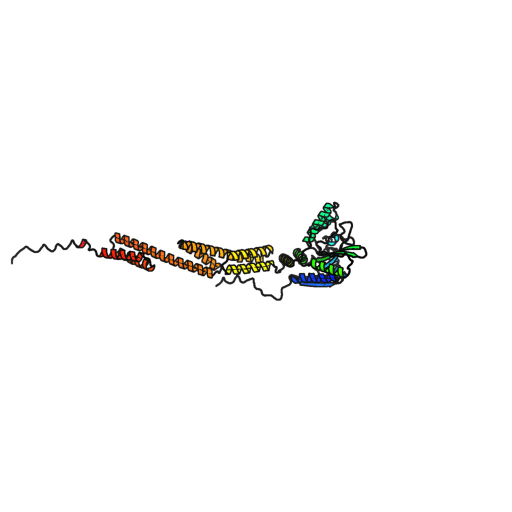.19 309 TYR A C 1
ATOM 2512 O O . TYR A 1 309 ? -2.579 0.099 -1.241 1.00 96.19 309 TYR A O 1
ATOM 2520 N N . GLU A 1 310 ? -3.974 1.631 -0.369 1.00 95.50 310 GLU A N 1
ATOM 2521 C CA . GLU A 1 310 ? -4.718 1.881 -1.615 1.00 95.50 310 GLU A CA 1
ATOM 2522 C C . GLU A 1 310 ? -3.813 2.485 -2.693 1.00 95.50 310 GLU A C 1
ATOM 2524 O O . GLU A 1 310 ? -3.791 1.996 -3.822 1.00 95.50 310 GLU A O 1
ATOM 2529 N N . GLU A 1 311 ? -3.016 3.497 -2.344 1.00 94.50 311 GLU A N 1
ATOM 2530 C CA . GLU A 1 311 ? -2.039 4.092 -3.256 1.00 94.50 311 GLU A CA 1
ATOM 2531 C C . GLU A 1 311 ? -0.985 3.083 -3.717 1.00 94.50 311 GLU A C 1
ATOM 2533 O O . GLU A 1 311 ? -0.561 3.116 -4.873 1.00 94.50 311 GLU A O 1
ATOM 2538 N N . LEU A 1 312 ? -0.539 2.184 -2.840 1.00 93.31 312 LEU A N 1
ATOM 2539 C CA . LEU A 1 312 ? 0.408 1.127 -3.198 1.00 93.31 312 LEU A CA 1
ATOM 2540 C C . LEU A 1 312 ? -0.215 0.043 -4.086 1.00 93.31 312 LEU A C 1
ATOM 2542 O O . LEU A 1 312 ? 0.512 -0.605 -4.840 1.00 93.31 312 LEU A O 1
ATOM 2546 N N . GLY A 1 313 ? -1.535 -0.141 -4.021 1.00 92.69 313 GLY A N 1
ATOM 2547 C CA . GLY A 1 313 ? -2.216 -1.297 -4.597 1.00 92.69 313 GLY A CA 1
ATOM 2548 C C . GLY A 1 313 ? -2.004 -2.581 -3.784 1.00 92.69 313 GLY A C 1
ATOM 2549 O O . GLY A 1 313 ? -2.128 -3.673 -4.336 1.00 92.69 313 GLY A O 1
ATOM 2550 N N . ASP A 1 314 ? -1.674 -2.472 -2.491 1.00 94.06 314 ASP A N 1
ATOM 2551 C CA . ASP A 1 314 ? -1.499 -3.622 -1.598 1.00 94.06 314 ASP A CA 1
ATOM 2552 C C . ASP A 1 314 ? -2.862 -4.159 -1.145 1.00 94.06 314 ASP A C 1
ATOM 2554 O O . ASP A 1 314 ? -3.423 -3.761 -0.122 1.00 94.06 314 ASP A O 1
ATOM 2558 N N . THR A 1 315 ? -3.411 -5.082 -1.931 1.00 93.06 315 THR A N 1
ATOM 2559 C CA . THR A 1 315 ? -4.729 -5.669 -1.670 1.00 93.06 315 THR A CA 1
ATOM 2560 C C . THR A 1 315 ? -4.784 -6.504 -0.392 1.00 93.06 315 THR A C 1
ATOM 2562 O O . THR A 1 315 ? -5.852 -6.609 0.211 1.00 93.06 315 THR A O 1
ATOM 2565 N N . GLU A 1 316 ? -3.667 -7.113 0.020 1.00 91.12 316 GLU A N 1
ATOM 2566 C CA . GLU A 1 316 ? -3.624 -7.990 1.195 1.00 91.12 316 GLU A CA 1
ATOM 2567 C C . GLU A 1 316 ? -3.737 -7.153 2.471 1.00 91.12 316 GLU A C 1
ATOM 2569 O O . GLU A 1 316 ? -4.674 -7.337 3.259 1.00 91.12 316 GLU A O 1
ATOM 2574 N N . SER A 1 317 ? -2.856 -6.161 2.622 1.00 93.44 317 SER A N 1
ATOM 2575 C CA . SER A 1 317 ? -2.884 -5.241 3.761 1.00 93.44 317 SER A CA 1
ATOM 2576 C C . SER A 1 317 ? -4.172 -4.420 3.786 1.00 93.44 317 SER A C 1
ATOM 2578 O O . SER A 1 317 ? -4.786 -4.255 4.845 1.00 93.44 317 SER A O 1
ATOM 2580 N N . LEU A 1 318 ? -4.649 -3.971 2.619 1.00 94.06 318 LEU A N 1
ATOM 2581 C CA . LEU A 1 318 ? -5.912 -3.247 2.507 1.00 94.06 318 LEU A CA 1
ATOM 2582 C C . LEU A 1 318 ? -7.101 -4.088 2.989 1.00 94.06 318 LEU A C 1
ATOM 2584 O O . LEU A 1 318 ? -7.948 -3.583 3.731 1.00 94.06 318 LEU A O 1
ATOM 2588 N N . SER A 1 319 ? -7.160 -5.369 2.613 1.00 94.19 319 SER A N 1
ATOM 2589 C CA . SER A 1 319 ? -8.218 -6.278 3.064 1.00 94.19 319 SER A CA 1
ATOM 2590 C C . SER A 1 319 ? -8.195 -6.469 4.579 1.00 94.19 319 SER A C 1
ATOM 2592 O O . SER A 1 319 ? -9.257 -6.531 5.196 1.00 94.19 319 SER A O 1
ATOM 2594 N N . ASN A 1 320 ? -7.014 -6.549 5.195 1.00 93.31 320 ASN A N 1
ATOM 2595 C CA . ASN A 1 320 ? -6.901 -6.671 6.647 1.00 93.31 320 ASN A CA 1
ATOM 2596 C C . ASN A 1 320 ? -7.392 -5.401 7.365 1.00 93.31 320 ASN A C 1
ATOM 2598 O O . ASN A 1 320 ? -8.228 -5.467 8.269 1.00 93.31 320 ASN A O 1
ATOM 2602 N N . VAL A 1 321 ? -6.925 -4.228 6.928 1.00 96.38 321 VAL A N 1
ATOM 2603 C CA . VAL A 1 321 ? -7.297 -2.949 7.553 1.00 96.38 321 VAL A CA 1
ATOM 2604 C C . VAL A 1 321 ? -8.799 -2.679 7.414 1.00 96.38 321 VAL A C 1
ATOM 2606 O O . VAL A 1 321 ? -9.452 -2.299 8.386 1.00 96.38 321 VAL A O 1
ATOM 2609 N N . THR A 1 322 ? -9.371 -2.920 6.234 1.00 96.62 322 THR A N 1
ATOM 2610 C CA . THR A 1 322 ? -10.798 -2.669 5.964 1.00 96.62 322 THR A CA 1
ATOM 2611 C C . THR A 1 322 ? -11.728 -3.753 6.505 1.00 96.62 322 THR A C 1
ATOM 2613 O O . THR A 1 322 ? -12.861 -3.445 6.870 1.00 96.62 322 THR A O 1
ATOM 2616 N N . GLY A 1 323 ? -11.271 -5.006 6.573 1.00 94.31 323 GLY A N 1
ATOM 2617 C CA . GLY A 1 323 ? -12.078 -6.147 7.005 1.00 94.31 323 GLY A CA 1
ATOM 2618 C C . GLY A 1 323 ? -12.051 -6.416 8.509 1.00 94.31 323 GLY A C 1
ATOM 2619 O O . GLY A 1 323 ? -13.006 -6.991 9.028 1.00 94.31 323 GLY A O 1
ATOM 2620 N N . ALA A 1 324 ? -10.991 -6.006 9.212 1.00 94.00 324 ALA A N 1
ATOM 2621 C CA . ALA A 1 324 ? -10.814 -6.299 10.635 1.00 94.00 324 ALA A CA 1
ATOM 2622 C C . ALA A 1 324 ? -10.579 -5.043 11.485 1.00 94.00 324 ALA A C 1
ATOM 2624 O O . ALA A 1 324 ? -11.354 -4.781 12.405 1.00 94.00 324 ALA A O 1
ATOM 2625 N N . VAL A 1 325 ? -9.549 -4.250 11.171 1.00 96.94 325 VAL A N 1
ATOM 2626 C CA . VAL A 1 325 ? -9.099 -3.140 12.036 1.00 96.94 325 VAL A CA 1
ATOM 2627 C C . VAL A 1 325 ? -10.139 -2.020 12.120 1.00 96.94 325 VAL A C 1
ATOM 2629 O O . VAL A 1 325 ? -10.606 -1.681 13.206 1.00 96.94 325 VAL A O 1
ATOM 2632 N N . ILE A 1 326 ? -10.550 -1.466 10.978 1.00 98.12 326 ILE A N 1
ATOM 2633 C CA . ILE A 1 326 ? -11.527 -0.369 10.928 1.00 98.12 326 ILE A CA 1
ATOM 2634 C C . ILE A 1 326 ? -12.883 -0.778 11.539 1.00 98.12 326 ILE A C 1
ATOM 2636 O O . ILE A 1 326 ? -13.386 -0.032 12.385 1.00 98.12 326 ILE A O 1
ATOM 2640 N N . PRO A 1 327 ? -13.475 -1.943 11.194 1.00 98.38 327 PRO A N 1
ATOM 2641 C CA . PRO A 1 327 ? -14.729 -2.386 11.802 1.00 98.38 327 PRO A CA 1
ATOM 2642 C C . PRO A 1 327 ? -14.656 -2.549 13.322 1.00 98.38 327 PRO A C 1
ATOM 2644 O O . PRO A 1 327 ? -15.607 -2.189 14.016 1.00 98.38 327 PRO A O 1
ATOM 2647 N N . LEU A 1 328 ? -13.533 -3.050 13.855 1.00 97.88 328 LEU A N 1
ATOM 2648 C CA . LEU A 1 328 ? -13.320 -3.157 15.300 1.00 97.88 328 LEU A CA 1
ATOM 2649 C C . LEU A 1 328 ? -13.380 -1.777 15.971 1.00 97.88 328 LEU A C 1
ATOM 2651 O O . LEU A 1 328 ? -14.082 -1.603 16.968 1.00 97.88 328 LEU A O 1
ATOM 2655 N N . TYR A 1 329 ? -12.691 -0.784 15.407 1.00 98.38 329 TYR A N 1
ATOM 2656 C CA . TYR A 1 329 ? -12.656 0.569 15.968 1.00 98.38 329 TYR A CA 1
ATOM 2657 C C . TYR A 1 329 ? -14.018 1.261 15.873 1.00 98.38 329 TYR A C 1
ATOM 2659 O O . TYR A 1 329 ? -14.489 1.835 16.853 1.00 98.38 329 TYR A O 1
ATOM 2667 N N . GLN A 1 330 ? -14.717 1.124 14.743 1.00 98.50 330 GLN A N 1
ATOM 2668 C CA . GLN A 1 330 ? -16.087 1.627 14.583 1.00 98.50 330 GLN A CA 1
ATOM 2669 C C . GLN A 1 330 ? -17.053 1.012 15.600 1.00 98.50 330 GLN A C 1
ATOM 2671 O O . GLN A 1 330 ? -17.892 1.710 16.171 1.00 98.50 330 GLN A O 1
ATOM 2676 N N . LYS A 1 331 ? -16.919 -0.289 15.861 1.00 98.19 331 LYS A N 1
ATOM 2677 C CA . LYS A 1 331 ? -17.736 -0.993 16.847 1.00 98.19 331 LYS A CA 1
ATOM 2678 C C . LYS A 1 331 ? -17.483 -0.488 18.270 1.00 98.19 331 LYS A C 1
ATOM 2680 O O . LYS A 1 331 ? -18.441 -0.280 19.011 1.00 98.19 331 LYS A O 1
ATOM 2685 N N . ALA A 1 332 ? -16.227 -0.225 18.634 1.00 98.12 332 ALA A N 1
ATOM 2686 C CA . ALA A 1 332 ? -15.886 0.379 19.922 1.00 98.12 332 ALA A CA 1
ATOM 2687 C C . ALA A 1 332 ? -16.443 1.808 20.075 1.00 98.12 332 ALA A C 1
ATOM 2689 O O . ALA A 1 332 ? -16.977 2.137 21.131 1.00 98.12 332 ALA A O 1
ATOM 2690 N N . ILE A 1 333 ? -16.416 2.627 19.016 1.00 98.56 333 ILE A N 1
ATOM 2691 C CA . ILE A 1 333 ? -17.054 3.959 19.008 1.00 98.56 333 ILE A CA 1
ATOM 2692 C C . ILE A 1 333 ? -18.570 3.846 19.238 1.00 98.56 333 ILE A C 1
ATOM 2694 O O . ILE A 1 333 ? -19.148 4.614 20.013 1.00 98.56 333 ILE A O 1
ATOM 2698 N N . GLY A 1 334 ? -19.222 2.872 18.596 1.00 98.12 334 GLY A N 1
ATOM 2699 C CA . GLY A 1 334 ? -20.640 2.584 18.818 1.00 98.12 334 GLY A CA 1
ATOM 2700 C C . GLY A 1 334 ? -20.938 2.202 20.272 1.00 98.12 334 GLY A C 1
ATOM 2701 O O . GLY A 1 334 ? -21.878 2.729 20.864 1.00 98.12 334 GLY A O 1
ATOM 2702 N N . ALA A 1 335 ? -20.100 1.352 20.872 1.00 98.25 335 ALA A N 1
ATOM 2703 C CA . ALA A 1 335 ? -20.211 0.973 22.281 1.00 98.25 335 ALA A CA 1
ATOM 2704 C C . ALA A 1 335 ? -20.045 2.175 23.229 1.00 98.25 335 ALA A C 1
ATOM 2706 O O . ALA A 1 335 ? -20.842 2.345 24.149 1.00 98.25 335 ALA A O 1
ATOM 2707 N N . GLU A 1 336 ? -19.067 3.047 22.968 1.00 98.25 336 GLU A N 1
ATOM 2708 C CA . GLU A 1 336 ? -18.845 4.274 23.746 1.00 98.25 336 GLU A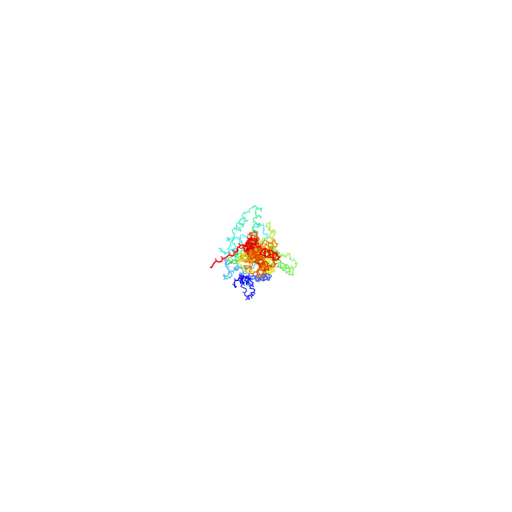 CA 1
ATOM 2709 C C . GLU A 1 336 ? -20.039 5.235 23.640 1.00 98.25 336 GLU A C 1
ATOM 2711 O O . GLU A 1 336 ? -20.446 5.857 24.620 1.00 98.25 336 GLU A O 1
ATOM 2716 N N . THR A 1 337 ? -20.666 5.313 22.465 1.00 98.44 337 THR A N 1
ATOM 2717 C CA . THR A 1 337 ? -21.887 6.107 22.263 1.00 98.44 337 THR A CA 1
ATOM 2718 C C . THR A 1 337 ? -23.041 5.570 23.111 1.00 98.44 337 THR A C 1
ATOM 2720 O O . THR A 1 337 ? -23.687 6.339 23.821 1.00 98.44 337 THR A O 1
ATOM 2723 N N . LEU A 1 338 ? -23.261 4.250 23.104 1.00 98.50 338 LEU A N 1
ATOM 2724 C CA . LEU A 1 338 ? -24.289 3.599 23.924 1.00 98.50 338 LEU A CA 1
ATOM 2725 C C . LEU A 1 338 ? -24.042 3.790 25.429 1.00 98.50 338 LEU A C 1
ATOM 2727 O O . LEU A 1 338 ? -24.990 4.037 26.176 1.00 98.50 338 LEU A O 1
ATOM 2731 N N . LEU A 1 339 ? -22.783 3.723 25.872 1.00 98.38 339 LEU A N 1
ATOM 2732 C CA . LEU A 1 339 ? -22.389 3.996 27.258 1.00 98.38 339 LEU A CA 1
ATOM 2733 C C . LEU A 1 339 ? -22.742 5.433 27.671 1.00 98.38 339 LEU A C 1
ATOM 2735 O O . LEU A 1 339 ? -23.346 5.650 28.727 1.00 98.38 339 LEU A O 1
ATOM 2739 N N . ASN A 1 340 ? -22.422 6.409 26.819 1.00 98.12 340 ASN A N 1
ATOM 2740 C CA . ASN A 1 340 ? -22.725 7.820 27.057 1.00 98.12 340 ASN A CA 1
ATOM 2741 C C . ASN A 1 340 ? -24.240 8.090 27.078 1.00 98.12 340 ASN A C 1
ATOM 2743 O O . ASN A 1 340 ? -24.737 8.779 27.972 1.00 98.12 340 ASN A O 1
ATOM 2747 N N . GLU A 1 341 ? -24.996 7.507 26.141 1.00 98.25 341 GLU A N 1
ATOM 2748 C CA . GLU A 1 341 ? -26.463 7.576 26.123 1.00 98.25 341 GLU A CA 1
ATOM 2749 C C . GLU A 1 341 ? -27.077 6.964 27.390 1.00 98.25 341 GLU A C 1
ATOM 2751 O O . GLU A 1 341 ? -27.938 7.581 28.022 1.00 98.25 341 GLU A O 1
ATOM 2756 N N . GLY A 1 342 ? -26.616 5.772 27.783 1.00 98.31 342 GLY A N 1
ATOM 2757 C CA . GLY A 1 342 ? -27.071 5.071 28.982 1.00 98.31 342 GLY A CA 1
ATOM 2758 C C . GLY A 1 342 ? -26.810 5.869 30.258 1.00 98.31 342 GLY A C 1
ATOM 2759 O O . GLY A 1 342 ? -27.703 6.013 31.094 1.00 98.31 342 GLY A O 1
ATOM 2760 N N . THR A 1 343 ? -25.626 6.470 30.371 1.00 98.06 343 THR A N 1
ATOM 2761 C CA . THR A 1 343 ? -25.267 7.349 31.495 1.00 98.06 343 THR A CA 1
ATOM 2762 C C . THR A 1 343 ? -26.168 8.586 31.543 1.00 98.06 343 THR A C 1
ATOM 2764 O O . THR A 1 343 ? -26.747 8.891 32.583 1.00 98.06 343 THR A O 1
ATOM 2767 N N . SER A 1 344 ? -26.404 9.239 30.402 1.00 98.19 344 SER A N 1
ATOM 2768 C CA . SER A 1 344 ? -27.301 10.400 30.329 1.00 98.19 344 SER A CA 1
ATOM 2769 C C . SER A 1 344 ? -28.762 10.064 30.673 1.00 98.19 344 SER A C 1
ATOM 2771 O O . SER A 1 344 ? -29.464 10.872 31.284 1.00 98.19 344 SER A O 1
ATOM 2773 N N . LEU A 1 345 ? -29.255 8.883 30.285 1.00 98.19 345 LEU A N 1
ATOM 2774 C CA . LEU A 1 345 ? -30.595 8.405 30.651 1.00 98.19 345 LEU A CA 1
ATOM 2775 C C . LEU A 1 345 ? -30.707 8.134 32.154 1.00 98.19 345 LEU A C 1
ATOM 2777 O O . LEU A 1 345 ? -31.698 8.521 32.776 1.00 98.19 345 LEU A O 1
ATOM 2781 N N . LYS A 1 346 ? -29.677 7.522 32.748 1.00 96.94 346 LYS A N 1
ATOM 2782 C CA . LYS A 1 346 ? -29.591 7.289 34.193 1.00 96.94 346 LYS A CA 1
ATOM 2783 C C . LYS A 1 346 ? -29.648 8.608 34.968 1.00 96.94 346 LYS A C 1
ATOM 2785 O O . LYS A 1 346 ? -30.418 8.704 35.921 1.00 96.94 346 LYS A O 1
ATOM 2790 N N . ASP A 1 347 ? -28.912 9.627 34.527 1.00 96.69 347 ASP A N 1
ATOM 2791 C CA . ASP A 1 347 ? -28.908 10.957 35.155 1.00 96.69 347 ASP A CA 1
ATOM 2792 C C . ASP A 1 347 ? -30.278 11.655 35.080 1.00 96.69 347 ASP A C 1
ATOM 2794 O O . ASP A 1 347 ? -30.627 12.450 35.953 1.00 96.69 347 ASP A O 1
ATOM 2798 N N . ARG A 1 348 ? -31.091 11.327 34.066 1.00 97.12 348 ARG A N 1
ATOM 2799 C CA . ARG A 1 348 ? -32.482 11.794 33.922 1.00 97.12 348 ARG A CA 1
ATOM 2800 C C . ARG A 1 348 ? -33.510 10.951 34.685 1.00 97.12 348 ARG A C 1
ATOM 2802 O O . ARG A 1 348 ? -34.687 11.302 34.690 1.00 97.12 348 ARG A O 1
ATOM 2809 N N . GLY A 1 349 ? -33.093 9.858 35.326 1.00 95.44 349 GLY A N 1
ATOM 2810 C CA . GLY A 1 349 ? -33.979 8.933 36.039 1.00 95.44 349 GLY A CA 1
ATOM 2811 C C . GLY A 1 349 ? -34.719 7.934 35.141 1.00 95.44 349 GLY A C 1
ATOM 2812 O O . GLY A 1 349 ? -35.622 7.240 35.604 1.00 95.44 349 GLY A O 1
ATOM 2813 N N . GLU A 1 350 ? -34.347 7.826 33.864 1.00 97.56 350 GLU A N 1
ATOM 2814 C CA . GLU A 1 350 ? -34.925 6.878 32.903 1.00 97.56 350 GLU A CA 1
ATOM 2815 C C . GLU A 1 350 ? -34.225 5.507 33.007 1.00 97.56 350 GLU A C 1
ATOM 2817 O O . GLU A 1 350 ? -33.584 5.032 32.069 1.00 97.56 350 GLU A O 1
ATOM 2822 N N . TYR A 1 351 ? -34.314 4.881 34.184 1.00 97.50 351 TYR A N 1
ATOM 2823 C CA . TYR A 1 351 ? -33.473 3.748 34.590 1.00 97.50 351 TYR A CA 1
ATOM 2824 C C . TYR A 1 351 ? -33.606 2.487 33.726 1.00 97.50 351 TYR A C 1
ATOM 2826 O O . TYR A 1 351 ? -32.596 1.875 33.387 1.00 97.50 351 TYR A O 1
ATOM 2834 N N . GLU A 1 352 ? -34.819 2.103 33.326 1.00 96.50 352 GLU A N 1
ATOM 2835 C CA . GLU A 1 352 ? -35.025 0.905 32.495 1.00 96.50 352 GLU A CA 1
ATOM 2836 C C . GLU A 1 352 ? -34.396 1.065 31.102 1.00 96.50 352 GLU A C 1
ATOM 2838 O O . GLU A 1 352 ? -33.657 0.197 30.633 1.00 96.50 352 GLU A O 1
ATOM 2843 N N . THR A 1 353 ? -34.618 2.217 30.460 1.00 97.69 353 THR A N 1
ATOM 2844 C CA . THR A 1 353 ? -34.019 2.545 29.158 1.00 97.69 353 THR A CA 1
ATOM 2845 C C . THR A 1 353 ? -32.498 2.662 29.269 1.00 97.69 353 THR A C 1
ATOM 2847 O O . THR A 1 353 ? -31.774 2.160 28.410 1.00 97.69 353 THR A O 1
ATOM 2850 N N . ALA A 1 354 ? -32.001 3.283 30.346 1.00 98.31 354 ALA A N 1
ATOM 2851 C CA . ALA A 1 354 ? -30.572 3.375 30.630 1.00 98.31 354 ALA A CA 1
ATOM 2852 C C . ALA A 1 354 ? -29.931 1.985 30.736 1.00 98.31 354 ALA A C 1
ATOM 2854 O O . ALA A 1 354 ? -28.912 1.723 30.097 1.00 98.31 354 ALA A O 1
ATOM 2855 N N . LYS A 1 355 ? -30.557 1.071 31.488 1.00 98.25 355 LYS A N 1
ATOM 2856 C CA . LYS A 1 355 ? -30.073 -0.301 31.661 1.00 98.25 355 LYS A CA 1
ATOM 2857 C C . LYS A 1 355 ? -29.984 -1.049 30.333 1.00 98.25 355 LYS A C 1
ATOM 2859 O O . LYS A 1 355 ? -28.981 -1.714 30.093 1.00 98.25 355 LYS A O 1
ATOM 2864 N N . GLN A 1 356 ? -30.989 -0.928 29.463 1.00 98.19 356 GLN A N 1
ATOM 2865 C CA . GLN A 1 356 ? -30.959 -1.556 28.136 1.00 98.19 356 GLN A CA 1
ATOM 2866 C C . GLN A 1 356 ? -29.761 -1.074 27.309 1.00 98.19 356 GLN A C 1
ATOM 2868 O O . GLN A 1 356 ? -28.992 -1.894 26.810 1.00 98.19 356 GLN A O 1
ATOM 2873 N N . LYS A 1 357 ? -29.542 0.246 27.246 1.00 98.31 357 LYS A N 1
ATOM 2874 C CA . LYS A 1 357 ? -28.405 0.838 26.525 1.00 98.31 357 LYS A CA 1
ATOM 2875 C C . LYS A 1 357 ? -27.055 0.386 27.069 1.00 98.31 357 LYS A C 1
ATOM 2877 O O . LYS A 1 357 ? -26.163 0.049 26.297 1.00 98.31 357 LYS A O 1
ATOM 2882 N N . LEU A 1 358 ? -26.916 0.325 28.391 1.00 98.50 358 LEU A N 1
ATOM 2883 C CA . LEU A 1 358 ? -25.683 -0.130 29.031 1.00 98.50 358 LEU A CA 1
ATOM 2884 C C . LEU A 1 358 ? -25.436 -1.629 28.812 1.00 98.50 358 LEU A C 1
ATOM 2886 O O . LEU A 1 358 ? -24.290 -2.032 28.648 1.00 98.50 358 LEU A O 1
ATOM 2890 N N . LEU A 1 359 ? -26.478 -2.464 28.757 1.00 98.50 359 LEU A N 1
ATOM 2891 C CA . LEU A 1 359 ? -26.328 -3.884 28.416 1.00 98.50 359 LEU A CA 1
ATOM 2892 C C . LEU A 1 359 ? -25.840 -4.071 26.973 1.00 98.50 359 LEU A C 1
ATOM 2894 O O . LEU A 1 359 ? -24.923 -4.860 26.744 1.00 98.50 359 LEU A O 1
ATOM 2898 N N . GLU A 1 360 ? -26.397 -3.314 26.023 1.00 98.38 360 GLU A N 1
ATOM 2899 C CA . GLU A 1 360 ? -25.926 -3.296 24.631 1.00 98.38 360 GLU A CA 1
ATOM 2900 C C . GLU A 1 360 ? -24.465 -2.818 24.539 1.00 98.38 360 GLU A C 1
ATOM 2902 O O . GLU A 1 360 ? -23.645 -3.444 23.859 1.00 98.38 360 GLU A O 1
ATOM 2907 N N . ALA A 1 361 ? -24.109 -1.752 25.268 1.00 98.50 361 ALA A N 1
ATOM 2908 C CA . ALA A 1 361 ? -22.737 -1.247 25.340 1.00 98.50 361 ALA A CA 1
ATOM 2909 C C . ALA A 1 361 ? -21.777 -2.304 25.905 1.00 98.50 361 ALA A C 1
ATOM 2911 O O . ALA A 1 361 ? -20.749 -2.592 25.293 1.00 98.50 361 ALA A O 1
ATOM 2912 N N . LYS A 1 362 ? -22.139 -2.932 27.033 1.00 98.56 362 LYS A N 1
ATOM 2913 C CA . LYS A 1 362 ? -21.349 -3.977 27.697 1.00 98.56 362 LYS A CA 1
ATOM 2914 C C . LYS A 1 362 ? -21.070 -5.137 26.747 1.00 98.56 362 LYS A C 1
ATOM 2916 O O . LYS A 1 362 ? -19.909 -5.500 26.573 1.00 98.56 362 LYS A O 1
ATOM 2921 N N . GLN A 1 363 ? -22.109 -5.679 26.109 1.00 98.25 363 GLN A N 1
ATOM 2922 C CA . GLN A 1 363 ? -21.958 -6.769 25.145 1.00 98.25 363 GLN A CA 1
ATOM 2923 C C . GLN A 1 363 ? -21.018 -6.359 24.004 1.00 98.25 363 GLN A C 1
ATOM 2925 O O . GLN A 1 363 ? -20.115 -7.104 23.629 1.00 98.25 363 GLN A O 1
ATOM 2930 N N . THR A 1 364 ? -21.187 -5.148 23.473 1.00 97.81 364 THR A N 1
ATOM 2931 C CA . THR A 1 364 ? -20.350 -4.661 22.374 1.00 97.81 364 THR A CA 1
ATOM 2932 C C . THR A 1 364 ? -18.886 -4.507 22.806 1.00 97.81 364 THR A C 1
ATOM 2934 O O . THR A 1 364 ? -17.988 -4.906 22.066 1.00 97.81 364 THR A O 1
ATOM 2937 N N . PHE A 1 365 ? -18.620 -4.005 24.018 1.00 98.25 365 PHE A N 1
ATOM 2938 C CA . PHE A 1 365 ? -17.268 -3.935 24.580 1.00 98.25 365 PHE A CA 1
ATOM 2939 C C . PHE A 1 365 ? -16.645 -5.316 24.820 1.00 98.25 365 PHE A C 1
ATOM 2941 O O . PHE A 1 365 ? -15.449 -5.480 24.574 1.00 98.25 365 PHE A O 1
ATOM 2948 N N . GLU A 1 366 ? -17.426 -6.312 25.253 1.00 97.31 366 GLU A N 1
ATOM 2949 C CA . GLU A 1 366 ? -16.968 -7.704 25.387 1.00 97.31 366 GLU A CA 1
ATOM 2950 C C . GLU A 1 366 ? -16.533 -8.272 24.034 1.00 97.31 366 GLU A C 1
ATOM 2952 O O . GLU A 1 366 ? -15.454 -8.855 23.921 1.00 97.31 366 GLU A O 1
ATOM 2957 N N . GLU A 1 367 ? -17.332 -8.045 22.991 1.00 96.19 367 GLU A N 1
ATOM 2958 C CA . GLU A 1 367 ? -17.019 -8.472 21.628 1.00 96.19 367 GLU A CA 1
ATOM 2959 C C . GLU A 1 367 ? -15.790 -7.746 21.047 1.00 96.19 367 GLU A C 1
ATOM 2961 O O . GLU A 1 367 ? -15.106 -8.301 20.188 1.00 96.19 367 GLU A O 1
ATOM 2966 N N . CYS A 1 368 ? -15.488 -6.533 21.523 1.00 94.75 368 CYS A N 1
ATOM 2967 C CA . CYS A 1 368 ? -14.266 -5.788 21.197 1.00 94.75 368 CYS A CA 1
ATOM 2968 C C . CYS A 1 368 ? -13.064 -6.139 22.099 1.00 94.75 368 CYS A C 1
ATOM 2970 O O . CYS A 1 368 ? -11.977 -5.606 21.887 1.00 94.75 368 CYS A O 1
ATOM 2972 N N . GLY A 1 369 ? -13.234 -6.989 23.119 1.00 95.06 369 GLY A N 1
ATOM 2973 C CA . GLY A 1 369 ? -12.174 -7.350 24.069 1.00 95.06 369 GLY A CA 1
ATOM 2974 C C . GLY A 1 369 ? -11.794 -6.251 25.075 1.00 95.06 369 GLY A C 1
ATOM 2975 O O . GLY A 1 369 ? -10.749 -6.342 25.718 1.00 95.06 369 GLY A O 1
ATOM 2976 N N . LEU A 1 370 ? -12.624 -5.219 25.247 1.00 97.12 370 LEU A N 1
ATOM 2977 C CA . LEU A 1 370 ? -12.339 -4.034 26.067 1.00 97.12 370 LEU A CA 1
ATOM 2978 C C . LEU A 1 370 ? -12.732 -4.247 27.542 1.00 97.12 370 LEU A C 1
ATOM 2980 O O . LEU A 1 370 ? -13.665 -3.635 28.058 1.00 97.12 370 LEU A O 1
ATOM 2984 N N . THR A 1 371 ? -12.006 -5.113 28.254 1.00 96.75 371 THR A N 1
ATOM 2985 C CA . THR A 1 371 ? -12.374 -5.587 29.609 1.00 96.75 371 THR A CA 1
ATOM 2986 C C . THR A 1 371 ? -12.539 -4.484 30.661 1.00 96.75 371 THR A C 1
ATOM 2988 O O . THR A 1 371 ? -13.365 -4.614 31.568 1.00 96.75 371 THR A O 1
ATOM 2991 N N . GLN A 1 372 ? -11.773 -3.392 30.560 1.00 96.88 372 GLN A N 1
ATOM 2992 C CA . GLN A 1 372 ? -11.904 -2.249 31.470 1.00 96.88 372 GLN A CA 1
ATOM 2993 C C . GLN A 1 372 ? -13.246 -1.532 31.268 1.00 96.88 372 GLN A C 1
ATOM 2995 O O . GLN A 1 372 ? -13.946 -1.272 32.244 1.00 96.88 372 GLN A O 1
ATOM 3000 N N . LYS A 1 373 ? -13.639 -1.297 30.011 1.00 98.06 373 LYS A N 1
ATOM 3001 C CA . LYS A 1 373 ? -14.931 -0.694 29.654 1.00 98.06 373 LYS A CA 1
ATOM 3002 C C . LYS A 1 373 ? -16.111 -1.599 30.015 1.00 98.06 373 LYS A C 1
ATOM 3004 O O . LYS A 1 373 ? -17.137 -1.111 30.483 1.00 98.06 373 LYS A O 1
ATOM 3009 N N . VAL A 1 374 ? -15.953 -2.921 29.890 1.00 98.25 374 VAL A N 1
ATOM 3010 C CA . VAL A 1 374 ? -16.942 -3.901 30.383 1.00 98.25 374 VAL A CA 1
ATOM 3011 C C . VAL A 1 374 ? -17.163 -3.733 31.887 1.00 98.25 374 VAL A C 1
ATOM 3013 O O . VAL A 1 374 ? -18.304 -3.604 32.325 1.00 98.25 374 VAL A O 1
ATOM 3016 N N . SER A 1 375 ? -16.076 -3.672 32.663 1.00 98.00 375 SER A N 1
ATOM 3017 C CA . SER A 1 375 ? -16.138 -3.495 34.121 1.00 98.00 375 SER A CA 1
ATOM 3018 C C . SER A 1 375 ? -16.800 -2.169 34.514 1.00 98.00 375 SER A C 1
ATOM 3020 O O . SER A 1 375 ? -17.646 -2.143 35.403 1.00 98.00 375 SER A O 1
ATOM 3022 N N . GLU A 1 376 ? -16.451 -1.074 33.834 1.00 97.12 376 GLU A N 1
ATOM 3023 C CA . GLU A 1 376 ? -17.059 0.249 34.036 1.00 97.12 376 GLU A CA 1
ATOM 3024 C C . GLU A 1 376 ? -18.575 0.220 33.788 1.00 97.12 376 GLU A C 1
ATOM 3026 O O . GLU A 1 376 ? -19.365 0.677 34.614 1.00 97.12 376 GLU A O 1
ATOM 3031 N N . THR A 1 377 ? -18.989 -0.391 32.679 1.00 97.94 377 THR A N 1
ATOM 3032 C CA . THR A 1 377 ? -20.403 -0.485 32.300 1.00 97.94 377 THR A CA 1
ATOM 3033 C C . THR A 1 377 ? -21.194 -1.363 33.278 1.00 97.94 377 THR A C 1
ATOM 3035 O O . THR A 1 377 ? -22.334 -1.057 33.623 1.00 97.94 377 THR A O 1
ATOM 3038 N N . GLU A 1 378 ? -20.590 -2.444 33.774 1.00 98.25 378 GLU A N 1
ATOM 3039 C CA . GLU A 1 378 ? -21.206 -3.359 34.741 1.00 98.25 378 GLU A CA 1
ATOM 3040 C C . GLU A 1 378 ? -21.457 -2.711 36.110 1.00 98.25 378 GLU A C 1
ATOM 3042 O O . GLU A 1 378 ? -22.477 -2.993 36.749 1.00 98.25 378 GLU A O 1
ATOM 3047 N N . LEU A 1 379 ? -20.587 -1.790 36.534 1.00 98.06 379 LEU A N 1
ATOM 3048 C CA . LEU A 1 379 ? -20.819 -0.981 37.733 1.00 98.06 379 LEU A CA 1
ATOM 3049 C C . LEU A 1 379 ? -22.058 -0.092 37.570 1.00 98.06 379 LEU A C 1
ATOM 3051 O O . LEU A 1 379 ? -22.928 -0.098 38.439 1.00 98.06 379 LEU A O 1
ATOM 3055 N N . LEU A 1 380 ? -22.197 0.598 36.433 1.00 98.12 380 LEU A N 1
ATOM 3056 C CA . LEU A 1 380 ? -23.367 1.440 36.156 1.00 98.12 380 LEU A CA 1
ATOM 3057 C C . LEU A 1 380 ? -24.673 0.637 36.119 1.00 98.12 380 LEU A C 1
ATOM 3059 O O . LEU A 1 380 ? -25.687 1.087 36.654 1.00 98.12 380 LEU A O 1
ATOM 3063 N N . ILE A 1 381 ? -24.650 -0.557 35.519 1.00 98.44 381 ILE A N 1
ATOM 3064 C CA . ILE A 1 381 ? -25.805 -1.467 35.504 1.00 98.44 381 ILE A CA 1
ATOM 3065 C C . ILE A 1 381 ? -26.173 -1.882 36.932 1.00 98.44 381 ILE A C 1
ATOM 3067 O O . ILE A 1 381 ? -27.347 -1.838 37.293 1.00 98.44 381 ILE A O 1
ATOM 3071 N N . SER A 1 382 ? -25.181 -2.227 37.757 1.00 98.12 382 SER A N 1
ATOM 3072 C CA . SER A 1 382 ? -25.402 -2.633 39.151 1.00 98.12 382 SER A CA 1
ATOM 3073 C C . SER A 1 382 ? -26.017 -1.510 39.993 1.00 98.12 382 SER A C 1
ATOM 3075 O O . SER A 1 382 ? -26.917 -1.756 40.795 1.00 98.12 382 SER A O 1
ATOM 3077 N N . GLU A 1 383 ? -25.580 -0.265 39.784 1.00 97.81 383 GLU A N 1
ATOM 3078 C CA . GLU A 1 383 ? -26.172 0.909 40.435 1.00 97.81 383 GLU A CA 1
ATOM 3079 C C . GLU A 1 383 ? -27.640 1.107 40.030 1.00 97.81 383 GLU A C 1
ATOM 3081 O O . GLU A 1 383 ? -28.492 1.369 40.882 1.00 97.81 383 GLU A O 1
ATOM 3086 N N . ILE A 1 384 ? -27.958 0.951 38.741 1.00 98.00 384 ILE A N 1
ATOM 3087 C CA . ILE A 1 384 ? -29.337 1.034 38.247 1.00 98.00 384 ILE A CA 1
ATOM 3088 C C . ILE A 1 384 ? -30.201 -0.086 38.835 1.00 98.00 384 ILE A C 1
ATOM 3090 O O . ILE A 1 384 ? -31.324 0.175 39.267 1.00 98.00 384 ILE A O 1
ATOM 3094 N N . ASP A 1 385 ? -29.679 -1.310 38.910 1.00 97.75 385 ASP A N 1
ATOM 3095 C CA . ASP A 1 385 ? -30.384 -2.450 39.497 1.00 97.75 385 ASP A CA 1
ATOM 3096 C C . ASP A 1 385 ? -30.740 -2.216 40.965 1.00 97.75 385 ASP A C 1
ATOM 3098 O O . ASP A 1 385 ? -31.850 -2.541 41.401 1.00 97.75 385 ASP A O 1
ATOM 3102 N N . GLU A 1 386 ? -29.844 -1.594 41.733 1.00 96.06 386 GLU A N 1
ATOM 3103 C CA . GLU A 1 386 ? -30.135 -1.224 43.115 1.00 96.06 386 GLU A CA 1
ATOM 3104 C C . GLU A 1 386 ? -31.253 -0.172 43.205 1.00 96.06 386 GLU A C 1
ATOM 3106 O O . GLU A 1 386 ? -32.133 -0.279 44.069 1.00 96.06 386 GLU A O 1
ATOM 3111 N N . ILE A 1 387 ? -31.252 0.823 42.312 1.00 95.69 387 ILE A N 1
ATOM 3112 C CA . ILE A 1 387 ? -32.283 1.869 42.265 1.00 95.69 387 ILE A CA 1
ATOM 3113 C C . ILE A 1 387 ? -33.646 1.273 41.909 1.00 95.69 387 ILE A C 1
ATOM 3115 O O . ILE A 1 387 ? -34.617 1.501 42.634 1.00 95.69 387 ILE A O 1
ATOM 3119 N N . LEU A 1 388 ? -33.719 0.476 40.842 1.00 95.44 388 LEU A N 1
ATOM 3120 C CA . LEU A 1 388 ? -34.954 -0.176 40.401 1.00 95.44 388 LEU A CA 1
ATOM 3121 C C . LEU A 1 388 ? -35.509 -1.105 41.486 1.00 95.44 388 LEU A C 1
ATOM 3123 O O . LEU A 1 388 ? -36.708 -1.083 41.770 1.00 95.44 388 LEU A O 1
ATOM 3127 N N . ARG A 1 389 ? -34.638 -1.854 42.178 1.00 95.81 389 ARG A N 1
ATOM 3128 C CA . ARG A 1 389 ? -35.034 -2.680 43.329 1.00 95.81 389 ARG A CA 1
ATOM 3129 C C . ARG A 1 389 ? -35.670 -1.837 44.435 1.00 95.81 389 ARG A C 1
ATOM 3131 O O . ARG A 1 389 ? -36.723 -2.210 44.950 1.00 95.81 389 ARG A O 1
ATOM 3138 N N . LYS A 1 390 ? -35.057 -0.704 44.804 1.00 94.69 390 LYS A N 1
ATOM 3139 C CA . LYS A 1 390 ? -35.613 0.211 45.818 1.00 94.69 390 LYS A CA 1
ATOM 3140 C C . LYS A 1 390 ? -36.958 0.791 45.370 1.00 94.69 390 LYS A C 1
ATOM 3142 O O . LYS A 1 390 ? -37.887 0.814 46.170 1.00 94.69 390 LYS A O 1
ATOM 3147 N N . GLN A 1 391 ? -37.088 1.200 44.106 1.00 93.81 391 GLN A N 1
ATOM 3148 C CA . GLN A 1 391 ? -38.345 1.714 43.549 1.00 93.81 391 GLN A CA 1
ATOM 3149 C C . GLN A 1 391 ? -39.464 0.667 43.579 1.00 93.81 391 GLN A C 1
ATOM 3151 O O . GLN A 1 391 ? -40.575 0.988 43.993 1.00 93.81 391 GLN A O 1
ATOM 3156 N N . SER A 1 392 ? -39.169 -0.584 43.219 1.00 94.56 392 SER A N 1
ATOM 3157 C CA . SER A 1 392 ? -40.140 -1.682 43.282 1.00 94.56 392 SER A CA 1
ATOM 3158 C C . SER A 1 392 ? -40.630 -1.936 44.710 1.00 94.56 392 SER A C 1
ATOM 3160 O O . SER A 1 392 ? -41.827 -2.123 44.914 1.00 94.56 392 SER A O 1
ATOM 3162 N N . ILE A 1 393 ? -39.732 -1.911 45.703 1.00 94.75 393 ILE A N 1
ATOM 3163 C CA . ILE A 1 393 ? -40.108 -2.082 47.117 1.00 94.75 393 ILE A CA 1
ATOM 3164 C C . ILE A 1 393 ? -40.991 -0.919 47.588 1.00 94.75 393 ILE A C 1
ATOM 3166 O O . ILE A 1 393 ? -41.979 -1.143 48.283 1.00 94.75 393 ILE A O 1
ATOM 3170 N N . ILE A 1 394 ? -40.671 0.316 47.188 1.00 94.25 394 ILE A N 1
ATOM 3171 C CA . ILE A 1 394 ? -41.488 1.495 47.514 1.00 94.25 394 ILE A CA 1
ATOM 3172 C C . ILE A 1 394 ? -42.881 1.385 46.885 1.00 94.25 394 ILE A C 1
ATOM 3174 O O . ILE A 1 394 ? -43.859 1.683 47.557 1.00 94.25 394 ILE A O 1
ATOM 3178 N N . GLN A 1 395 ? -42.994 0.929 45.634 1.00 94.81 395 GLN A N 1
ATOM 3179 C CA . GLN A 1 395 ? -44.290 0.742 44.970 1.00 94.81 395 GLN A CA 1
ATOM 3180 C C . GLN A 1 395 ? -45.157 -0.319 45.664 1.00 94.81 395 GLN A C 1
ATOM 3182 O O . GLN A 1 395 ? -46.361 -0.117 45.833 1.00 94.81 395 GLN A O 1
ATOM 3187 N N . GLU A 1 396 ? -44.562 -1.437 46.087 1.00 95.69 396 GLU A N 1
ATOM 3188 C CA . GLU A 1 396 ? -45.271 -2.467 46.854 1.00 95.69 396 GLU A CA 1
ATOM 3189 C C . GLU A 1 396 ? -45.722 -1.931 48.221 1.00 95.69 396 GLU A C 1
ATOM 3191 O O . GLU A 1 396 ? -46.882 -2.104 48.604 1.00 95.69 396 GLU A O 1
ATOM 3196 N N . ALA A 1 397 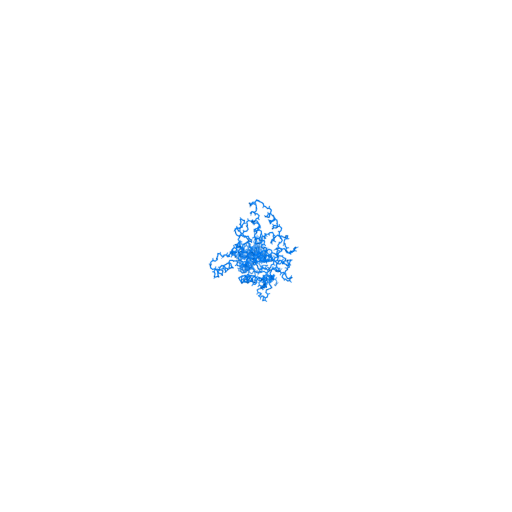? -44.837 -1.219 48.924 1.00 95.31 397 ALA A N 1
ATOM 3197 C CA . ALA A 1 397 ? -45.149 -0.577 50.196 1.00 95.31 397 ALA A CA 1
ATOM 3198 C C . ALA A 1 397 ? -46.269 0.469 50.057 1.00 95.31 397 ALA A C 1
ATOM 3200 O O . ALA A 1 397 ? -47.200 0.457 50.859 1.00 95.31 397 ALA A O 1
ATOM 3201 N N . ASP A 1 398 ? -46.237 1.304 49.010 1.00 96.12 398 ASP A N 1
ATOM 3202 C CA . ASP A 1 398 ? -47.289 2.278 48.687 1.00 96.12 398 ASP A CA 1
ATOM 3203 C C . ASP A 1 398 ? -48.638 1.575 48.458 1.00 96.12 398 ASP A C 1
ATOM 3205 O O . ASP A 1 398 ? -49.665 2.015 48.973 1.00 96.12 398 ASP A O 1
ATOM 3209 N N . SER A 1 399 ? -48.652 0.446 47.740 1.00 96.75 399 SER A N 1
ATOM 3210 C CA . SER A 1 399 ? -49.879 -0.326 47.514 1.00 96.75 399 SER A CA 1
ATOM 3211 C C . SER A 1 399 ? -50.457 -0.910 48.805 1.00 96.75 399 SER A C 1
ATOM 3213 O O . SER A 1 399 ? -51.671 -0.852 49.012 1.00 96.75 399 SER A O 1
ATOM 3215 N N . LEU A 1 400 ? -49.611 -1.464 49.680 1.00 96.19 400 LEU A N 1
ATOM 3216 C CA . LEU A 1 400 ? -50.036 -1.975 50.986 1.00 96.19 400 LEU A CA 1
ATOM 3217 C C . LEU A 1 400 ? -50.533 -0.847 51.891 1.00 96.19 400 LEU A C 1
ATOM 3219 O O . LEU A 1 400 ? -51.537 -1.008 52.578 1.00 96.19 400 LEU A O 1
ATOM 3223 N N . PHE A 1 401 ? -49.865 0.304 51.864 1.00 96.25 401 PHE A N 1
ATOM 3224 C CA . PHE A 1 401 ? -50.252 1.473 52.642 1.00 96.25 401 PHE A CA 1
ATOM 3225 C C . PHE A 1 401 ? -51.641 1.991 52.242 1.00 96.25 401 PHE A C 1
ATOM 3227 O O . PHE A 1 401 ? -52.479 2.245 53.107 1.00 96.25 401 PHE A O 1
ATOM 3234 N N . GLU A 1 402 ? -51.931 2.073 50.940 1.00 96.56 402 GLU A N 1
ATOM 3235 C CA . GLU A 1 402 ? -53.261 2.452 50.448 1.00 96.56 402 GLU A CA 1
ATOM 3236 C C . GLU A 1 402 ? -54.334 1.397 50.775 1.00 96.56 402 GLU A C 1
ATOM 3238 O O . GLU A 1 402 ? -55.435 1.756 51.193 1.00 96.56 402 GLU A O 1
ATOM 3243 N N . GLN A 1 403 ? -54.013 0.099 50.698 1.00 96.00 403 GLN A N 1
ATOM 3244 C CA . GLN A 1 403 ? -54.914 -0.966 51.172 1.00 96.00 403 GLN A CA 1
ATOM 3245 C C . GLN A 1 403 ? -55.200 -0.852 52.678 1.00 96.00 403 GLN A C 1
ATOM 3247 O O . GLN A 1 403 ? -56.334 -1.069 53.112 1.00 96.00 403 GLN A O 1
ATOM 3252 N N . GLY A 1 404 ? -54.197 -0.468 53.474 1.00 96.31 404 GLY A N 1
ATOM 3253 C CA . GLY A 1 404 ? -54.348 -0.180 54.899 1.00 96.31 404 GLY A CA 1
ATOM 3254 C C . GLY A 1 404 ? -55.323 0.968 55.156 1.00 96.31 404 GLY A C 1
ATOM 3255 O O . GLY A 1 404 ? -56.235 0.826 55.974 1.00 96.31 404 GLY A O 1
ATOM 3256 N N . LYS A 1 405 ? -55.202 2.074 54.407 1.00 95.75 405 LYS A N 1
ATOM 3257 C CA . LYS A 1 405 ? -56.151 3.200 54.478 1.00 95.75 405 LYS A CA 1
ATOM 3258 C C . LYS A 1 405 ? -57.571 2.774 54.112 1.00 95.75 405 LYS A C 1
ATOM 3260 O O . LYS A 1 405 ? -58.503 3.085 54.849 1.00 95.75 405 LYS A O 1
ATOM 3265 N N . GLU A 1 406 ? -57.742 2.020 53.029 1.00 96.25 406 GLU A N 1
ATOM 3266 C CA . GLU A 1 406 ? -59.058 1.539 52.592 1.00 96.25 406 GLU A CA 1
ATOM 3267 C C . GLU A 1 406 ? -59.704 0.600 53.630 1.00 96.25 406 GLU A C 1
ATOM 3269 O O . GLU A 1 406 ? -60.904 0.684 53.902 1.00 96.25 406 GLU A O 1
ATOM 3274 N N . ALA A 1 407 ? -58.919 -0.291 54.245 1.00 93.69 407 ALA A N 1
ATOM 3275 C CA . ALA A 1 407 ? -59.391 -1.169 55.315 1.00 93.69 407 ALA A CA 1
ATOM 3276 C C . ALA A 1 407 ? -59.793 -0.381 56.572 1.00 93.69 407 ALA A C 1
ATOM 3278 O O . ALA A 1 407 ? -60.821 -0.687 57.182 1.00 93.69 407 ALA A O 1
ATOM 3279 N N . PHE A 1 408 ? -59.026 0.656 56.922 1.00 93.50 408 PHE A N 1
ATOM 3280 C CA . PHE A 1 408 ? -59.329 1.556 58.034 1.00 93.50 408 PHE A CA 1
ATOM 3281 C C . PHE A 1 408 ? -60.647 2.313 57.806 1.00 93.50 408 PHE A C 1
ATOM 3283 O O . PHE A 1 408 ? -61.478 2.386 58.709 1.00 93.50 408 PHE A O 1
ATOM 3290 N N . GLU A 1 409 ? -60.879 2.830 56.594 1.00 93.88 409 GLU A N 1
ATOM 3291 C CA . GLU A 1 409 ? -62.134 3.504 56.220 1.00 93.88 409 GLU A CA 1
ATOM 3292 C C . GLU A 1 409 ? -63.354 2.576 56.279 1.00 93.88 409 GLU A C 1
ATOM 3294 O O . GLU A 1 409 ? -64.463 3.020 56.574 1.00 93.88 409 GLU A O 1
ATOM 3299 N N . LYS A 1 410 ? -63.154 1.277 56.035 1.00 94.31 410 LYS A N 1
ATOM 3300 C CA . LYS A 1 410 ? -64.182 0.231 56.149 1.00 94.31 410 LYS A CA 1
ATOM 3301 C C . LYS A 1 410 ? -64.370 -0.294 57.579 1.00 94.31 410 LYS A C 1
ATOM 3303 O O . LYS A 1 410 ? -65.071 -1.289 57.754 1.00 94.31 410 LYS A O 1
ATOM 3308 N N . GLU A 1 411 ? -63.733 0.328 58.574 1.00 91.19 411 GLU A N 1
ATOM 3309 C CA . GLU A 1 411 ? -63.729 -0.086 59.989 1.00 91.19 411 GLU A CA 1
ATOM 3310 C C . GLU A 1 411 ? -63.168 -1.506 60.221 1.00 91.19 411 GLU A C 1
ATOM 3312 O O . GLU A 1 411 ? -63.373 -2.116 61.271 1.00 91.19 411 GLU A O 1
ATOM 3317 N N . ASN A 1 412 ? -62.417 -2.051 59.255 1.00 93.12 412 ASN A N 1
ATOM 3318 C CA . ASN A 1 412 ? -61.719 -3.325 59.401 1.00 93.12 412 ASN A CA 1
ATOM 3319 C C . ASN A 1 412 ? -60.307 -3.087 59.950 1.00 93.12 412 ASN A C 1
ATOM 3321 O O . ASN A 1 412 ? -59.304 -3.206 59.243 1.00 93.12 412 ASN A O 1
ATOM 3325 N N . TYR A 1 413 ? -60.245 -2.710 61.226 1.00 91.12 413 TYR A N 1
ATOM 3326 C CA . TYR A 1 413 ? -59.010 -2.262 61.866 1.00 91.12 413 TYR A CA 1
ATOM 3327 C C . TYR A 1 413 ? -57.944 -3.359 62.011 1.00 91.12 413 TYR A C 1
ATOM 3329 O O . TYR A 1 413 ? -56.757 -3.055 61.963 1.00 91.12 413 TYR A O 1
ATOM 3337 N N . GLU A 1 414 ? -58.339 -4.631 62.131 1.00 90.88 414 GLU A N 1
ATOM 3338 C CA . GLU A 1 414 ? -57.391 -5.754 62.207 1.00 90.88 414 GLU A CA 1
ATOM 3339 C C . GLU A 1 414 ? -56.636 -5.933 60.879 1.00 90.88 414 GLU A C 1
ATOM 3341 O O . GLU A 1 414 ? -55.411 -6.044 60.871 1.00 90.88 414 GLU A O 1
ATOM 3346 N N . ALA A 1 415 ? -57.348 -5.859 59.747 1.00 91.44 415 ALA A N 1
ATOM 3347 C CA . ALA A 1 415 ? -56.722 -5.888 58.426 1.00 91.44 415 ALA A CA 1
ATOM 3348 C C . ALA A 1 415 ? -55.893 -4.623 58.151 1.00 91.44 415 ALA A C 1
ATOM 3350 O O . ALA A 1 415 ? -54.799 -4.717 57.600 1.00 91.44 415 ALA A O 1
ATOM 3351 N N . ALA A 1 416 ? -56.384 -3.446 58.559 1.00 92.50 416 ALA A N 1
ATOM 3352 C CA . ALA A 1 416 ? -55.644 -2.192 58.417 1.00 92.50 416 ALA A CA 1
ATOM 3353 C C . ALA A 1 416 ? -54.296 -2.239 59.154 1.00 92.50 416 ALA A C 1
ATOM 3355 O O . ALA A 1 416 ? -53.275 -1.832 58.601 1.00 92.50 416 ALA A O 1
ATOM 3356 N N . LEU A 1 417 ? -54.277 -2.792 60.372 1.00 94.31 417 LEU A N 1
ATOM 3357 C CA . LEU A 1 417 ? -53.065 -2.934 61.175 1.00 94.31 417 LEU A CA 1
ATOM 3358 C C . LEU A 1 417 ? -52.022 -3.845 60.502 1.00 94.31 417 LEU A C 1
ATOM 3360 O O . LEU A 1 417 ? -50.855 -3.461 60.446 1.00 94.31 417 LEU A O 1
ATOM 3364 N N . ASP A 1 418 ? -52.431 -5.001 59.958 1.00 95.31 418 ASP A N 1
ATOM 3365 C CA . ASP A 1 418 ? -51.536 -5.908 59.209 1.00 95.31 418 ASP A CA 1
ATOM 3366 C C . ASP A 1 418 ? -50.930 -5.211 57.983 1.00 95.31 418 ASP A C 1
ATOM 3368 O O . ASP A 1 418 ? -49.713 -5.230 57.780 1.00 95.31 418 ASP A O 1
ATOM 3372 N N . PHE A 1 419 ? -51.767 -4.527 57.194 1.00 97.00 419 PHE A N 1
ATOM 3373 C CA . PHE A 1 419 ? -51.310 -3.807 56.008 1.00 97.00 419 PHE A CA 1
ATOM 3374 C C . PHE A 1 419 ? -50.299 -2.707 56.348 1.00 97.00 419 PHE A C 1
ATOM 3376 O O . PHE A 1 419 ? -49.251 -2.632 55.702 1.00 97.00 419 PHE A O 1
ATOM 3383 N N . PHE A 1 420 ? -50.555 -1.894 57.379 1.00 96.62 420 PHE A N 1
ATOM 3384 C CA . PHE A 1 420 ? -49.619 -0.845 57.787 1.00 96.62 420 PHE A CA 1
ATOM 3385 C C . PHE A 1 420 ? -48.309 -1.403 58.360 1.00 96.62 420 PHE A C 1
ATOM 3387 O O . PHE A 1 420 ? -47.246 -0.844 58.091 1.00 96.62 420 PHE A O 1
ATOM 3394 N N . GLN A 1 421 ? -48.345 -2.517 59.100 1.00 95.56 421 GLN A N 1
ATOM 3395 C CA . GLN A 1 421 ? -47.131 -3.167 59.609 1.00 95.56 421 GLN A CA 1
ATOM 3396 C C . GLN A 1 421 ? -46.257 -3.707 58.472 1.00 95.56 421 GLN A C 1
ATOM 3398 O O . GLN A 1 421 ? -45.055 -3.440 58.440 1.00 95.56 421 GLN A O 1
ATOM 3403 N N . ARG A 1 422 ? -46.859 -4.387 57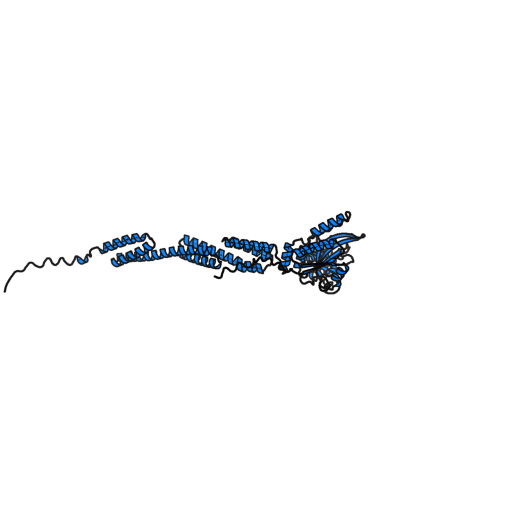.492 1.00 96.88 422 ARG A N 1
ATOM 3404 C CA . ARG A 1 422 ? -46.140 -4.896 56.315 1.00 96.88 422 ARG A CA 1
ATOM 3405 C C . ARG A 1 422 ? -45.595 -3.765 55.440 1.00 96.88 422 ARG A C 1
ATOM 3407 O O . ARG A 1 422 ? -44.454 -3.840 54.991 1.00 96.88 422 ARG A O 1
ATOM 3414 N N . ALA A 1 423 ? -46.369 -2.694 55.240 1.00 95.88 423 ALA A N 1
ATOM 3415 C CA . ALA A 1 423 ? -45.901 -1.502 54.529 1.00 95.88 423 ALA A CA 1
ATOM 3416 C C . ALA A 1 423 ? -44.699 -0.854 55.241 1.00 95.88 423 ALA A C 1
ATOM 3418 O O . ALA A 1 423 ? -43.695 -0.540 54.597 1.00 95.88 423 ALA A O 1
ATOM 3419 N N . LYS A 1 424 ? -44.749 -0.726 56.576 1.00 96.44 424 LYS A N 1
ATOM 3420 C CA . LYS A 1 424 ? -43.643 -0.204 57.392 1.00 96.44 424 LYS A CA 1
ATOM 3421 C C . LYS A 1 424 ? -42.361 -1.012 57.211 1.00 96.44 424 LYS A C 1
ATOM 3423 O O . LYS A 1 424 ? -41.300 -0.419 57.021 1.00 96.44 424 LYS A O 1
ATOM 3428 N N . GLU A 1 425 ? -42.441 -2.341 57.285 1.00 95.94 425 GLU A N 1
ATOM 3429 C CA . GLU A 1 425 ? -41.278 -3.223 57.118 1.00 95.94 425 GLU A CA 1
ATOM 3430 C C . GLU A 1 425 ? -40.596 -3.003 55.762 1.00 95.94 425 GLU A C 1
ATOM 3432 O O . GLU A 1 425 ? -39.371 -2.854 55.697 1.00 95.94 425 GLU A O 1
ATOM 3437 N N . LEU A 1 426 ? -41.385 -2.900 54.689 1.00 95.06 426 LEU A N 1
ATOM 3438 C CA . LEU A 1 426 ? -40.868 -2.638 53.348 1.00 95.06 426 LEU A CA 1
ATOM 3439 C C . LEU A 1 426 ? -40.227 -1.250 53.236 1.00 95.06 426 LEU A C 1
ATOM 3441 O O . LEU A 1 426 ? -39.086 -1.162 52.779 1.00 95.06 426 LEU A O 1
ATOM 3445 N N . TYR A 1 427 ? -40.880 -0.181 53.706 1.00 96.25 427 TYR A N 1
ATOM 3446 C CA . TYR A 1 427 ? -40.280 1.161 53.708 1.00 96.25 427 TYR A CA 1
ATOM 3447 C C . TYR A 1 427 ? -38.988 1.222 54.524 1.00 96.25 427 TYR A C 1
ATOM 3449 O O . TYR A 1 427 ? -38.000 1.800 54.067 1.00 96.25 427 TYR A O 1
ATOM 3457 N N . ALA A 1 428 ? -38.960 0.591 55.699 1.00 94.19 428 ALA A N 1
ATOM 3458 C CA . ALA A 1 428 ? -37.774 0.539 56.545 1.00 94.19 428 ALA A CA 1
ATOM 3459 C C . ALA A 1 428 ? -36.617 -0.204 55.859 1.00 94.19 428 ALA A C 1
ATOM 3461 O O . ALA A 1 428 ? -35.470 0.234 55.954 1.00 94.19 428 ALA A O 1
ATOM 3462 N N . SER A 1 429 ? -36.905 -1.274 55.106 1.00 93.94 429 SER A N 1
ATOM 3463 C CA . SER A 1 429 ? -35.889 -2.058 54.383 1.00 93.94 429 SER A CA 1
ATOM 3464 C C . SER A 1 429 ? -35.124 -1.264 53.314 1.00 93.94 429 SER A C 1
ATOM 3466 O O . SER A 1 429 ? -34.005 -1.630 52.948 1.00 93.94 429 SER A O 1
ATOM 3468 N N . VAL A 1 430 ? -35.709 -0.164 52.829 1.00 93.88 430 VAL A N 1
ATOM 3469 C CA . VAL A 1 430 ? -35.099 0.755 51.854 1.00 93.88 430 VAL A CA 1
ATOM 3470 C C . VAL A 1 430 ? -34.773 2.126 52.447 1.00 93.88 430 VAL A C 1
ATOM 3472 O O . VAL A 1 430 ? -34.337 3.011 51.714 1.00 93.88 430 VAL A O 1
ATOM 3475 N N . GLY A 1 431 ? -34.956 2.307 53.759 1.00 91.31 431 GLY A N 1
ATOM 3476 C CA . GLY A 1 431 ? -34.699 3.570 54.452 1.00 91.31 431 GLY A CA 1
ATOM 3477 C C . GLY A 1 431 ? -35.640 4.710 54.049 1.00 91.31 431 GLY A C 1
ATOM 3478 O O . GLY A 1 431 ? -35.237 5.868 54.090 1.00 91.31 431 GLY A O 1
ATOM 3479 N N . SER A 1 432 ? -36.868 4.403 53.620 1.00 91.81 432 SER A N 1
ATOM 3480 C CA . SER A 1 432 ? -37.862 5.419 53.261 1.00 91.81 432 SER A CA 1
ATOM 3481 C C . SER A 1 432 ? -38.456 6.084 54.506 1.00 91.81 432 SER A C 1
ATOM 3483 O O . SER A 1 432 ? -38.867 5.408 55.450 1.00 91.81 432 SER A O 1
ATOM 3485 N N . GLU A 1 433 ? -38.577 7.413 54.479 1.00 90.81 433 GLU A N 1
ATOM 3486 C CA . GLU A 1 433 ? -39.178 8.210 55.560 1.00 90.81 433 GLU A CA 1
ATOM 3487 C C . GLU A 1 433 ? -40.665 7.878 55.797 1.00 90.81 433 GLU A C 1
ATOM 3489 O O . GLU A 1 433 ? -41.162 8.052 56.909 1.00 90.81 433 GLU A O 1
ATOM 3494 N N . LYS A 1 434 ? -41.358 7.301 54.801 1.00 91.38 434 LYS A N 1
ATOM 3495 C CA . LYS A 1 434 ? -42.753 6.831 54.919 1.00 91.38 434 LYS A CA 1
ATOM 3496 C C . LYS A 1 434 ? -42.947 5.721 55.960 1.00 91.38 434 LYS A C 1
ATOM 3498 O O . LYS A 1 434 ? -44.073 5.473 56.388 1.00 91.38 434 LYS A O 1
ATOM 3503 N N . ALA A 1 435 ? -41.868 5.082 56.420 1.00 92.50 435 ALA A N 1
ATOM 3504 C CA . ALA A 1 435 ? -41.936 4.160 57.551 1.00 92.50 435 ALA A CA 1
ATOM 3505 C C . ALA A 1 435 ? -42.488 4.842 58.819 1.00 92.50 435 ALA A C 1
ATOM 3507 O O . ALA A 1 435 ? -43.245 4.216 59.557 1.00 92.50 435 ALA A O 1
ATOM 3508 N N . ALA A 1 436 ? -42.166 6.123 59.039 1.00 91.38 436 ALA A N 1
ATOM 3509 C CA . ALA A 1 436 ? -42.688 6.896 60.166 1.00 91.38 436 ALA A CA 1
ATOM 3510 C C . ALA A 1 436 ? -44.177 7.242 59.996 1.00 91.38 436 ALA A C 1
ATOM 3512 O O . ALA A 1 436 ? -44.930 7.215 60.962 1.00 91.38 436 ALA A O 1
ATOM 3513 N N . GLU A 1 437 ? -44.631 7.492 58.765 1.00 93.00 437 GLU A N 1
ATOM 3514 C CA . GLU A 1 437 ? -46.057 7.707 58.481 1.00 93.00 437 GLU A CA 1
ATOM 3515 C C . GLU A 1 437 ? -46.877 6.442 58.790 1.00 93.00 437 GLU A C 1
ATOM 3517 O O . GLU A 1 437 ? -47.970 6.517 59.349 1.00 93.00 437 GLU A O 1
ATOM 3522 N N . CYS A 1 438 ? -46.330 5.257 58.495 1.00 92.88 438 CYS A N 1
ATOM 3523 C CA . CYS A 1 438 ? -46.959 3.994 58.884 1.00 92.88 438 CYS A CA 1
ATOM 3524 C C . CYS A 1 438 ? -47.096 3.864 60.405 1.00 92.88 438 CYS A C 1
ATOM 3526 O O . CYS A 1 438 ? -48.115 3.358 60.867 1.00 92.88 438 CYS A O 1
ATOM 3528 N N . ASP A 1 439 ? -46.116 4.341 61.180 1.00 93.00 439 ASP A N 1
ATOM 3529 C CA . ASP A 1 439 ? -46.185 4.334 62.646 1.00 93.00 439 ASP A CA 1
ATOM 3530 C C . ASP A 1 439 ? -47.357 5.170 63.174 1.00 93.00 439 ASP A C 1
ATOM 3532 O O . ASP A 1 439 ? -48.097 4.701 64.042 1.00 93.00 439 ASP A O 1
ATOM 3536 N N . GLU A 1 440 ? -47.601 6.348 62.596 1.00 94.06 440 GLU A N 1
ATOM 3537 C CA . GLU A 1 440 ? -48.750 7.189 62.959 1.00 94.06 440 GLU A CA 1
ATOM 3538 C C . GLU A 1 440 ? -50.089 6.494 62.658 1.00 94.06 440 GLU A C 1
ATOM 3540 O O . GLU A 1 440 ? -51.015 6.507 63.475 1.00 94.06 440 GLU A O 1
ATOM 3545 N N . TRP A 1 441 ? -50.206 5.846 61.494 1.00 94.50 441 TRP A N 1
ATOM 3546 C CA . TRP A 1 441 ? -51.416 5.107 61.124 1.00 94.50 441 TRP A CA 1
ATOM 3547 C C . TRP A 1 441 ? -51.629 3.850 61.968 1.00 94.50 441 TRP A C 1
ATOM 3549 O O . TRP A 1 441 ? -52.774 3.531 62.297 1.00 94.50 441 TRP A O 1
ATOM 3559 N N . ILE A 1 442 ? -50.557 3.161 62.361 1.00 94.44 442 ILE A N 1
ATOM 3560 C CA . ILE A 1 442 ? -50.606 2.023 63.286 1.00 94.44 442 ILE A CA 1
ATOM 3561 C C . ILE A 1 442 ? -51.147 2.478 64.644 1.00 94.44 442 ILE A C 1
ATOM 3563 O O . ILE A 1 442 ? -52.111 1.888 65.132 1.00 94.44 442 ILE A O 1
ATOM 3567 N N . GLU A 1 443 ? -50.597 3.551 65.220 1.00 93.69 443 GLU A N 1
ATOM 3568 C CA . GLU A 1 443 ? -51.044 4.097 66.510 1.00 93.69 443 GLU A CA 1
ATOM 3569 C C . GLU A 1 443 ? -52.515 4.539 66.452 1.00 93.69 443 GLU A C 1
ATOM 3571 O O . GLU A 1 443 ? -53.328 4.209 67.324 1.00 93.69 443 GLU A O 1
ATOM 3576 N N . LYS A 1 444 ? -52.896 5.222 65.368 1.00 93.12 444 LYS A N 1
ATOM 3577 C CA . LYS A 1 444 ? -54.283 5.623 65.117 1.00 93.12 444 LYS A CA 1
ATOM 3578 C C . LYS A 1 444 ? -55.221 4.415 65.022 1.00 93.12 444 LYS A C 1
ATOM 3580 O O . LYS A 1 444 ? -56.295 4.432 65.618 1.00 93.12 444 LYS A O 1
ATOM 3585 N N . THR A 1 445 ? -54.822 3.365 64.305 1.00 91.50 445 THR A N 1
ATOM 3586 C CA . THR A 1 445 ? -55.605 2.125 64.146 1.00 91.50 445 THR A CA 1
ATOM 3587 C C . THR A 1 445 ? -55.783 1.401 65.475 1.00 91.50 445 THR A C 1
ATOM 3589 O O . THR A 1 445 ? -56.901 1.023 65.818 1.00 91.50 445 THR A O 1
ATOM 3592 N N . GLN A 1 446 ? -54.717 1.290 66.269 1.00 91.31 446 GLN A N 1
ATOM 3593 C CA . GLN A 1 446 ? -54.770 0.706 67.611 1.00 91.31 446 GLN A CA 1
ATOM 3594 C C . GLN A 1 446 ? -55.714 1.492 68.533 1.00 91.31 446 GLN A C 1
ATOM 3596 O O . GLN A 1 446 ? -56.528 0.894 69.234 1.00 91.31 446 GLN A O 1
ATOM 3601 N N . THR A 1 447 ? -55.688 2.825 68.463 1.00 90.25 447 THR A N 1
ATOM 3602 C CA . THR A 1 447 ? -56.574 3.688 69.261 1.00 90.25 447 THR A CA 1
ATOM 3603 C C . THR A 1 447 ? -58.056 3.488 68.914 1.00 90.25 447 THR A C 1
ATOM 3605 O O . THR A 1 447 ? -58.905 3.474 69.806 1.00 90.25 447 THR A O 1
ATOM 3608 N N . GLU A 1 448 ? -58.401 3.320 67.632 1.00 87.31 448 GLU A N 1
ATOM 3609 C CA . GLU A 1 448 ? -59.783 3.043 67.206 1.00 87.31 448 GLU A CA 1
ATOM 3610 C C . GLU A 1 448 ? -60.260 1.647 67.638 1.00 87.31 448 GLU A C 1
ATOM 3612 O O . GLU A 1 448 ? -61.410 1.499 68.051 1.00 87.31 448 GLU A O 1
ATOM 3617 N N . MET A 1 449 ? -59.374 0.644 67.632 1.00 83.06 449 MET A N 1
ATOM 3618 C CA . MET A 1 449 ? -59.678 -0.706 68.133 1.00 83.06 449 MET A CA 1
ATOM 3619 C C . MET A 1 449 ? -59.989 -0.733 69.637 1.00 83.06 449 MET A C 1
ATOM 3621 O O . MET A 1 449 ? -60.757 -1.582 70.090 1.00 83.06 449 MET A O 1
ATOM 3625 N N . GLU A 1 450 ? -59.417 0.190 70.413 1.00 81.38 450 GLU A N 1
ATOM 3626 C CA . GLU A 1 450 ? -59.643 0.312 71.859 1.00 81.38 450 GLU A CA 1
ATOM 3627 C C . GLU A 1 450 ? -60.924 1.089 72.220 1.00 81.38 450 GLU A C 1
ATOM 3629 O O . GLU A 1 450 ? -61.327 1.115 73.390 1.00 81.38 450 GLU A O 1
ATOM 3634 N N . LYS A 1 451 ? -61.617 1.698 71.244 1.00 75.88 451 LYS A N 1
ATOM 3635 C CA . LYS A 1 451 ? -62.891 2.377 71.512 1.00 75.88 451 LYS A CA 1
ATOM 3636 C C . LYS A 1 451 ? -63.973 1.353 71.880 1.00 75.88 451 LYS A C 1
ATOM 3638 O O . LYS A 1 451 ? -64.199 0.388 71.150 1.00 75.88 451 LYS A O 1
ATOM 3643 N N . PRO A 1 452 ? -64.707 1.549 72.992 1.00 54.56 452 PRO A N 1
ATOM 3644 C CA . PRO A 1 452 ? -65.738 0.610 73.408 1.00 54.56 452 PRO A CA 1
ATOM 3645 C C . PRO A 1 452 ? -66.847 0.539 72.354 1.00 54.56 452 PRO A C 1
ATOM 3647 O O . PRO A 1 452 ? -67.512 1.535 72.067 1.00 54.56 452 PRO A O 1
ATOM 3650 N N . CYS A 1 453 ? -67.073 -0.659 71.808 1.00 49.66 453 CYS A N 1
ATOM 3651 C CA . CYS A 1 453 ? -68.208 -0.953 70.942 1.00 49.66 453 CYS A CA 1
ATOM 3652 C C . CYS A 1 453 ? -69.507 -0.506 71.636 1.00 49.66 453 CYS A C 1
ATOM 3654 O O . CYS A 1 453 ? -69.947 -1.115 72.611 1.00 49.66 453 CYS A O 1
ATOM 3656 N N . LEU A 1 454 ? -70.170 0.530 71.115 1.00 42.84 454 LEU A N 1
ATOM 3657 C CA . LEU A 1 454 ? -71.461 1.019 71.623 1.00 42.84 454 LEU A CA 1
ATOM 3658 C C . LEU A 1 454 ? -72.585 -0.045 71.588 1.00 42.84 454 LEU A C 1
ATOM 3660 O O . LEU A 1 454 ? -73.657 0.175 72.149 1.00 42.84 454 LEU A O 1
ATOM 3664 N N . GLY A 1 455 ? -72.339 -1.222 71.000 1.00 41.31 455 GLY A N 1
ATOM 3665 C CA . GLY A 1 455 ? -73.253 -2.366 70.980 1.00 41.31 455 GLY A CA 1
ATOM 3666 C C . GLY A 1 455 ? -73.375 -3.153 72.294 1.00 41.31 455 GLY A C 1
ATOM 3667 O O . GLY A 1 455 ? -74.370 -3.850 72.475 1.00 41.31 455 GLY A O 1
ATOM 3668 N N . THR A 1 456 ? -72.438 -3.036 73.243 1.00 41.66 456 THR A N 1
ATOM 3669 C CA . THR A 1 456 ? -72.501 -3.775 74.527 1.00 41.66 456 THR A CA 1
ATOM 3670 C C . THR A 1 456 ? -73.079 -2.973 75.693 1.00 41.66 456 THR A C 1
ATOM 3672 O O . THR A 1 456 ? -73.346 -3.541 76.751 1.00 41.66 456 THR A O 1
ATOM 3675 N N . ILE A 1 457 ? -73.376 -1.681 75.512 1.00 39.28 457 ILE A N 1
ATOM 3676 C CA . ILE A 1 457 ? -73.948 -0.836 76.578 1.00 39.28 457 ILE A CA 1
ATOM 3677 C C . ILE A 1 457 ? -75.481 -0.989 76.696 1.00 39.28 457 ILE A C 1
ATOM 3679 O O . ILE A 1 457 ? -76.065 -0.603 77.708 1.00 39.28 457 ILE A O 1
ATOM 3683 N N . PHE A 1 458 ? -76.158 -1.642 75.742 1.00 38.88 458 PHE A N 1
ATOM 3684 C CA . PHE A 1 458 ? -77.627 -1.740 75.757 1.00 38.88 458 PHE A CA 1
ATOM 3685 C C . PHE A 1 458 ? -78.235 -2.991 76.419 1.00 38.88 458 PHE A C 1
ATOM 3687 O O . PHE A 1 458 ? -79.458 -3.126 76.420 1.00 38.88 458 PHE A O 1
ATOM 3694 N N . LEU A 1 459 ? -77.451 -3.889 77.035 1.00 37.53 459 LEU A N 1
ATOM 3695 C CA . LEU A 1 459 ? -78.003 -5.146 77.570 1.00 37.53 459 LEU A CA 1
ATOM 3696 C C . LEU A 1 459 ? -77.494 -5.574 78.960 1.00 37.53 459 LEU A C 1
ATOM 3698 O O . LEU A 1 459 ? -77.189 -6.741 79.165 1.00 37.53 459 LEU A O 1
ATOM 3702 N N . ALA A 1 460 ? -77.447 -4.673 79.949 1.00 37.41 460 ALA A N 1
ATOM 3703 C CA . ALA A 1 460 ? -77.395 -5.100 81.363 1.00 37.41 460 ALA A CA 1
ATOM 3704 C C . ALA A 1 460 ? -77.936 -4.084 82.395 1.00 37.41 460 ALA A C 1
ATOM 3706 O O . ALA A 1 460 ? -77.662 -4.215 83.583 1.00 37.41 460 ALA A O 1
ATOM 3707 N N . VAL A 1 461 ? -78.759 -3.104 81.995 1.00 41.31 461 VAL A N 1
ATOM 3708 C CA . VAL A 1 461 ? -79.540 -2.269 82.944 1.00 41.31 461 VAL A CA 1
ATOM 3709 C C . VAL A 1 461 ? -80.868 -2.952 83.354 1.00 41.31 461 VAL A C 1
ATOM 3711 O O . VAL A 1 461 ? -81.621 -2.440 84.176 1.00 41.31 461 VAL A O 1
ATOM 3714 N N . LEU A 1 462 ? -81.150 -4.173 82.882 1.00 43.50 462 LEU A N 1
ATOM 3715 C CA . LEU A 1 462 ? -82.419 -4.886 83.120 1.00 43.50 462 LEU A CA 1
ATOM 3716 C C . LEU A 1 462 ? -82.374 -6.011 84.180 1.00 43.50 462 LEU A C 1
ATOM 3718 O O . LEU A 1 462 ? -83.166 -6.945 84.109 1.00 43.50 462 LEU A O 1
ATOM 3722 N N . ILE A 1 463 ? -81.506 -5.930 85.199 1.00 44.91 463 ILE A N 1
ATOM 3723 C CA . ILE A 1 463 ? -81.538 -6.856 86.365 1.00 44.91 463 ILE A CA 1
ATOM 3724 C C . ILE A 1 463 ? -81.888 -6.126 87.689 1.00 44.91 463 ILE A C 1
ATOM 3726 O O . ILE A 1 463 ? -82.038 -6.741 88.740 1.00 44.91 463 ILE A O 1
ATOM 3730 N N . GLY A 1 464 ? -82.131 -4.810 87.657 1.00 40.62 464 GLY A N 1
ATOM 3731 C CA . GLY A 1 464 ? -82.339 -3.988 88.862 1.00 40.62 464 GLY A CA 1
ATOM 3732 C C . GLY A 1 464 ? -83.783 -3.741 89.332 1.00 40.62 464 GLY A C 1
ATOM 3733 O O . GLY A 1 464 ? -83.960 -3.016 90.306 1.00 40.62 464 GLY A O 1
ATOM 3734 N N . ALA A 1 465 ? -84.821 -4.282 88.681 1.00 43.88 465 ALA A N 1
ATOM 3735 C CA . ALA A 1 465 ? -86.212 -3.858 88.939 1.00 43.88 465 ALA A CA 1
ATOM 3736 C C . ALA A 1 465 ? -87.237 -5.000 89.082 1.00 43.88 465 ALA A C 1
ATOM 3738 O O . ALA A 1 465 ? -88.392 -4.849 88.692 1.00 43.88 465 ALA A O 1
ATOM 3739 N N . GLY A 1 466 ? -86.846 -6.146 89.647 1.00 41.28 466 GLY A N 1
ATOM 3740 C CA . GLY A 1 466 ? -87.722 -7.321 89.665 1.00 41.28 466 GLY A CA 1
ATOM 3741 C C . GLY A 1 466 ? -87.642 -8.221 90.889 1.00 41.28 466 GLY A C 1
ATOM 3742 O O . GLY A 1 466 ? -87.821 -9.413 90.716 1.00 41.28 466 GLY A O 1
ATOM 3743 N N . PHE A 1 467 ? -87.375 -7.729 92.104 1.00 37.66 467 PHE A N 1
ATOM 3744 C CA . PHE A 1 467 ? -87.549 -8.565 93.307 1.00 37.66 467 PHE A CA 1
ATOM 3745 C C . PHE A 1 467 ? -87.841 -7.749 94.573 1.00 37.66 467 PHE A C 1
ATOM 3747 O O . PHE A 1 467 ? -87.087 -7.739 95.538 1.00 37.66 467 PHE A O 1
ATOM 3754 N N . LEU A 1 468 ? -88.980 -7.059 94.584 1.00 37.12 468 LEU A N 1
ATOM 3755 C CA . LEU A 1 468 ? -89.634 -6.609 95.813 1.00 37.12 468 LEU A CA 1
ATOM 3756 C C . LEU A 1 468 ? -91.123 -6.449 95.510 1.00 37.12 468 LEU A C 1
ATOM 3758 O O . LEU A 1 468 ? -91.532 -5.435 94.966 1.00 37.12 468 LEU A O 1
ATOM 3762 N N . VAL A 1 469 ? -91.886 -7.510 95.805 1.00 38.19 469 VAL A N 1
ATOM 3763 C CA . VAL A 1 469 ? -93.328 -7.589 96.137 1.00 38.19 469 VAL A CA 1
ATOM 3764 C C . VAL A 1 469 ? -93.838 -8.970 95.695 1.00 38.19 469 VAL A C 1
ATOM 3766 O O . VAL A 1 469 ? -94.264 -9.175 94.570 1.00 38.19 469 VAL A O 1
ATOM 3769 N N . SER A 1 470 ? -93.824 -9.956 96.590 1.00 36.53 470 SER A N 1
ATOM 3770 C CA . SER A 1 470 ? -95.073 -10.391 97.220 1.00 36.53 470 SER A CA 1
ATOM 3771 C C . SER A 1 470 ? -94.800 -11.368 98.367 1.00 36.53 470 SER A C 1
ATOM 3773 O O . SER A 1 470 ? -93.888 -12.189 98.376 1.00 36.53 470 SER A O 1
ATOM 3775 N N . ARG A 1 471 ? -95.593 -11.155 99.404 1.00 36.22 471 ARG A N 1
ATOM 3776 C CA . ARG A 1 471 ? -95.616 -11.775 100.721 1.00 36.22 471 ARG A CA 1
ATOM 3777 C C . ARG A 1 471 ? -96.271 -13.171 100.660 1.00 36.22 471 ARG A C 1
ATOM 3779 O O . ARG A 1 471 ? -97.358 -13.283 100.121 1.00 36.22 471 ARG A O 1
ATOM 3786 N N . ARG A 1 472 ? -95.716 -14.121 101.432 1.00 35.12 472 ARG A N 1
ATOM 3787 C CA . ARG A 1 472 ? -96.426 -14.942 102.455 1.00 35.12 472 ARG A CA 1
ATOM 3788 C C . ARG A 1 472 ? -97.623 -15.822 101.997 1.00 35.12 472 ARG A C 1
ATOM 3790 O O . ARG A 1 472 ? -98.706 -15.294 101.791 1.00 35.12 472 ARG A O 1
ATOM 3797 N N . ARG A 1 473 ? -97.508 -17.155 102.154 1.00 36.03 473 ARG A N 1
ATOM 3798 C CA . ARG A 1 473 ? -98.100 -17.998 103.242 1.00 36.03 473 ARG A CA 1
ATOM 3799 C C . ARG A 1 473 ? -98.429 -19.443 102.794 1.00 36.03 473 ARG A C 1
ATOM 3801 O O . ARG A 1 473 ? -99.123 -19.599 101.806 1.00 36.03 473 ARG A O 1
ATOM 3808 N N . PHE A 1 474 ? -98.050 -20.398 103.667 1.00 40.62 474 PHE A N 1
ATOM 3809 C CA . PHE A 1 474 ? -98.704 -21.671 104.082 1.00 40.62 474 PHE A CA 1
ATOM 3810 C C . PHE A 1 474 ? -99.201 -22.638 102.982 1.00 40.62 474 PHE A C 1
ATOM 3812 O O . PHE A 1 474 ? -99.978 -22.256 102.123 1.00 40.62 474 PHE A O 1
ATOM 3819 N N . ARG A 1 475 ? -98.872 -23.933 103.015 1.00 37.66 475 ARG A N 1
ATOM 3820 C CA . ARG A 1 475 ? -98.999 -24.884 104.131 1.00 37.66 475 ARG A CA 1
ATOM 3821 C C . ARG A 1 475 ? -98.036 -26.055 103.971 1.00 37.66 475 ARG A C 1
ATOM 3823 O O . ARG A 1 475 ? -97.741 -26.382 102.803 1.00 37.66 475 ARG A O 1
#